Protein AF-A0A2N9IVW3-F1 (afdb_monomer)

Structure (mmCIF, N/CA/C/O backbone):
data_AF-A0A2N9IVW3-F1
#
_entry.id   AF-A0A2N9IVW3-F1
#
loop_
_atom_site.group_PDB
_atom_site.id
_atom_site.type_symbol
_atom_site.label_atom_id
_atom_site.label_alt_id
_atom_site.label_comp_id
_atom_site.label_asym_id
_atom_site.label_entity_id
_atom_site.label_seq_id
_atom_site.pdbx_PDB_ins_code
_atom_site.Cartn_x
_atom_site.Cartn_y
_atom_site.Cartn_z
_atom_site.occupancy
_atom_site.B_iso_or_equiv
_atom_site.auth_seq_id
_atom_site.auth_comp_id
_atom_site.auth_asym_id
_atom_site.auth_atom_id
_atom_site.pdbx_PDB_model_num
ATOM 1 N N . MET A 1 1 ? 19.827 -21.925 1.991 1.00 82.38 1 MET A N 1
ATOM 2 C CA . MET A 1 1 ? 20.538 -21.056 1.025 1.00 82.38 1 MET A CA 1
ATOM 3 C C . MET A 1 1 ? 19.596 -20.252 0.154 1.00 82.38 1 MET A C 1
ATOM 5 O O . MET A 1 1 ? 19.465 -19.084 0.469 1.00 82.38 1 MET A O 1
ATOM 9 N N . LEU A 1 2 ? 18.909 -20.811 -0.855 1.00 87.00 2 LEU A N 1
ATOM 10 C CA . LEU A 1 2 ? 18.092 -19.995 -1.781 1.00 87.00 2 LEU A CA 1
ATOM 11 C C . LEU A 1 2 ? 17.085 -19.069 -1.068 1.00 87.00 2 LEU A C 1
ATOM 13 O O . LEU A 1 2 ? 17.155 -17.870 -1.283 1.00 87.00 2 LEU A O 1
ATOM 17 N N . TYR A 1 3 ? 16.286 -19.576 -0.120 1.00 88.62 3 TYR A N 1
ATOM 18 C CA . TYR A 1 3 ? 15.393 -18.739 0.706 1.00 88.62 3 TYR A CA 1
ATOM 19 C C . TYR A 1 3 ? 16.103 -17.610 1.479 1.00 88.62 3 TYR A C 1
ATOM 21 O O . TYR A 1 3 ? 15.546 -16.535 1.637 1.00 88.62 3 TYR A O 1
ATOM 29 N N . VAL A 1 4 ? 17.341 -17.825 1.941 1.00 87.00 4 VAL A N 1
ATOM 30 C CA . VAL A 1 4 ? 18.124 -16.792 2.649 1.00 87.00 4 VAL A CA 1
ATOM 31 C C . VAL A 1 4 ? 18.630 -15.738 1.666 1.00 87.00 4 VAL A C 1
ATOM 33 O O . VAL A 1 4 ? 18.573 -14.552 1.966 1.00 87.00 4 VAL A O 1
ATOM 36 N N . ALA A 1 5 ? 19.089 -16.153 0.482 1.00 90.19 5 ALA A N 1
ATOM 37 C CA . ALA A 1 5 ? 19.493 -15.237 -0.582 1.00 90.19 5 ALA A CA 1
ATOM 38 C C . ALA A 1 5 ? 18.311 -14.393 -1.091 1.00 90.19 5 ALA A C 1
ATOM 40 O O . ALA A 1 5 ? 18.478 -13.208 -1.354 1.00 90.19 5 ALA A O 1
ATOM 41 N N . ASP A 1 6 ? 17.122 -14.987 -1.160 1.00 90.81 6 ASP A N 1
ATOM 42 C CA . ASP A 1 6 ? 15.876 -14.316 -1.524 1.00 90.81 6 ASP A CA 1
ATOM 43 C C . ASP A 1 6 ? 15.426 -13.308 -0.446 1.00 90.81 6 ASP A C 1
ATOM 45 O O . ASP A 1 6 ? 15.236 -12.128 -0.737 1.00 90.81 6 ASP A O 1
ATOM 49 N N . SER A 1 7 ? 15.398 -13.699 0.837 1.00 90.62 7 SER A N 1
ATOM 50 C CA . SER A 1 7 ? 15.137 -12.757 1.944 1.00 90.62 7 SER A CA 1
ATOM 51 C C . SER A 1 7 ? 16.153 -11.605 2.001 1.00 90.62 7 SER A C 1
ATOM 53 O O . SER A 1 7 ? 15.779 -10.458 2.251 1.00 90.62 7 SER A O 1
ATOM 55 N N . LEU A 1 8 ? 17.432 -11.880 1.714 1.00 90.75 8 LEU A N 1
ATOM 56 C CA . LEU A 1 8 ? 18.472 -10.854 1.585 1.00 90.75 8 LEU A CA 1
ATOM 57 C C . LEU A 1 8 ? 18.257 -9.937 0.373 1.00 90.75 8 LEU A C 1
ATOM 59 O O . LEU A 1 8 ? 18.583 -8.755 0.459 1.00 90.75 8 LEU A O 1
ATOM 63 N N . TYR A 1 9 ? 17.706 -10.447 -0.732 1.00 92.44 9 TYR A N 1
ATOM 64 C CA . TYR A 1 9 ? 17.346 -9.624 -1.885 1.00 92.44 9 TYR A CA 1
ATOM 65 C C . TYR A 1 9 ? 16.224 -8.637 -1.532 1.00 92.44 9 TYR A C 1
ATOM 67 O O . TYR A 1 9 ? 16.391 -7.440 -1.767 1.00 92.44 9 TYR A O 1
ATOM 75 N N . TYR A 1 10 ? 15.143 -9.109 -0.898 1.00 91.06 10 TYR A N 1
ATOM 76 C CA . TYR A 1 10 ? 14.012 -8.267 -0.488 1.00 91.06 10 TYR A CA 1
ATOM 77 C C . TYR A 1 10 ? 14.354 -7.265 0.626 1.00 91.06 10 TYR A C 1
ATOM 79 O O . TYR A 1 10 ? 13.948 -6.106 0.549 1.00 91.06 10 TYR A O 1
ATOM 87 N N . ASN A 1 11 ? 15.078 -7.680 1.673 1.00 91.38 11 ASN A N 1
ATOM 88 C CA . ASN A 1 11 ? 15.545 -6.775 2.726 1.00 91.38 11 ASN A CA 1
ATOM 89 C C . ASN A 1 11 ? 16.803 -7.319 3.424 1.00 91.38 11 ASN A C 1
ATOM 91 O O . ASN A 1 11 ? 16.725 -8.053 4.416 1.00 91.38 11 ASN A O 1
ATOM 95 N N . ALA A 1 12 ? 17.975 -6.920 2.922 1.00 90.31 12 ALA A N 1
ATOM 96 C CA . ALA A 1 12 ? 19.267 -7.337 3.461 1.00 90.31 12 ALA A CA 1
ATOM 97 C C . ALA A 1 12 ? 19.466 -6.941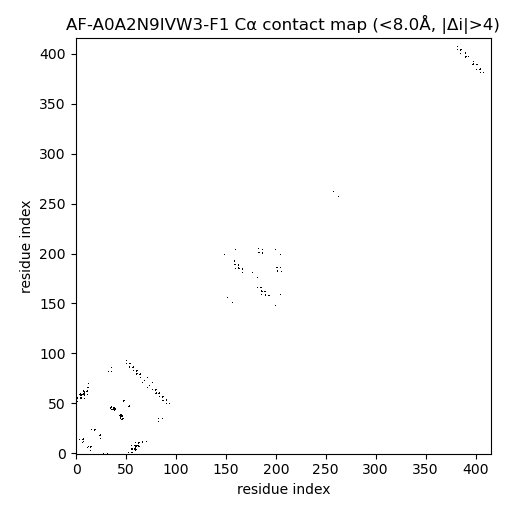 4.935 1.00 90.31 12 ALA A C 1
ATOM 99 O O . ALA A 1 12 ? 19.914 -7.770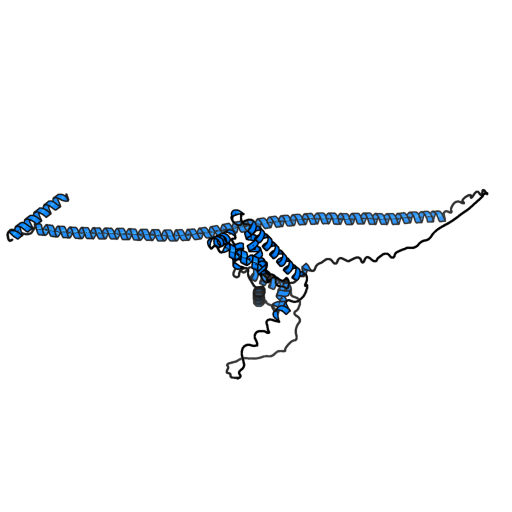 5.723 1.00 90.31 12 ALA A O 1
ATOM 100 N N . ALA A 1 13 ? 19.099 -5.715 5.326 1.00 89.12 13 ALA A N 1
ATOM 101 C CA . ALA A 1 13 ? 19.348 -5.197 6.674 1.00 89.12 13 ALA A CA 1
ATOM 102 C C . ALA A 1 13 ? 18.489 -5.901 7.740 1.00 89.12 13 ALA A C 1
ATOM 104 O O . ALA A 1 13 ? 19.001 -6.334 8.774 1.00 89.12 13 ALA A O 1
ATOM 105 N N . LEU A 1 14 ? 17.188 -6.079 7.473 1.00 90.75 14 LEU A N 1
ATOM 106 C CA . LEU A 1 14 ? 16.286 -6.806 8.371 1.00 90.75 14 LEU A CA 1
ATOM 107 C C . LEU A 1 14 ? 16.686 -8.282 8.476 1.00 90.75 14 LEU A C 1
ATOM 109 O O . LEU A 1 14 ? 16.787 -8.813 9.582 1.00 90.75 14 LEU A O 1
ATOM 113 N N . THR A 1 15 ? 16.966 -8.927 7.341 1.00 91.38 15 THR A N 1
ATOM 114 C CA . THR A 1 15 ? 17.375 -10.337 7.301 1.00 91.38 15 THR A CA 1
ATOM 115 C C . THR A 1 15 ? 18.693 -10.551 8.045 1.00 91.38 15 THR A C 1
ATOM 117 O O . THR A 1 15 ? 18.781 -11.453 8.876 1.00 91.38 15 THR A O 1
ATOM 120 N N . LEU A 1 16 ? 19.697 -9.694 7.832 1.00 89.25 16 LEU A N 1
ATOM 121 C CA . LEU A 1 16 ? 20.970 -9.765 8.550 1.00 89.25 16 LEU A CA 1
ATOM 122 C C . LEU A 1 16 ? 20.784 -9.544 10.060 1.00 89.25 16 LEU A C 1
ATOM 124 O O . LEU A 1 16 ? 21.322 -10.321 10.845 1.00 89.25 16 LEU A O 1
ATOM 128 N N . SER A 1 17 ? 19.961 -8.572 10.472 1.00 89.31 17 SER A N 1
ATOM 129 C CA . SER A 1 17 ? 19.646 -8.336 11.889 1.00 89.31 17 SER A CA 1
ATOM 130 C C . SER A 1 17 ? 18.966 -9.543 12.550 1.00 89.31 17 SER A C 1
ATOM 132 O O . SER A 1 17 ? 19.289 -9.885 13.687 1.00 89.31 17 SER A O 1
ATOM 134 N N . ILE A 1 18 ? 18.061 -10.235 11.847 1.00 91.56 18 ILE A N 1
ATOM 135 C CA . ILE A 1 18 ? 17.423 -11.467 12.341 1.00 91.56 18 ILE A CA 1
ATOM 136 C C . ILE A 1 18 ? 18.456 -12.597 12.471 1.00 91.56 18 ILE A C 1
ATOM 138 O O . ILE A 1 18 ? 18.533 -13.235 13.520 1.00 91.56 18 ILE A O 1
ATOM 142 N N . LEU A 1 19 ? 19.297 -12.810 11.454 1.00 89.12 19 LEU A N 1
ATOM 143 C CA . LEU A 1 19 ? 20.352 -13.832 11.479 1.00 89.12 19 LEU A CA 1
ATOM 144 C C . LEU A 1 19 ? 21.400 -13.578 12.580 1.00 89.12 19 LEU A C 1
ATOM 146 O O . LEU A 1 19 ? 21.923 -14.532 13.156 1.00 89.12 19 LEU A O 1
ATOM 150 N N . GLN A 1 20 ? 21.692 -12.309 12.884 1.00 89.19 20 GLN A N 1
ATOM 151 C CA . GLN A 1 20 ? 22.559 -11.892 13.992 1.00 89.19 20 GLN A CA 1
ATOM 152 C C . GLN A 1 20 ? 21.890 -12.124 15.356 1.00 89.19 20 GLN A C 1
ATOM 154 O O . GLN A 1 20 ? 22.509 -12.717 16.233 1.00 89.19 20 GLN A O 1
ATOM 159 N N . LYS A 1 21 ? 20.616 -11.740 15.533 1.00 91.50 21 LYS A N 1
ATOM 160 C CA . LYS A 1 21 ? 19.848 -11.976 16.777 1.00 91.50 21 LYS A CA 1
ATOM 161 C C . LYS A 1 21 ? 19.683 -13.459 17.111 1.00 91.50 21 LYS A C 1
ATOM 163 O O . LYS A 1 21 ? 19.667 -13.820 18.281 1.00 91.50 21 LYS A O 1
ATOM 168 N N . LEU A 1 22 ? 19.576 -14.308 16.090 1.00 92.00 22 LEU A N 1
ATOM 169 C CA . LEU A 1 22 ? 19.539 -15.767 16.223 1.00 92.00 22 LEU A CA 1
ATOM 170 C C . LEU A 1 22 ? 20.941 -16.402 16.334 1.00 92.00 22 LEU A C 1
ATOM 172 O O . LEU A 1 22 ? 21.045 -17.618 16.439 1.00 92.00 22 LEU A O 1
ATOM 176 N N . ASN A 1 23 ? 22.014 -15.603 16.285 1.00 89.56 23 ASN A N 1
ATOM 177 C CA . ASN A 1 23 ? 23.427 -16.004 16.342 1.00 89.56 23 ASN A CA 1
ATOM 178 C C . ASN A 1 23 ? 23.903 -16.998 15.249 1.00 89.56 23 ASN A C 1
ATOM 180 O O . ASN A 1 23 ? 25.037 -17.466 15.287 1.00 89.56 23 ASN A O 1
ATOM 184 N N . VAL A 1 24 ? 23.076 -17.278 14.234 1.00 90.62 24 VAL A N 1
ATOM 185 C CA . VAL A 1 24 ? 23.358 -18.232 13.137 1.00 90.62 24 VAL A CA 1
ATOM 186 C C . VAL A 1 24 ? 23.984 -17.592 11.892 1.00 90.62 24 VAL A C 1
ATOM 188 O O . VAL A 1 24 ? 24.385 -18.307 10.972 1.00 90.62 24 VAL A O 1
ATOM 191 N N . ALA A 1 25 ? 24.087 -16.257 11.828 1.00 86.12 25 ALA A N 1
ATOM 192 C CA . ALA A 1 25 ? 24.618 -15.536 10.663 1.00 86.12 25 ALA A CA 1
ATOM 193 C C . ALA A 1 25 ? 25.969 -16.094 10.181 1.00 86.12 25 ALA A C 1
ATOM 195 O O . ALA A 1 25 ? 26.117 -16.442 9.009 1.00 86.12 25 ALA A O 1
ATOM 196 N N . THR A 1 26 ? 26.939 -16.225 11.089 1.00 85.81 26 THR A N 1
ATOM 197 C CA . THR A 1 26 ? 28.300 -16.690 10.781 1.00 85.81 26 THR A CA 1
ATOM 198 C C . THR A 1 26 ? 28.312 -18.110 10.213 1.00 85.81 26 THR A C 1
ATOM 200 O O . THR A 1 26 ? 29.023 -18.380 9.246 1.00 85.81 26 THR A O 1
ATOM 203 N N . GLU A 1 27 ? 27.502 -19.013 10.768 1.00 87.12 27 GLU A N 1
ATOM 204 C CA . GLU A 1 27 ? 27.396 -20.404 10.313 1.00 87.12 27 GLU A CA 1
ATOM 205 C C . GLU A 1 27 ? 26.775 -20.487 8.916 1.00 87.12 27 GLU A C 1
ATOM 207 O O . GLU A 1 27 ? 27.323 -21.136 8.022 1.00 87.12 27 GLU A O 1
ATOM 212 N N . ILE A 1 28 ? 25.669 -19.768 8.701 1.00 88.19 28 ILE A N 1
ATOM 213 C CA . ILE A 1 28 ? 24.947 -19.738 7.426 1.00 88.19 28 ILE A CA 1
ATOM 214 C C . ILE A 1 28 ? 25.814 -19.130 6.320 1.00 88.19 28 ILE A C 1
ATOM 216 O O . ILE A 1 28 ? 25.876 -19.697 5.228 1.00 88.19 28 ILE A O 1
ATOM 220 N N . PHE A 1 29 ? 26.533 -18.035 6.586 1.00 88.25 29 PHE A N 1
ATOM 221 C CA . PHE A 1 29 ? 27.441 -17.447 5.599 1.00 88.25 29 PHE A CA 1
ATOM 222 C C . PHE A 1 29 ? 28.646 -18.344 5.306 1.00 88.25 29 PHE A C 1
ATOM 224 O O . PHE A 1 29 ? 28.948 -18.565 4.133 1.00 88.25 29 PHE A O 1
ATOM 231 N N . ASN A 1 30 ? 29.290 -18.933 6.319 1.00 88.31 30 ASN A N 1
ATOM 232 C CA . ASN A 1 30 ? 30.398 -19.870 6.098 1.00 88.31 30 ASN A CA 1
ATOM 233 C C . ASN A 1 30 ? 29.957 -21.090 5.272 1.00 88.31 30 ASN A C 1
ATOM 235 O O . ASN A 1 30 ? 30.622 -21.440 4.294 1.00 88.31 30 ASN A O 1
ATOM 239 N N . LEU A 1 31 ? 28.805 -21.689 5.593 1.00 88.56 31 LEU A N 1
ATOM 240 C CA . LEU A 1 31 ? 28.242 -22.802 4.827 1.00 88.56 31 LEU A CA 1
ATOM 241 C C . LEU A 1 31 ? 27.865 -22.379 3.396 1.00 88.56 31 LEU A C 1
ATOM 243 O O . LEU A 1 31 ? 28.081 -23.144 2.455 1.00 88.56 31 LEU A O 1
ATOM 247 N N . TRP A 1 32 ? 27.350 -21.163 3.191 1.00 89.62 32 TRP A N 1
ATOM 248 C CA . TRP A 1 32 ? 27.012 -20.658 1.856 1.00 89.62 32 TRP A CA 1
ATOM 249 C C . TRP A 1 32 ? 28.267 -20.421 1.006 1.00 89.62 32 TRP A C 1
ATOM 251 O O . TRP A 1 32 ? 28.315 -20.880 -0.138 1.00 89.62 32 TRP A O 1
ATOM 261 N N . PHE A 1 33 ? 29.316 -19.805 1.561 1.00 88.31 33 PHE A N 1
ATOM 262 C CA . PHE A 1 33 ? 30.601 -19.648 0.872 1.00 88.31 33 PHE A CA 1
ATOM 263 C C . PHE A 1 33 ? 31.250 -21.001 0.559 1.00 88.31 33 PHE A C 1
ATOM 265 O O . PHE A 1 33 ? 31.723 -21.196 -0.561 1.00 88.31 33 PHE A O 1
ATOM 272 N N . GLN A 1 34 ? 31.194 -21.966 1.483 1.00 87.88 34 GLN A N 1
ATOM 273 C CA . GLN A 1 34 ? 31.638 -23.339 1.231 1.00 87.88 34 GLN A CA 1
ATOM 274 C C . GLN A 1 34 ? 30.860 -23.971 0.064 1.00 87.88 34 GLN A C 1
ATOM 276 O O . GLN A 1 34 ? 31.470 -24.517 -0.854 1.00 87.88 34 GLN A O 1
ATOM 281 N N . MET A 1 35 ? 29.528 -23.854 0.036 1.00 84.81 35 MET A N 1
ATOM 282 C CA . MET A 1 35 ? 28.710 -24.366 -1.072 1.00 84.81 35 MET A CA 1
ATOM 283 C C . MET A 1 35 ? 29.016 -23.679 -2.414 1.00 84.81 35 MET A C 1
ATOM 285 O O . MET A 1 35 ? 28.967 -24.340 -3.451 1.00 84.81 35 MET A O 1
ATOM 289 N N . LEU A 1 36 ? 29.337 -22.381 -2.418 1.00 84.69 36 LEU A N 1
ATOM 290 C CA . LEU A 1 36 ? 29.708 -21.628 -3.625 1.00 84.69 36 LEU A CA 1
ATOM 291 C C . LEU A 1 36 ? 31.097 -22.019 -4.162 1.00 84.69 36 LEU A C 1
ATOM 293 O O . LEU A 1 36 ? 31.286 -22.077 -5.377 1.00 84.69 36 LEU A O 1
ATOM 297 N N . GLN A 1 37 ? 32.046 -22.322 -3.270 1.00 83.19 37 GLN A N 1
ATOM 298 C CA . GLN A 1 37 ? 33.417 -22.724 -3.615 1.00 83.19 37 GLN A CA 1
ATOM 299 C C . GLN A 1 37 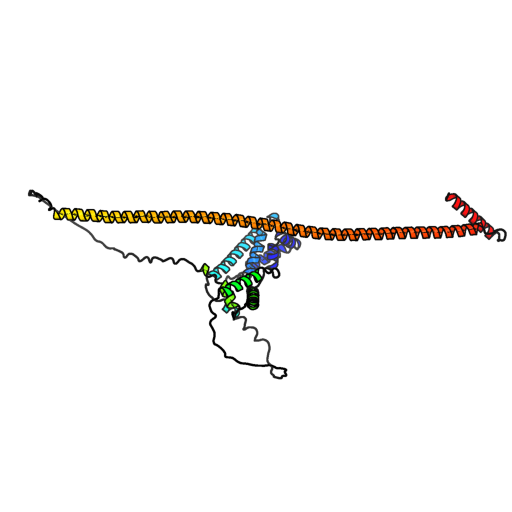? 33.553 -24.217 -3.967 1.00 83.19 37 GLN A C 1
ATOM 301 O O . GLN A 1 37 ? 34.521 -24.608 -4.618 1.00 83.19 37 GLN A O 1
ATOM 306 N N . GLN A 1 38 ? 32.592 -25.064 -3.580 1.00 83.75 38 GLN A N 1
ATOM 307 C CA . GLN A 1 38 ? 32.593 -26.496 -3.897 1.00 83.75 38 GLN A CA 1
ATOM 308 C C . GLN A 1 38 ? 32.505 -26.763 -5.413 1.00 83.75 38 GLN A C 1
ATOM 310 O O . GLN A 1 38 ? 31.429 -26.770 -6.020 1.00 83.75 38 GLN A O 1
ATOM 315 N N . VAL A 1 39 ? 33.655 -27.071 -6.015 1.00 78.19 39 VAL A N 1
ATOM 316 C CA . VAL A 1 39 ? 33.795 -27.629 -7.368 1.00 78.19 39 VAL A CA 1
ATOM 317 C C . VAL A 1 39 ? 33.993 -29.144 -7.324 1.00 78.19 39 VAL A C 1
ATOM 319 O O . VAL A 1 39 ? 34.588 -29.691 -6.396 1.00 78.19 39 VAL A O 1
ATOM 322 N N . LYS A 1 40 ? 33.485 -29.850 -8.338 1.00 77.62 40 LYS A N 1
ATOM 323 C CA . LYS A 1 40 ? 33.776 -31.271 -8.556 1.00 77.62 40 LYS A CA 1
ATOM 324 C C . LYS A 1 40 ? 35.179 -31.443 -9.149 1.00 77.62 40 LYS A C 1
ATOM 326 O O . LYS A 1 40 ? 35.726 -30.521 -9.747 1.00 77.62 40 LYS A O 1
ATOM 331 N N . LYS A 1 41 ? 35.708 -32.674 -9.108 1.00 71.44 41 LYS A N 1
ATOM 332 C CA . LYS A 1 41 ? 36.961 -33.062 -9.795 1.00 71.44 41 LYS A CA 1
ATOM 333 C C . LYS A 1 41 ? 36.961 -32.781 -11.312 1.00 71.44 41 LYS A C 1
ATOM 335 O O . LYS A 1 41 ? 38.023 -32.745 -11.913 1.00 71.44 41 LYS A O 1
ATOM 340 N N . SER A 1 42 ? 35.791 -32.565 -11.918 1.00 65.56 42 SER A N 1
ATOM 341 C CA . SER A 1 42 ? 35.606 -32.163 -13.320 1.00 65.56 42 SER A CA 1
ATOM 342 C C . SER A 1 42 ? 35.571 -30.639 -13.548 1.00 65.56 42 SER A C 1
ATOM 344 O O . SER A 1 42 ? 35.127 -30.197 -14.602 1.00 65.56 42 SER A O 1
ATOM 346 N N . GLY A 1 43 ? 35.930 -29.815 -12.556 1.00 67.19 43 GLY A N 1
ATOM 347 C CA . GLY A 1 43 ? 35.879 -28.344 -12.618 1.00 67.19 43 GLY A CA 1
ATOM 348 C C . GLY A 1 43 ? 34.472 -27.734 -12.494 1.00 67.19 43 GLY A C 1
ATOM 349 O O . GLY A 1 43 ? 34.320 -26.610 -12.023 1.00 67.19 43 GLY A O 1
ATOM 350 N N . VAL A 1 44 ? 33.422 -28.483 -12.842 1.00 67.75 44 VAL A N 1
ATOM 351 C CA . VAL A 1 44 ? 32.018 -28.052 -12.723 1.00 67.75 44 VAL A CA 1
ATOM 352 C C . VAL A 1 44 ? 31.622 -27.877 -11.250 1.00 67.75 44 VAL A C 1
ATOM 354 O O . VAL A 1 44 ? 31.915 -28.737 -10.416 1.00 67.75 44 VAL A O 1
ATOM 357 N N . ARG A 1 45 ? 30.907 -26.792 -10.915 1.00 74.94 45 ARG A N 1
ATOM 358 C CA . ARG A 1 45 ? 30.402 -26.546 -9.548 1.00 74.94 45 ARG A CA 1
ATOM 359 C C . ARG A 1 45 ? 29.467 -27.660 -9.068 1.00 74.94 45 ARG A C 1
ATOM 361 O O . ARG A 1 45 ? 28.648 -28.188 -9.823 1.00 74.94 45 ARG A O 1
ATOM 368 N N . ALA A 1 46 ? 29.594 -28.025 -7.795 1.00 77.31 46 ALA A N 1
ATOM 369 C CA . ALA A 1 46 ? 28.744 -29.027 -7.161 1.00 77.31 46 ALA A CA 1
ATOM 370 C C . ALA A 1 46 ? 27.324 -28.488 -6.920 1.00 77.31 46 ALA A C 1
ATOM 372 O O . ALA A 1 46 ? 26.348 -29.193 -7.190 1.00 77.31 46 ALA A O 1
ATOM 373 N N . ASN A 1 47 ? 27.232 -27.230 -6.478 1.00 79.75 47 ASN A N 1
ATOM 374 C CA . ASN A 1 47 ? 26.000 -26.513 -6.141 1.00 79.75 47 ASN A CA 1
ATOM 375 C C . ASN A 1 47 ? 25.681 -25.418 -7.180 1.00 79.75 47 ASN A C 1
ATOM 377 O O . ASN A 1 47 ? 26.516 -25.104 -8.026 1.00 79.75 47 ASN A O 1
ATOM 381 N N . PHE A 1 48 ? 24.481 -24.825 -7.098 1.00 82.12 48 PHE A N 1
ATOM 382 C CA . PHE A 1 48 ? 24.037 -23.689 -7.932 1.00 82.12 48 PHE A CA 1
ATOM 383 C C . PHE A 1 48 ? 24.211 -23.932 -9.446 1.00 82.12 48 PHE A C 1
ATOM 385 O O . PHE A 1 48 ? 24.820 -23.142 -10.168 1.00 82.12 48 PHE A O 1
ATOM 392 N N . LYS A 1 49 ? 23.708 -25.079 -9.924 1.00 79.81 49 LYS A N 1
ATOM 393 C CA . LYS A 1 49 ? 23.834 -25.511 -11.330 1.00 79.81 49 LYS A CA 1
ATOM 394 C C . LYS A 1 49 ? 22.818 -24.840 -12.257 1.00 79.81 49 LYS A C 1
ATOM 396 O O . LYS A 1 49 ? 23.130 -24.605 -13.423 1.00 79.81 49 LYS A O 1
ATOM 401 N N . ARG A 1 50 ? 21.597 -24.590 -11.768 1.00 81.88 50 ARG A N 1
ATOM 402 C CA . ARG A 1 50 ? 20.527 -23.980 -12.567 1.00 81.88 50 ARG A CA 1
ATOM 403 C C . ARG A 1 50 ? 20.791 -22.486 -12.713 1.00 81.88 50 ARG A C 1
ATOM 405 O O . ARG A 1 50 ? 21.273 -21.842 -11.784 1.00 81.88 50 ARG A O 1
ATOM 412 N N . GLU A 1 51 ? 20.413 -21.940 -13.861 1.00 81.81 51 GLU A N 1
ATOM 413 C CA . GLU A 1 51 ? 20.501 -20.508 -14.154 1.00 81.81 51 GLU A CA 1
ATOM 414 C C . GLU A 1 51 ? 19.778 -19.662 -13.086 1.00 81.81 51 GLU A C 1
ATOM 416 O O . GLU A 1 51 ? 20.335 -18.696 -12.567 1.00 81.81 51 GLU A O 1
ATOM 421 N N . HIS A 1 52 ? 18.569 -20.082 -12.698 1.00 83.19 52 HIS A N 1
ATOM 422 C CA . HIS A 1 52 ? 17.765 -19.455 -11.648 1.00 83.19 52 HIS A CA 1
ATOM 423 C C . HIS A 1 52 ? 18.484 -19.412 -10.287 1.00 83.19 52 HIS A C 1
ATOM 425 O O . HIS A 1 52 ? 18.598 -18.347 -9.684 1.00 83.19 52 HIS A O 1
ATOM 431 N N . ASP A 1 53 ? 19.031 -20.544 -9.832 1.00 84.75 53 ASP A N 1
ATOM 432 C CA . ASP A 1 53 ? 19.736 -20.648 -8.547 1.00 84.75 53 ASP A CA 1
ATOM 433 C C . ASP A 1 53 ? 20.926 -19.674 -8.477 1.00 84.75 53 ASP A C 1
ATOM 435 O O . ASP A 1 53 ? 21.203 -19.095 -7.425 1.00 84.75 53 ASP A O 1
ATOM 439 N N . LYS A 1 54 ? 21.617 -19.468 -9.611 1.00 86.88 54 LYS A N 1
ATOM 440 C CA . LYS A 1 54 ? 22.686 -18.469 -9.739 1.00 86.88 54 LYS A CA 1
ATOM 441 C C . LYS A 1 54 ? 22.135 -17.046 -9.657 1.00 86.88 54 LYS A C 1
ATOM 443 O O . LYS A 1 54 ? 22.685 -16.263 -8.893 1.00 86.88 54 LYS A O 1
ATOM 448 N N . LYS A 1 55 ? 21.050 -16.718 -10.374 1.00 87.56 55 LYS A N 1
ATOM 449 C CA . LYS A 1 55 ? 20.410 -15.385 -10.326 1.00 87.56 55 LYS A CA 1
ATOM 450 C C . LYS A 1 55 ? 20.015 -14.995 -8.900 1.00 87.56 55 LYS A C 1
ATOM 452 O O . LYS A 1 55 ? 20.441 -13.943 -8.433 1.00 87.56 55 LYS A O 1
ATOM 457 N N . VAL A 1 56 ? 19.278 -15.855 -8.190 1.00 89.12 56 VAL A N 1
ATOM 458 C CA . VAL A 1 56 ? 18.816 -15.584 -6.813 1.00 89.12 56 VAL A CA 1
ATOM 459 C C . VAL A 1 56 ? 19.998 -15.397 -5.856 1.00 89.12 56 VAL A C 1
ATOM 461 O O . VAL A 1 56 ? 20.020 -14.447 -5.075 1.00 89.12 56 VAL A O 1
ATOM 464 N N . CYS A 1 57 ? 21.034 -16.240 -5.945 1.00 90.56 57 CYS A N 1
ATOM 465 C CA . CYS A 1 57 ? 22.226 -16.060 -5.115 1.00 90.56 57 CYS A CA 1
ATOM 466 C C . CYS A 1 57 ? 23.081 -14.845 -5.509 1.00 90.56 57 CYS A C 1
ATOM 468 O O . CYS A 1 57 ? 23.641 -14.220 -4.613 1.00 90.56 57 CYS A O 1
ATOM 470 N N . CYS A 1 58 ? 23.158 -14.461 -6.787 1.00 90.69 58 CYS A N 1
ATOM 471 C CA . CYS A 1 58 ? 23.779 -13.198 -7.195 1.00 90.69 58 CYS A CA 1
ATOM 472 C C . CYS A 1 58 ? 23.041 -12.009 -6.574 1.00 90.69 58 CYS A C 1
ATOM 474 O O . CYS A 1 58 ? 23.688 -11.189 -5.932 1.00 90.69 58 CYS A O 1
ATOM 476 N N . LEU A 1 59 ? 21.709 -11.955 -6.702 1.00 91.12 59 LEU A N 1
ATOM 477 C CA . LEU A 1 59 ? 20.873 -10.883 -6.154 1.00 91.12 59 LEU A CA 1
ATOM 478 C C . LEU A 1 59 ? 21.063 -10.734 -4.637 1.00 91.12 59 LEU A C 1
ATOM 480 O O . LEU A 1 59 ? 21.446 -9.658 -4.175 1.00 91.12 59 LEU A O 1
ATOM 484 N N . GLY A 1 60 ? 20.911 -11.823 -3.876 1.00 91.88 60 GLY A N 1
ATOM 485 C CA . GLY A 1 60 ? 21.098 -11.815 -2.422 1.00 91.88 60 GLY A CA 1
ATOM 486 C C . GLY A 1 60 ? 22.511 -11.425 -1.969 1.00 91.88 60 GLY A C 1
ATOM 487 O O . GLY A 1 60 ? 22.662 -10.724 -0.970 1.00 91.88 60 GLY A O 1
ATOM 488 N N . LEU A 1 61 ? 23.555 -11.822 -2.712 1.00 90.12 61 LEU A N 1
ATOM 489 C CA . LEU A 1 61 ? 24.929 -11.379 -2.440 1.00 90.12 61 LEU A CA 1
ATOM 490 C C . LEU A 1 61 ? 25.144 -9.902 -2.808 1.00 90.12 61 LEU A C 1
ATOM 492 O O . LEU A 1 61 ? 25.847 -9.204 -2.084 1.00 90.12 61 LEU A O 1
ATOM 496 N N . THR A 1 62 ? 24.532 -9.393 -3.882 1.00 90.88 62 THR A N 1
ATOM 497 C CA . THR A 1 62 ? 24.632 -7.966 -4.237 1.00 90.88 62 THR A CA 1
ATOM 498 C C . THR A 1 62 ? 23.882 -7.058 -3.265 1.00 90.88 62 THR A C 1
ATOM 500 O O . THR A 1 62 ? 24.393 -5.987 -2.950 1.00 90.88 62 THR A O 1
ATOM 503 N N . SER A 1 63 ? 22.745 -7.486 -2.704 1.00 91.50 63 SER A N 1
ATOM 504 C CA . SER A 1 63 ? 22.035 -6.705 -1.679 1.00 91.50 63 SER A CA 1
ATOM 505 C C . SER A 1 63 ? 22.827 -6.576 -0.368 1.00 91.50 63 SER A C 1
ATOM 507 O O . SER A 1 63 ? 22.678 -5.578 0.331 1.00 91.50 63 SER A O 1
ATOM 509 N N . LEU A 1 64 ? 23.731 -7.516 -0.058 1.00 86.62 64 LEU A N 1
ATOM 510 C CA . LEU A 1 64 ? 24.684 -7.377 1.055 1.00 86.62 64 LEU A CA 1
ATOM 511 C C . LEU A 1 64 ? 25.776 -6.326 0.792 1.00 86.62 64 LEU A C 1
ATOM 513 O O . LEU A 1 64 ? 26.270 -5.726 1.741 1.00 86.62 64 LEU A O 1
ATOM 517 N N . LEU A 1 65 ? 26.147 -6.082 -0.472 1.00 85.44 65 LEU A N 1
ATOM 518 C CA . LEU A 1 65 ? 27.125 -5.044 -0.841 1.00 85.44 65 LEU A CA 1
ATOM 519 C C . LEU A 1 65 ? 26.556 -3.619 -0.723 1.00 85.44 65 LEU A C 1
ATOM 521 O O . LEU A 1 65 ? 27.321 -2.661 -0.733 1.00 85.44 65 LEU A O 1
ATOM 525 N N . ALA A 1 66 ? 25.230 -3.480 -0.617 1.00 84.00 66 ALA A N 1
ATOM 526 C CA . ALA A 1 66 ? 24.538 -2.205 -0.431 1.00 84.00 66 ALA A CA 1
ATOM 527 C C . ALA A 1 66 ? 24.345 -1.816 1.052 1.00 84.00 66 ALA A C 1
ATOM 529 O O . ALA A 1 66 ? 23.738 -0.785 1.340 1.00 84.00 66 ALA A O 1
ATOM 530 N N . LEU A 1 67 ? 24.828 -2.633 1.997 1.00 84.19 67 LEU A N 1
ATOM 531 C CA . LEU A 1 67 ? 24.744 -2.350 3.432 1.00 84.19 67 LEU A CA 1
ATOM 532 C C . LEU A 1 67 ? 25.860 -1.394 3.899 1.00 84.19 67 LEU A C 1
ATOM 534 O O . LEU A 1 67 ? 26.970 -1.440 3.364 1.00 84.19 67 LEU A O 1
ATOM 538 N N . PRO A 1 68 ? 25.610 -0.554 4.924 1.00 77.38 68 PRO A N 1
ATOM 539 C CA . PRO A 1 68 ? 26.652 0.271 5.529 1.00 77.38 68 PRO A CA 1
ATOM 540 C C . PRO A 1 68 ? 27.694 -0.597 6.251 1.00 77.38 68 PRO A C 1
ATOM 542 O O . PRO A 1 68 ? 27.371 -1.651 6.807 1.00 77.38 68 PRO A O 1
ATOM 545 N N . ALA A 1 69 ? 28.941 -0.119 6.285 1.00 71.12 69 ALA A N 1
ATOM 546 C CA . ALA A 1 69 ? 30.088 -0.846 6.840 1.00 71.12 69 ALA A CA 1
ATOM 547 C C . ALA A 1 69 ? 29.907 -1.269 8.313 1.00 71.12 69 ALA A C 1
ATOM 549 O O . ALA A 1 69 ? 30.458 -2.285 8.732 1.00 71.12 69 ALA A O 1
ATOM 550 N N . ASP A 1 70 ? 29.084 -0.541 9.073 1.00 73.88 70 ASP A N 1
ATOM 551 C CA . ASP A 1 70 ? 28.770 -0.821 10.481 1.00 73.88 70 ASP A CA 1
ATOM 552 C C . ASP A 1 70 ? 28.054 -2.170 10.688 1.00 73.88 70 ASP A C 1
ATOM 554 O O . ASP A 1 70 ? 28.107 -2.744 11.774 1.00 73.88 70 ASP A O 1
ATOM 558 N N . GLN A 1 71 ? 27.368 -2.686 9.659 1.00 71.25 71 GLN A N 1
ATOM 559 C CA . GLN A 1 71 ? 26.589 -3.929 9.741 1.00 71.25 71 GLN A CA 1
ATOM 560 C C . GLN A 1 71 ? 27.363 -5.169 9.274 1.00 71.25 71 GLN A C 1
ATOM 562 O O . GLN A 1 71 ? 26.966 -6.291 9.599 1.00 71.25 71 GLN A O 1
ATOM 567 N N . LEU A 1 72 ? 28.438 -4.993 8.496 1.00 72.81 72 LEU A N 1
ATOM 568 C CA . LEU A 1 72 ? 29.127 -6.086 7.810 1.00 72.81 72 LEU A CA 1
ATOM 569 C C . LEU A 1 72 ? 30.644 -5.804 7.735 1.00 72.81 72 LEU A C 1
ATOM 571 O O . LEU A 1 72 ? 31.072 -4.966 6.940 1.00 72.81 72 LEU A O 1
ATOM 575 N N . PRO A 1 73 ? 31.482 -6.491 8.541 1.00 73.56 73 PRO A N 1
ATOM 576 C CA . PRO A 1 73 ? 32.899 -6.153 8.677 1.00 73.56 73 PRO A CA 1
ATOM 577 C C . PRO A 1 73 ? 33.674 -6.366 7.371 1.00 73.56 73 PRO A C 1
ATOM 579 O O . PRO A 1 73 ? 33.391 -7.293 6.610 1.00 73.56 73 PRO A O 1
ATOM 582 N N . GLY A 1 74 ? 34.703 -5.545 7.132 1.00 70.56 74 GLY A N 1
ATOM 583 C CA . GLY A 1 74 ? 35.418 -5.480 5.847 1.00 70.56 74 GLY A CA 1
ATOM 584 C C . GLY A 1 74 ? 35.966 -6.817 5.324 1.00 70.56 74 GLY A C 1
ATOM 585 O O . GLY A 1 74 ? 35.917 -7.073 4.121 1.00 70.56 74 GLY A O 1
ATOM 586 N N . GLU A 1 75 ? 36.406 -7.721 6.207 1.00 75.81 75 GLU A N 1
ATOM 587 C CA . GLU A 1 75 ? 36.800 -9.082 5.811 1.00 75.81 75 GLU A CA 1
ATOM 588 C C . GLU A 1 75 ? 35.641 -9.907 5.236 1.00 75.81 75 GLU A C 1
ATOM 590 O O . GLU A 1 75 ? 35.824 -10.653 4.273 1.00 75.81 75 GLU A O 1
ATOM 595 N N . ALA A 1 76 ? 34.447 -9.794 5.823 1.00 77.25 76 ALA A N 1
ATOM 596 C CA . ALA A 1 76 ? 33.253 -10.455 5.316 1.00 77.25 76 ALA A CA 1
ATOM 597 C C . ALA A 1 76 ? 32.802 -9.804 4.002 1.00 77.25 76 ALA A C 1
ATOM 599 O O . ALA A 1 76 ? 32.451 -10.524 3.068 1.00 77.25 76 ALA A O 1
ATOM 600 N N . LEU A 1 77 ? 32.904 -8.474 3.882 1.00 81.75 77 LEU A N 1
ATOM 601 C CA . LEU A 1 77 ? 32.573 -7.745 2.655 1.00 81.75 77 LEU A CA 1
ATOM 602 C C . LEU A 1 77 ? 33.450 -8.205 1.480 1.00 81.75 77 LEU A C 1
ATOM 604 O O . LEU A 1 77 ? 32.932 -8.499 0.405 1.00 81.75 77 LEU A O 1
ATOM 608 N N . GLY A 1 78 ? 34.759 -8.376 1.700 1.00 83.25 78 GLY A N 1
ATOM 609 C CA . GLY A 1 78 ? 35.675 -8.933 0.699 1.00 83.25 78 GLY A CA 1
ATOM 610 C C . GLY A 1 78 ? 35.319 -10.365 0.270 1.00 83.25 78 GLY A C 1
ATOM 611 O O . GLY A 1 78 ? 35.415 -10.698 -0.914 1.00 83.25 78 GLY A O 1
ATOM 612 N N . ARG A 1 79 ? 34.844 -11.207 1.203 1.00 85.62 79 ARG A N 1
ATOM 613 C CA . ARG A 1 79 ? 34.362 -12.572 0.904 1.00 85.62 79 ARG A CA 1
ATOM 614 C C . ARG A 1 79 ? 33.053 -12.554 0.105 1.00 85.62 79 ARG A C 1
ATOM 616 O O . ARG A 1 79 ? 32.962 -13.274 -0.888 1.00 85.62 79 ARG A O 1
ATOM 623 N N . VAL A 1 80 ? 32.085 -11.706 0.477 1.00 87.50 80 VAL A N 1
ATOM 624 C CA . VAL A 1 80 ? 30.823 -11.491 -0.264 1.00 87.50 80 VAL A CA 1
ATOM 625 C C . VAL A 1 80 ? 31.110 -11.003 -1.684 1.00 87.50 80 VAL A C 1
ATOM 627 O O . VAL A 1 80 ? 30.620 -11.597 -2.642 1.00 87.50 80 VAL A O 1
ATOM 630 N N . PHE A 1 81 ? 31.945 -9.971 -1.833 1.00 88.00 81 PHE A N 1
ATOM 631 C CA . PHE A 1 81 ? 32.289 -9.373 -3.123 1.00 88.00 81 PHE A CA 1
ATOM 632 C C . PHE A 1 81 ? 32.953 -10.383 -4.065 1.00 88.00 81 PHE A C 1
ATOM 634 O O . PHE A 1 81 ? 32.514 -10.548 -5.205 1.00 88.00 81 PHE A O 1
ATOM 641 N N . LYS A 1 82 ? 33.953 -11.131 -3.574 1.00 88.12 82 LYS A N 1
ATOM 642 C CA . LYS A 1 82 ? 34.583 -12.201 -4.355 1.00 88.12 82 LYS A CA 1
ATOM 643 C C . LYS A 1 82 ? 33.568 -13.276 -4.758 1.00 88.12 82 LYS A C 1
ATOM 645 O O . LYS A 1 82 ? 33.503 -13.633 -5.930 1.00 88.12 82 LYS A O 1
ATOM 650 N N . ALA A 1 83 ? 32.755 -13.759 -3.818 1.00 86.94 83 ALA A N 1
ATOM 651 C CA . ALA A 1 83 ? 31.761 -14.796 -4.087 1.00 86.94 83 ALA A CA 1
ATOM 652 C C . ALA A 1 83 ? 30.692 -14.349 -5.104 1.00 86.94 83 ALA A C 1
ATOM 654 O O . ALA A 1 83 ? 30.268 -15.151 -5.938 1.00 86.94 83 ALA A O 1
ATOM 655 N N . ALA A 1 84 ? 30.290 -13.074 -5.078 1.00 89.12 84 ALA A N 1
ATOM 656 C CA . ALA A 1 84 ? 29.379 -12.487 -6.056 1.00 89.12 84 ALA A CA 1
ATOM 657 C C . ALA A 1 84 ? 30.000 -12.453 -7.463 1.00 89.12 84 ALA A C 1
ATOM 659 O O . ALA A 1 84 ? 29.357 -12.891 -8.418 1.00 89.12 84 ALA A O 1
ATOM 660 N N . LEU A 1 85 ? 31.256 -12.005 -7.595 1.00 88.50 85 LEU A N 1
ATOM 661 C CA . LEU A 1 85 ? 31.978 -12.006 -8.874 1.00 88.50 85 LEU A CA 1
ATOM 662 C C . LEU A 1 85 ? 32.194 -13.428 -9.412 1.00 88.50 85 LEU A C 1
ATOM 664 O O . LEU A 1 85 ? 31.869 -13.696 -10.569 1.00 88.50 85 LEU A O 1
ATOM 668 N N . ASP A 1 86 ? 32.654 -14.358 -8.570 1.00 86.88 86 ASP A N 1
ATOM 669 C CA . ASP A 1 86 ? 32.827 -15.770 -8.929 1.00 86.88 86 ASP A CA 1
ATOM 670 C C . ASP A 1 86 ? 31.498 -16.390 -9.413 1.00 86.88 86 ASP A C 1
ATOM 672 O O . ASP A 1 86 ? 31.484 -17.232 -10.321 1.00 86.88 86 ASP A O 1
ATOM 676 N N . LEU A 1 87 ? 30.356 -15.998 -8.834 1.00 86.69 87 LEU A N 1
ATOM 677 C CA . LEU A 1 87 ? 29.032 -16.467 -9.256 1.00 86.69 87 LEU A CA 1
ATOM 678 C C . LEU A 1 87 ? 28.560 -15.819 -10.566 1.00 86.69 87 LEU A C 1
ATOM 680 O O . LEU A 1 87 ? 28.076 -16.540 -11.440 1.00 86.69 87 LEU A O 1
ATOM 684 N N . LEU A 1 88 ? 28.768 -14.510 -10.737 1.00 87.81 88 LEU A N 1
ATOM 685 C CA . LEU A 1 88 ? 28.425 -13.761 -11.951 1.00 87.81 88 LEU A CA 1
ATOM 686 C C . LEU A 1 88 ? 29.220 -14.228 -13.180 1.00 87.81 88 LEU A C 1
ATOM 688 O O . LEU A 1 88 ? 28.641 -14.352 -14.259 1.00 87.81 88 LEU A O 1
ATOM 692 N N . VAL A 1 89 ? 30.511 -14.544 -13.025 1.00 88.12 89 VAL A N 1
ATOM 693 C CA . VAL A 1 89 ? 31.342 -15.105 -14.107 1.00 88.12 89 VAL A CA 1
ATOM 694 C C . VAL A 1 89 ? 30.764 -16.440 -14.580 1.00 88.12 89 VAL A C 1
ATOM 696 O O . VAL A 1 89 ? 30.357 -16.557 -15.730 1.00 88.12 89 VAL A O 1
ATOM 699 N N . ALA A 1 90 ? 30.566 -17.407 -13.680 1.00 83.00 90 ALA A N 1
ATOM 700 C CA . ALA A 1 90 ? 30.007 -18.708 -14.063 1.00 83.00 90 ALA A CA 1
ATOM 701 C C . ALA A 1 90 ? 28.509 -18.670 -14.440 1.00 83.00 90 ALA A C 1
ATOM 703 O O . ALA A 1 90 ? 27.972 -19.677 -14.911 1.00 83.00 90 ALA A O 1
ATOM 704 N N . TYR A 1 91 ? 27.804 -17.561 -14.200 1.00 85.12 91 TYR A N 1
ATOM 705 C CA . TYR A 1 91 ? 26.491 -17.287 -14.789 1.00 85.12 91 TYR A CA 1
ATOM 706 C C . TYR A 1 91 ? 26.646 -16.841 -16.250 1.00 85.12 91 TYR A C 1
ATOM 708 O O . TYR A 1 91 ? 26.068 -17.466 -17.138 1.00 85.12 91 TYR A O 1
ATOM 716 N N . LYS A 1 92 ? 27.496 -15.838 -16.513 1.00 86.50 92 LYS A N 1
ATOM 717 C CA . LYS A 1 92 ? 27.835 -15.371 -17.866 1.00 86.50 92 LYS A CA 1
ATOM 718 C C . LYS A 1 92 ? 28.339 -16.513 -18.752 1.00 86.50 92 LYS A C 1
ATOM 720 O O . LYS A 1 92 ? 27.882 -16.635 -19.883 1.00 86.50 92 LYS A O 1
ATOM 725 N N . ASP A 1 93 ? 29.226 -17.363 -18.240 1.00 82.06 93 ASP A N 1
ATOM 726 C CA . ASP A 1 93 ? 29.805 -18.476 -19.001 1.00 82.06 93 ASP A CA 1
ATOM 727 C C . ASP A 1 93 ? 28.758 -19.550 -19.350 1.00 82.06 93 ASP A C 1
ATOM 729 O O . ASP A 1 93 ? 28.839 -20.172 -20.408 1.00 82.06 93 ASP A O 1
ATOM 733 N N . GLN A 1 94 ? 27.735 -19.742 -18.503 1.00 80.00 94 GLN A N 1
ATOM 734 C CA . GLN A 1 94 ? 26.612 -20.636 -18.809 1.00 80.00 94 GLN A CA 1
ATOM 735 C C . GLN A 1 94 ? 25.749 -20.082 -19.949 1.00 80.00 94 GLN A C 1
ATOM 737 O O . GLN A 1 94 ? 25.379 -20.840 -20.840 1.00 80.00 94 GLN A O 1
ATOM 742 N N . VAL A 1 95 ? 25.472 -18.773 -19.947 1.00 74.25 95 VAL A N 1
ATOM 743 C CA . VAL A 1 95 ? 24.710 -18.108 -21.019 1.00 74.25 95 VAL A CA 1
ATOM 744 C C . VAL A 1 95 ? 25.507 -18.108 -22.333 1.00 74.25 95 VAL A C 1
ATOM 746 O O . VAL A 1 95 ? 25.003 -18.557 -23.357 1.00 74.25 95 VAL A O 1
ATOM 749 N N . ALA A 1 96 ? 26.787 -17.726 -22.305 1.00 69.88 96 ALA A N 1
ATOM 750 C CA . ALA A 1 96 ? 27.646 -17.713 -23.494 1.00 69.88 96 ALA A CA 1
ATOM 751 C C . ALA A 1 96 ? 27.900 -19.119 -24.088 1.00 69.88 96 ALA A C 1
ATOM 753 O O . ALA A 1 96 ? 28.123 -19.262 -25.294 1.00 69.88 96 ALA A O 1
ATOM 754 N N . GLY A 1 97 ? 27.838 -20.170 -23.262 1.00 58.91 97 GLY A N 1
ATOM 755 C CA . GLY A 1 97 ? 27.855 -21.562 -23.722 1.00 58.91 97 GLY A CA 1
ATOM 756 C C . GLY A 1 97 ? 26.610 -21.954 -24.529 1.00 58.91 97 GLY A C 1
ATOM 757 O O . GLY A 1 97 ? 26.708 -22.767 -25.444 1.00 58.91 97 GLY A O 1
ATOM 758 N N . MET A 1 98 ? 25.454 -21.346 -24.243 1.00 52.50 98 MET A N 1
ATOM 759 C CA . MET A 1 98 ? 24.208 -21.578 -24.985 1.00 52.50 98 MET A CA 1
ATOM 760 C C . MET A 1 98 ? 24.226 -20.866 -26.346 1.00 52.50 98 MET A C 1
ATOM 762 O O . MET A 1 98 ? 23.829 -21.458 -27.347 1.00 52.50 98 MET A O 1
ATOM 766 N N . ASP A 1 99 ? 24.775 -19.648 -26.414 1.00 46.94 99 ASP A N 1
ATOM 767 C CA . ASP A 1 99 ? 24.897 -18.873 -27.663 1.00 46.94 99 ASP A CA 1
ATOM 768 C C . ASP A 1 99 ? 25.875 -19.491 -28.683 1.00 46.94 99 ASP A C 1
ATOM 770 O O . ASP A 1 99 ? 25.789 -19.227 -29.885 1.00 46.94 99 ASP A O 1
ATOM 774 N N . SER A 1 100 ? 26.826 -20.309 -28.217 1.00 51.28 100 SER A N 1
ATOM 775 C CA . SER A 1 100 ? 27.869 -20.926 -29.050 1.00 51.28 100 SER A CA 1
ATOM 776 C C . SER A 1 100 ? 27.540 -22.349 -29.529 1.00 51.28 100 SER A C 1
ATOM 778 O O . SER A 1 100 ? 28.162 -22.822 -30.481 1.00 51.28 100 SER A O 1
ATOM 780 N N . GLN A 1 101 ? 26.515 -23.005 -28.968 1.00 40.28 101 GLN A N 1
ATOM 781 C CA . GLN A 1 101 ? 25.955 -24.270 -29.472 1.00 40.28 101 GLN A CA 1
ATOM 782 C C . GLN A 1 101 ? 24.693 -24.041 -30.325 1.00 40.28 101 GLN A C 1
ATOM 784 O O . GLN A 1 101 ? 23.611 -24.552 -30.033 1.00 40.28 101 GLN A O 1
ATOM 789 N N . GLY A 1 102 ? 24.831 -23.275 -31.410 1.00 43.56 102 GLY A N 1
ATOM 790 C CA . GLY A 1 102 ? 23.726 -23.013 -32.335 1.00 43.56 102 GLY A CA 1
ATOM 791 C C . GLY A 1 102 ? 23.113 -24.296 -32.922 1.00 43.56 102 GLY A C 1
ATOM 792 O O . GLY A 1 102 ? 23.812 -25.098 -33.536 1.00 43.56 102 GLY A O 1
ATOM 793 N N . ASN A 1 103 ? 21.790 -24.442 -32.788 1.00 43.06 103 ASN A N 1
ATOM 794 C CA . ASN A 1 103 ? 20.963 -25.517 -33.356 1.00 43.06 103 ASN A CA 1
ATOM 795 C C . ASN A 1 103 ? 21.293 -26.964 -32.928 1.00 43.06 103 ASN A C 1
ATOM 797 O O . ASN A 1 103 ? 21.398 -27.852 -33.773 1.00 43.06 103 ASN A O 1
ATOM 801 N N . MET A 1 104 ? 21.282 -27.245 -31.620 1.00 34.34 104 MET A N 1
ATOM 802 C CA . MET A 1 104 ? 20.867 -28.571 -31.128 1.00 34.34 104 MET A CA 1
ATOM 803 C C . MET A 1 104 ? 19.504 -28.471 -30.430 1.00 34.34 104 MET A C 1
ATOM 805 O O . MET A 1 104 ? 19.309 -27.674 -29.517 1.00 34.34 104 MET A O 1
ATOM 809 N N . SER A 1 105 ? 18.534 -29.244 -30.923 1.00 35.59 105 SER A N 1
ATOM 810 C CA . SER A 1 105 ? 17.119 -29.139 -30.546 1.00 35.59 105 SER A CA 1
ATOM 811 C C . SER A 1 105 ? 16.847 -29.549 -29.093 1.00 35.59 105 SER A C 1
ATOM 813 O O . SER A 1 105 ? 17.327 -30.581 -28.624 1.00 35.59 105 SER A O 1
ATOM 815 N N . PHE A 1 106 ? 15.968 -28.793 -28.426 1.00 34.34 106 PHE A N 1
ATOM 816 C CA . PHE A 1 106 ? 15.455 -29.040 -27.068 1.00 34.34 106 PHE A CA 1
ATOM 817 C C . PHE A 1 106 ? 14.785 -30.423 -26.894 1.00 34.34 106 PHE A C 1
ATOM 819 O O . PHE A 1 106 ? 14.614 -30.898 -25.776 1.00 34.34 106 PHE A O 1
ATOM 826 N N . THR A 1 107 ? 14.436 -31.097 -27.995 1.00 40.50 107 THR A N 1
ATOM 827 C CA . THR A 1 107 ? 13.787 -32.420 -28.018 1.00 40.50 107 THR A CA 1
ATOM 828 C C . THR A 1 107 ? 14.553 -33.520 -27.289 1.00 40.50 107 THR A C 1
ATOM 830 O O . THR A 1 107 ? 13.925 -34.387 -26.691 1.00 40.50 107 THR A O 1
ATOM 833 N N . ASN A 1 108 ? 15.889 -33.502 -27.310 1.00 38.88 108 ASN A N 1
ATOM 834 C CA . ASN A 1 108 ? 16.676 -34.616 -26.765 1.00 38.88 108 ASN A CA 1
ATOM 835 C C . ASN A 1 108 ? 16.615 -34.689 -25.230 1.00 38.88 108 ASN A C 1
ATOM 837 O O . ASN A 1 108 ? 16.810 -35.759 -24.666 1.00 38.88 108 ASN A O 1
ATOM 841 N N . LEU A 1 109 ? 16.301 -33.576 -24.555 1.00 42.62 109 LEU A N 1
ATOM 842 C CA . LEU A 1 109 ? 16.268 -33.494 -23.091 1.00 42.62 109 LEU A CA 1
ATOM 843 C C . LEU A 1 109 ? 14.926 -33.944 -22.478 1.00 42.62 109 LEU A C 1
ATOM 845 O O . LEU A 1 109 ? 14.738 -33.829 -21.274 1.00 42.62 109 LEU A O 1
ATOM 849 N N . LEU A 1 110 ? 13.995 -34.440 -23.302 1.00 39.97 110 LEU A N 1
ATOM 850 C CA . LEU A 1 110 ? 12.691 -34.979 -22.888 1.00 39.97 110 LEU A CA 1
ATOM 851 C C . LEU A 1 110 ? 12.541 -36.481 -23.195 1.00 39.97 110 LEU A C 1
ATOM 853 O O . LEU A 1 110 ? 11.447 -37.024 -23.060 1.00 39.97 110 LEU A O 1
ATOM 857 N N . GLN A 1 111 ? 13.612 -37.147 -23.644 1.00 41.31 111 GLN A N 1
ATOM 858 C CA . GLN A 1 111 ? 13.561 -38.533 -24.130 1.00 41.31 111 GLN A CA 1
ATOM 859 C C . GLN A 1 111 ? 14.354 -39.535 -23.265 1.00 41.31 111 GLN A C 1
ATOM 861 O O . GLN A 1 111 ? 14.212 -40.741 -23.454 1.00 41.31 111 GLN A O 1
ATOM 866 N N . GLU A 1 112 ? 15.144 -39.063 -22.293 1.00 39.84 112 GLU A N 1
ATOM 867 C CA . GLU A 1 112 ? 15.812 -39.926 -21.301 1.00 39.84 112 GLU A CA 1
ATOM 868 C C . GLU A 1 112 ? 14.915 -40.203 -20.075 1.00 39.84 112 GLU A C 1
ATOM 870 O O . GLU A 1 112 ? 14.857 -41.339 -19.604 1.00 39.84 112 GLU A O 1
ATOM 875 N N . ASP A 1 113 ? 14.125 -39.217 -19.628 1.00 36.78 113 ASP A N 1
ATOM 876 C CA . ASP A 1 113 ? 13.233 -39.328 -18.456 1.00 36.78 113 ASP A CA 1
ATOM 877 C C . ASP A 1 113 ? 12.053 -40.314 -18.644 1.00 36.78 113 ASP A C 1
ATOM 879 O O . ASP A 1 113 ? 11.335 -40.613 -17.693 1.00 36.78 113 ASP A O 1
ATOM 883 N N . SER A 1 114 ? 11.841 -40.869 -19.845 1.00 40.59 114 SER A N 1
ATOM 884 C CA . SER A 1 114 ? 10.738 -41.803 -20.136 1.00 40.59 114 SER A CA 1
ATOM 885 C C . SER A 1 114 ? 11.074 -43.292 -19.944 1.00 40.59 114 SER A C 1
ATOM 887 O O . SER A 1 114 ? 10.296 -44.140 -20.380 1.00 40.59 114 SER A O 1
ATOM 889 N N . ASN A 1 115 ? 12.231 -43.631 -19.359 1.00 36.53 115 ASN A N 1
ATOM 890 C CA . ASN A 1 115 ? 12.724 -45.017 -19.256 1.00 36.53 115 ASN A CA 1
ATOM 891 C C . ASN A 1 115 ? 13.064 -45.501 -17.831 1.00 36.53 115 ASN A C 1
ATOM 893 O O . ASN A 1 115 ? 13.586 -46.605 -17.695 1.00 36.53 115 ASN A O 1
ATOM 897 N N . LEU A 1 116 ? 12.773 -44.726 -16.776 1.00 40.81 116 LEU A N 1
ATOM 898 C CA . LEU A 1 116 ? 13.123 -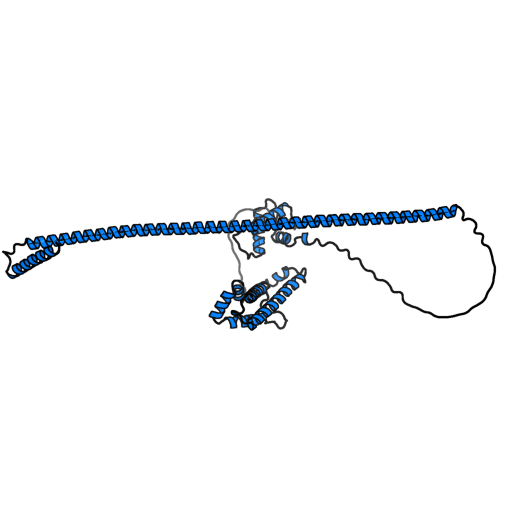45.106 -15.394 1.00 40.81 116 LEU A CA 1
ATOM 899 C C . LEU A 1 116 ? 11.956 -45.706 -14.576 1.00 40.81 116 LEU A C 1
ATOM 901 O O . LEU A 1 116 ? 12.198 -46.499 -13.670 1.00 40.81 116 LEU A O 1
ATOM 905 N N . ASP A 1 117 ? 10.699 -45.432 -14.941 1.00 33.72 117 ASP A N 1
ATOM 906 C CA . ASP A 1 117 ? 9.503 -45.952 -14.250 1.00 33.72 117 ASP A CA 1
ATOM 907 C C . ASP A 1 117 ? 8.977 -47.262 -14.873 1.00 33.72 117 ASP A C 1
ATOM 909 O O . ASP A 1 117 ? 7.830 -47.352 -15.321 1.00 33.72 117 ASP A O 1
ATOM 913 N N . LYS A 1 118 ? 9.827 -48.299 -14.951 1.00 39.66 118 LYS A N 1
ATOM 914 C CA . LYS A 1 118 ? 9.403 -49.615 -15.477 1.00 39.66 118 LYS A CA 1
ATOM 915 C C . LYS A 1 118 ? 10.014 -50.867 -14.841 1.00 39.66 118 LYS A C 1
ATOM 917 O O . LYS A 1 118 ? 9.745 -51.963 -15.323 1.00 39.66 118 LYS A O 1
ATOM 922 N N . GLU A 1 119 ? 10.772 -50.728 -13.752 1.00 31.36 119 GLU A N 1
ATOM 923 C CA . GLU A 1 119 ? 11.445 -51.855 -13.077 1.00 31.36 119 GLU A CA 1
ATOM 924 C C . GLU A 1 119 ? 11.131 -51.946 -11.567 1.00 31.36 119 GLU A C 1
ATOM 926 O O . GLU A 1 119 ? 11.952 -52.397 -10.773 1.00 31.36 119 GLU A O 1
ATOM 931 N N . LEU A 1 120 ? 9.927 -51.533 -11.135 1.00 32.94 120 LEU A N 1
ATOM 932 C CA . LEU A 1 120 ? 9.479 -51.778 -9.754 1.00 32.94 120 LEU A CA 1
ATOM 933 C C . LEU A 1 120 ? 7.954 -51.922 -9.575 1.00 32.94 120 LEU A C 1
ATOM 935 O O . LEU A 1 120 ? 7.330 -51.115 -8.893 1.00 32.94 120 LEU A O 1
ATOM 939 N N . LEU A 1 121 ? 7.365 -52.970 -10.164 1.00 33.03 121 LEU A N 1
ATOM 940 C CA . LEU A 1 121 ? 6.403 -53.902 -9.531 1.00 33.03 121 LEU A CA 1
ATOM 941 C C . LEU A 1 121 ? 5.876 -54.915 -10.568 1.00 33.03 121 LEU A C 1
ATOM 943 O O . LEU A 1 121 ? 5.806 -54.619 -11.758 1.00 33.03 121 LEU A O 1
ATOM 947 N N . GLY A 1 122 ? 5.586 -56.136 -10.111 1.00 28.80 122 GLY A N 1
ATOM 948 C CA . GLY A 1 122 ? 5.426 -57.319 -10.966 1.00 28.80 122 GLY A CA 1
ATOM 949 C C . GLY A 1 122 ? 4.011 -57.645 -11.461 1.00 28.80 122 GLY A C 1
ATOM 950 O O . GLY A 1 122 ? 3.023 -56.995 -11.132 1.00 28.80 122 GLY A O 1
ATOM 951 N N . GLU A 1 123 ? 3.964 -58.706 -12.265 1.00 23.62 123 GLU A N 1
ATOM 952 C CA . GLU A 1 123 ? 2.826 -59.249 -13.014 1.00 23.62 123 GLU A CA 1
ATOM 953 C C . GLU A 1 123 ? 1.595 -59.650 -12.176 1.00 23.62 123 GLU A C 1
ATOM 955 O O . GLU A 1 123 ? 1.711 -60.181 -11.073 1.00 23.62 123 GLU A O 1
ATOM 960 N N . SER A 1 124 ? 0.404 -59.572 -12.784 1.00 25.42 124 SER A N 1
ATOM 961 C CA . SER A 1 124 ? -0.491 -60.741 -12.939 1.00 25.42 124 SER A CA 1
ATOM 962 C C . SER A 1 124 ? -1.637 -60.452 -13.931 1.00 25.42 124 SER A C 1
ATOM 964 O O . SER A 1 124 ? -1.828 -59.320 -14.372 1.00 25.42 124 SER A O 1
ATOM 966 N N . GLN A 1 125 ? -2.344 -61.503 -14.362 1.00 25.08 125 GLN A N 1
ATOM 967 C CA . GLN A 1 125 ? -3.288 -61.512 -15.494 1.00 25.08 125 GLN A CA 1
ATOM 968 C C . GLN A 1 125 ? -4.753 -61.610 -15.022 1.00 25.08 125 GLN A C 1
ATOM 970 O O . GLN A 1 125 ? -5.018 -62.452 -14.170 1.00 25.08 125 GLN A O 1
ATOM 975 N N . HIS A 1 126 ? -5.701 -60.867 -15.626 1.00 23.23 126 HIS A N 1
ATOM 976 C CA . HIS A 1 126 ? -6.820 -61.413 -16.442 1.00 23.23 126 HIS A CA 1
ATOM 977 C C . HIS A 1 126 ? -7.863 -60.356 -16.900 1.00 23.23 126 HIS A C 1
ATOM 979 O O . HIS A 1 126 ? -7.864 -59.208 -16.466 1.00 23.23 126 HIS A O 1
ATOM 985 N N . THR A 1 127 ? -8.754 -60.771 -17.809 1.00 22.91 127 THR A N 1
ATOM 986 C CA . THR A 1 127 ? -9.815 -60.012 -18.522 1.00 22.91 127 THR A CA 1
ATOM 987 C C . THR A 1 127 ? -11.201 -60.707 -18.354 1.00 22.91 127 THR A C 1
ATOM 989 O O . THR A 1 127 ? -11.237 -61.759 -17.713 1.00 22.91 127 THR A O 1
ATOM 992 N N . PRO A 1 128 ? -12.320 -60.303 -19.018 1.00 40.41 128 PRO A N 1
ATOM 993 C CA . PRO A 1 128 ? -13.014 -58.988 -19.082 1.00 40.41 128 PRO A CA 1
ATOM 994 C C . PRO A 1 128 ? -14.580 -59.069 -18.973 1.00 40.41 128 PRO A C 1
ATOM 996 O O . PRO A 1 128 ? -15.135 -60.149 -19.127 1.00 40.41 128 PRO A O 1
ATOM 999 N N . MET A 1 129 ? -15.304 -57.933 -18.834 1.00 21.02 129 MET A N 1
ATOM 1000 C CA . MET A 1 129 ? -16.681 -57.618 -19.361 1.00 21.02 129 MET A CA 1
ATOM 1001 C C . MET A 1 129 ? -17.105 -56.185 -18.907 1.00 21.02 129 MET A C 1
ATOM 1003 O O . MET A 1 129 ? -16.635 -55.754 -17.861 1.00 21.02 129 MET A O 1
ATOM 1007 N N . SER A 1 130 ? -17.748 -55.298 -19.699 1.00 24.25 130 SER A N 1
ATOM 1008 C CA . SER A 1 130 ? -19.106 -55.269 -20.333 1.00 24.25 130 SER A CA 1
ATOM 1009 C C . SER A 1 130 ? -20.233 -55.014 -19.301 1.00 24.25 130 SER A C 1
ATOM 1011 O O . SER A 1 130 ? -20.178 -55.627 -18.243 1.00 24.25 130 SER A O 1
ATOM 1013 N N . ILE A 1 131 ? -21.232 -54.117 -19.445 1.00 25.27 131 ILE A N 1
ATOM 1014 C CA . ILE A 1 131 ? -22.126 -53.663 -20.558 1.00 25.27 131 ILE A CA 1
ATOM 1015 C C . ILE A 1 131 ? -22.429 -52.135 -20.363 1.00 25.27 131 ILE A C 1
ATOM 1017 O O . ILE A 1 131 ? -22.456 -51.702 -19.217 1.00 25.27 131 ILE A O 1
ATOM 1021 N N . GLN A 1 132 ? -22.392 -51.243 -21.381 1.00 25.89 132 GLN A N 1
ATOM 1022 C CA . GLN A 1 132 ? -23.510 -50.711 -22.233 1.00 25.89 132 GLN A CA 1
ATOM 1023 C C . GLN A 1 132 ? -24.613 -49.938 -21.448 1.00 25.89 132 GLN A C 1
ATOM 1025 O O . GLN A 1 132 ? -24.864 -50.269 -20.301 1.00 25.89 132 GLN A O 1
ATOM 1030 N N . GLU A 1 133 ? -25.275 -48.867 -21.919 1.00 21.42 133 GLU A N 1
ATOM 1031 C CA . GLU A 1 133 ? -25.753 -48.428 -23.258 1.00 21.42 133 GLU A CA 1
ATOM 1032 C C . GLU A 1 133 ? -25.137 -47.058 -23.695 1.00 21.42 133 GLU A C 1
ATOM 1034 O O . GLU A 1 133 ? -24.577 -46.362 -22.855 1.00 21.42 133 GLU A O 1
ATOM 1039 N N . SER A 1 134 ? -25.055 -46.593 -24.958 1.00 23.19 134 SER A N 1
ATOM 1040 C CA . SER A 1 134 ? -25.780 -46.818 -26.236 1.00 23.19 134 SER A CA 1
ATOM 1041 C C . SER A 1 134 ? -27.088 -46.011 -26.397 1.00 23.19 134 SER A C 1
ATOM 1043 O O . SER A 1 134 ? -27.772 -45.791 -25.403 1.00 23.19 134 SER A O 1
ATOM 1045 N N . PRO A 1 135 ? -27.504 -45.611 -27.622 1.00 32.97 135 PRO A N 1
ATOM 1046 C CA . PRO A 1 135 ? -26.772 -45.526 -28.899 1.00 32.97 135 PRO A CA 1
ATOM 1047 C C . PRO A 1 135 ? -26.259 -44.068 -29.099 1.00 32.97 135 PRO A C 1
ATOM 1049 O O . PRO A 1 135 ? -25.966 -43.429 -28.097 1.00 32.97 135 PRO A O 1
ATOM 1052 N N . PHE A 1 136 ? -26.060 -43.413 -30.257 1.00 20.50 136 PHE A N 1
ATOM 1053 C CA . PHE A 1 136 ? -26.069 -43.663 -31.721 1.00 20.50 136 PHE A CA 1
ATOM 1054 C C . PHE A 1 136 ? -25.124 -42.582 -32.336 1.00 20.50 136 PHE A C 1
ATOM 1056 O O . PHE A 1 136 ? -24.888 -41.570 -31.685 1.00 20.50 136 PHE A O 1
ATOM 1063 N N . GLN A 1 137 ? -24.563 -42.630 -33.552 1.00 25.53 137 GLN A N 1
ATOM 1064 C CA . GLN A 1 137 ? -24.532 -43.598 -34.664 1.00 25.53 137 GLN A CA 1
ATOM 1065 C C . GLN A 1 137 ? -23.134 -43.475 -35.347 1.00 25.53 137 GLN A C 1
ATOM 1067 O O . GLN A 1 137 ? -22.178 -43.103 -34.669 1.00 25.53 137 GLN A O 1
ATOM 1072 N N . VAL A 1 138 ? -22.965 -43.774 -36.645 1.00 25.47 138 VAL A N 1
ATOM 1073 C CA . VAL A 1 138 ? -21.681 -43.662 -37.381 1.00 25.47 138 VAL A CA 1
ATOM 1074 C C . VAL A 1 138 ? -21.922 -43.151 -38.803 1.00 25.47 138 VAL A C 1
ATOM 1076 O O . VAL A 1 138 ? -22.858 -43.615 -39.445 1.00 25.47 138 VAL A O 1
ATOM 1079 N N . ASP A 1 139 ? -21.023 -42.310 -39.326 1.00 22.19 139 ASP A N 1
ATOM 1080 C CA . ASP A 1 139 ? -20.665 -42.363 -40.750 1.00 22.19 139 ASP A CA 1
ATOM 1081 C C . ASP A 1 139 ? -19.160 -42.076 -40.948 1.00 22.19 139 ASP A C 1
ATOM 1083 O O . ASP A 1 139 ? -18.546 -41.357 -40.154 1.00 22.19 139 ASP A O 1
ATOM 1087 N N . MET A 1 140 ? -18.530 -42.698 -41.948 1.00 27.61 140 MET A N 1
ATOM 1088 C CA . MET A 1 140 ? -17.070 -42.870 -42.018 1.00 27.61 140 MET A CA 1
ATOM 1089 C C . MET A 1 140 ? -16.481 -42.359 -43.340 1.00 27.61 140 MET A C 1
ATOM 1091 O O . MET A 1 140 ? -16.470 -43.070 -44.343 1.00 27.61 140 MET A O 1
ATOM 1095 N N . ILE A 1 141 ? -15.888 -41.157 -43.338 1.00 23.70 141 ILE A N 1
ATOM 1096 C CA . ILE A 1 141 ? -15.280 -40.573 -44.548 1.00 23.70 141 ILE A CA 1
ATOM 1097 C C . ILE A 1 141 ? -13.769 -40.343 -44.392 1.00 23.70 141 ILE A C 1
ATOM 1099 O O . ILE A 1 141 ? -13.306 -39.258 -44.053 1.00 23.70 141 ILE A O 1
ATOM 1103 N N . LEU A 1 142 ? -13.021 -41.382 -44.780 1.00 23.31 142 LEU A N 1
ATOM 1104 C CA . LEU A 1 142 ? -11.696 -41.337 -45.417 1.00 23.31 142 LEU A CA 1
ATOM 1105 C C . LEU A 1 142 ? -10.562 -40.564 -44.705 1.00 23.31 142 LEU A C 1
ATOM 1107 O O . LEU A 1 142 ? -10.466 -39.340 -44.782 1.00 23.31 142 LEU A O 1
ATOM 1111 N N . PHE A 1 143 ? -9.574 -41.316 -44.200 1.00 32.59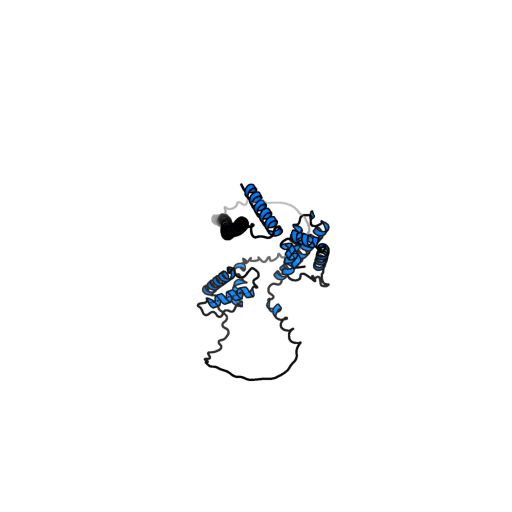 143 PHE A N 1
ATOM 1112 C CA . PHE A 1 143 ? -8.233 -40.813 -43.874 1.00 32.59 143 PHE A CA 1
ATOM 1113 C C . PHE A 1 143 ? -7.615 -40.058 -45.066 1.00 32.59 143 PHE A C 1
ATOM 1115 O O . PHE A 1 143 ? -7.084 -40.668 -45.996 1.00 32.59 143 PHE A O 1
ATOM 1122 N N . LYS A 1 144 ? -7.646 -38.722 -45.038 1.00 24.55 144 LYS A N 1
ATOM 1123 C CA . LYS A 1 144 ? -6.927 -37.884 -46.006 1.00 24.55 144 LYS A CA 1
ATOM 1124 C C . LYS A 1 144 ? -5.539 -37.563 -45.462 1.00 24.55 144 LYS A C 1
ATOM 1126 O O . LYS A 1 144 ? -5.377 -37.140 -44.321 1.00 24.55 144 LYS A O 1
ATOM 1131 N N . SER A 1 145 ? -4.535 -37.828 -46.292 1.00 26.77 145 SER A N 1
ATOM 1132 C CA . SER A 1 145 ? -3.113 -37.726 -45.964 1.00 26.77 145 SER A CA 1
ATOM 1133 C C . SER A 1 145 ? -2.705 -36.332 -45.478 1.00 26.77 145 SER A C 1
ATOM 1135 O O . SER A 1 145 ? -3.336 -35.333 -45.823 1.00 26.77 145 SER A O 1
ATOM 1137 N N . LYS A 1 146 ? -1.615 -36.285 -44.692 1.00 40.78 146 LYS A N 1
ATOM 1138 C CA . LYS A 1 146 ? -0.995 -35.074 -44.121 1.00 40.78 146 LYS A CA 1
ATOM 1139 C C . LYS A 1 146 ? -1.030 -33.887 -45.093 1.00 40.78 146 LYS A C 1
ATOM 1141 O O . LYS A 1 146 ? -0.139 -33.739 -45.931 1.00 40.78 146 LYS A O 1
ATOM 1146 N N . ARG A 1 147 ? -2.002 -32.988 -44.927 1.00 32.78 147 ARG A N 1
ATOM 1147 C CA . ARG A 1 147 ? -1.935 -31.652 -45.520 1.00 32.78 147 ARG A CA 1
ATOM 1148 C C . ARG A 1 147 ? -0.931 -30.851 -44.706 1.00 32.78 147 ARG A C 1
ATOM 1150 O O . ARG A 1 147 ? -1.172 -30.529 -43.547 1.00 32.78 147 ARG A O 1
ATOM 1157 N N . GLN A 1 148 ? 0.222 -30.587 -45.310 1.00 39.44 148 GLN A N 1
ATOM 1158 C CA . GLN A 1 148 ? 1.236 -29.703 -44.753 1.00 39.44 148 GLN A CA 1
ATOM 1159 C C . GLN A 1 148 ? 0.577 -28.341 -44.498 1.00 39.44 148 GLN A C 1
ATOM 1161 O O . GLN A 1 148 ? 0.072 -27.724 -45.435 1.00 39.44 148 GLN A O 1
ATOM 1166 N N . ALA A 1 149 ? 0.492 -27.930 -43.228 1.00 44.06 149 ALA A N 1
ATOM 1167 C CA . ALA A 1 149 ? -0.298 -26.766 -42.836 1.00 44.06 149 ALA A CA 1
ATOM 1168 C C . ALA A 1 149 ? 0.166 -25.525 -43.611 1.00 44.06 149 ALA A C 1
ATOM 1170 O O . ALA A 1 149 ? 1.356 -25.202 -43.610 1.00 44.06 149 ALA A O 1
ATOM 1171 N N . GLY A 1 150 ? -0.772 -24.856 -44.285 1.00 55.00 150 GLY A N 1
ATOM 1172 C CA . GLY A 1 150 ? -0.466 -23.728 -45.162 1.00 55.00 150 GLY A CA 1
ATOM 1173 C C . GLY A 1 150 ? 0.168 -22.554 -44.416 1.00 55.00 150 GLY A C 1
ATOM 1174 O O . GLY A 1 150 ? 0.158 -22.494 -43.181 1.00 55.00 150 GLY A O 1
ATOM 1175 N N . ASN A 1 151 ? 0.682 -21.581 -45.168 1.00 68.19 151 ASN A N 1
ATOM 1176 C CA . ASN A 1 151 ? 1.110 -20.306 -44.592 1.00 68.19 151 ASN A CA 1
ATOM 1177 C C . ASN A 1 151 ? -0.022 -19.698 -43.744 1.00 68.19 151 ASN A C 1
ATOM 1179 O O . ASN A 1 151 ? -1.198 -19.884 -44.050 1.00 68.19 151 ASN A O 1
ATOM 1183 N N . PHE A 1 152 ? 0.341 -19.010 -42.664 1.00 68.50 152 PHE A N 1
ATOM 1184 C CA . PHE A 1 152 ? -0.612 -18.275 -41.831 1.00 68.50 152 PHE A CA 1
ATOM 1185 C C . PHE A 1 152 ? -1.296 -17.194 -42.670 1.00 68.50 152 PHE A C 1
ATOM 1187 O O . PHE A 1 152 ? -0.617 -16.494 -43.430 1.00 68.50 152 PHE A O 1
ATOM 1194 N N . THR A 1 153 ? -2.614 -17.062 -42.536 1.00 75.31 153 THR A N 1
ATOM 1195 C CA . THR A 1 153 ? -3.354 -15.940 -43.129 1.00 75.31 153 THR A CA 1
ATOM 1196 C C . THR A 1 153 ? -3.214 -14.682 -42.270 1.00 75.31 153 THR A C 1
ATOM 1198 O O . THR A 1 153 ? -2.827 -14.741 -41.101 1.00 75.31 153 THR A O 1
ATOM 1201 N N . VAL A 1 154 ? -3.552 -13.523 -42.841 1.00 69.56 154 VAL A N 1
ATOM 1202 C CA . VAL A 1 154 ? -3.562 -12.251 -42.100 1.00 69.56 154 VAL A CA 1
ATOM 1203 C C . VAL A 1 154 ? -4.612 -12.297 -40.978 1.00 69.56 154 VAL A C 1
ATOM 1205 O O . VAL A 1 154 ? -4.431 -11.700 -39.923 1.00 69.56 154 VAL A O 1
ATOM 1208 N N . GLU A 1 155 ? -5.685 -13.054 -41.183 1.00 68.62 155 GLU A N 1
ATOM 1209 C CA . GLU A 1 155 ? -6.804 -13.259 -40.265 1.00 68.62 155 GLU A CA 1
ATOM 1210 C C . GLU A 1 155 ? -6.405 -14.176 -39.100 1.00 68.62 155 GLU A C 1
ATOM 1212 O O . GLU A 1 155 ? -6.733 -13.883 -37.951 1.00 68.62 155 GLU A O 1
ATOM 1217 N N . GLU A 1 156 ? -5.604 -15.214 -39.366 1.00 71.69 156 GLU A N 1
ATOM 1218 C CA . GLU A 1 156 ? -4.977 -16.035 -38.326 1.00 71.69 156 GLU A CA 1
ATOM 1219 C C . GLU A 1 156 ? -3.977 -15.235 -37.485 1.00 71.69 156 GLU A C 1
ATOM 1221 O O . GLU A 1 156 ? -4.030 -15.314 -36.258 1.00 71.69 156 GLU A O 1
ATOM 1226 N N . ASP A 1 157 ? -3.098 -14.436 -38.104 1.00 74.94 157 ASP A N 1
ATOM 1227 C CA . ASP A 1 157 ? -2.150 -13.595 -37.360 1.00 74.94 157 ASP A CA 1
ATOM 1228 C C . ASP A 1 157 ? -2.882 -12.504 -36.540 1.00 74.94 157 ASP A C 1
ATOM 1230 O O . ASP A 1 157 ? -2.526 -12.278 -35.382 1.00 74.94 157 ASP A O 1
ATOM 1234 N N . LYS A 1 158 ? -3.943 -11.872 -37.078 1.00 77.44 158 LYS A N 1
ATOM 1235 C CA . LYS A 1 158 ? -4.813 -10.931 -36.335 1.00 77.44 158 LYS A CA 1
ATOM 1236 C C . LYS A 1 158 ? -5.439 -11.598 -35.107 1.00 77.44 158 LYS A C 1
ATOM 1238 O O . LYS A 1 158 ? -5.340 -11.058 -34.004 1.00 77.44 158 LYS A O 1
ATOM 1243 N N . LEU A 1 159 ? -6.068 -12.765 -35.280 1.00 79.12 159 LEU A N 1
ATOM 1244 C CA . LEU A 1 159 ? -6.711 -13.487 -34.179 1.00 79.12 159 LEU A CA 1
ATOM 1245 C C . LEU A 1 159 ? -5.686 -13.950 -33.136 1.00 79.12 159 LEU A C 1
ATOM 1247 O O . LEU A 1 159 ? -5.958 -13.881 -31.940 1.00 79.12 159 LEU A O 1
ATOM 1251 N N . LEU A 1 160 ? -4.491 -14.362 -33.566 1.00 77.44 160 LEU A N 1
ATOM 1252 C CA . LEU A 1 160 ? -3.398 -14.750 -32.676 1.00 77.44 160 LEU A CA 1
ATOM 1253 C C . LEU A 1 160 ? -2.866 -13.561 -31.855 1.00 77.44 160 LEU A C 1
ATOM 1255 O O . LEU A 1 160 ? -2.611 -13.719 -30.662 1.00 77.44 160 LEU A O 1
ATOM 1259 N N . VAL A 1 161 ? -2.761 -12.364 -32.446 1.00 78.50 161 VAL A N 1
ATOM 1260 C CA . VAL A 1 161 ? -2.421 -11.124 -31.720 1.00 78.50 161 VAL A 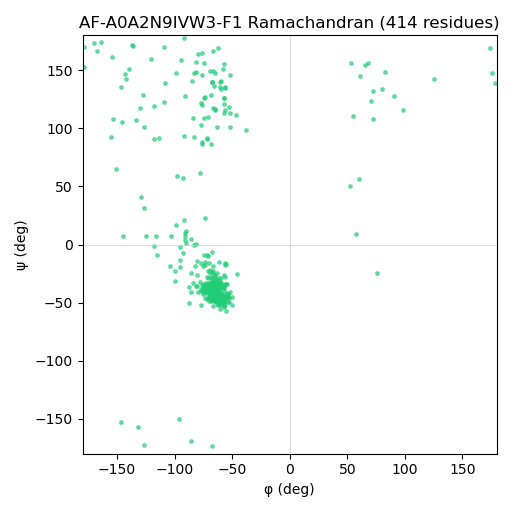CA 1
ATOM 1261 C C . VAL A 1 161 ? -3.510 -10.753 -30.708 1.00 78.50 161 VA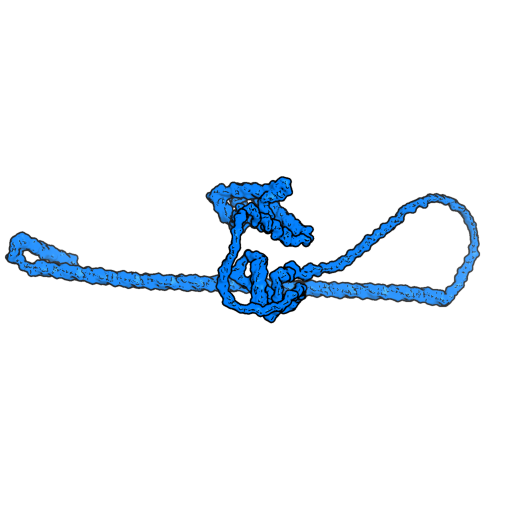L A C 1
ATOM 1263 O O . VAL A 1 161 ? -3.189 -10.435 -29.564 1.00 78.50 161 VAL A O 1
ATOM 1266 N N . LEU A 1 162 ? -4.792 -10.850 -31.078 1.00 75.44 162 LEU A N 1
ATOM 1267 C CA . LEU A 1 162 ? -5.912 -10.611 -30.157 1.00 75.44 162 LEU A CA 1
ATOM 1268 C C . LEU A 1 162 ? -5.937 -11.629 -29.005 1.00 75.44 162 LEU A C 1
ATOM 1270 O O . LEU A 1 162 ? -6.130 -11.242 -27.852 1.00 75.44 162 LEU A O 1
ATOM 1274 N N . ALA A 1 163 ? -5.685 -12.909 -29.286 1.00 75.75 163 ALA A N 1
ATOM 1275 C CA . ALA A 1 163 ? -5.563 -13.958 -28.276 1.00 75.75 163 ALA A CA 1
ATOM 1276 C C . ALA A 1 163 ? -4.380 -13.700 -27.327 1.00 75.75 163 ALA A C 1
ATOM 1278 O O . ALA A 1 163 ? -4.529 -13.817 -26.109 1.00 75.75 163 ALA A O 1
ATOM 1279 N N . TRP A 1 164 ? -3.221 -13.301 -27.864 1.00 78.62 164 TRP A N 1
ATOM 1280 C CA . TRP A 1 164 ? -2.044 -12.954 -27.067 1.00 78.62 164 TRP A CA 1
ATOM 1281 C C . TRP A 1 164 ? -2.311 -11.753 -26.155 1.00 78.62 164 TRP A C 1
ATOM 1283 O O . TRP A 1 164 ? -2.074 -11.861 -24.956 1.00 78.62 164 TRP A O 1
ATOM 1293 N N . LEU A 1 165 ? -2.875 -10.658 -26.682 1.00 75.31 165 LEU A N 1
ATOM 1294 C CA . LEU A 1 165 ? -3.204 -9.452 -25.908 1.00 75.31 165 LEU A CA 1
ATOM 1295 C C . LEU A 1 165 ? -4.208 -9.744 -24.785 1.00 75.31 165 LEU A C 1
ATOM 1297 O O . LEU A 1 165 ? -3.986 -9.352 -23.643 1.00 75.31 165 LEU A O 1
ATOM 1301 N N . ASN A 1 166 ? -5.277 -10.494 -25.069 1.00 73.62 166 ASN A N 1
ATOM 1302 C CA . ASN A 1 166 ? -6.234 -10.901 -24.035 1.00 73.62 166 ASN A CA 1
ATOM 1303 C C . ASN A 1 166 ? -5.614 -11.844 -22.986 1.00 73.62 166 ASN A C 1
ATOM 1305 O O . ASN A 1 166 ? -6.067 -11.863 -21.842 1.00 73.62 166 ASN A O 1
ATOM 1309 N N . THR A 1 167 ? -4.584 -12.620 -23.340 1.00 70.00 167 THR A N 1
ATOM 1310 C CA . THR A 1 167 ? -3.897 -13.522 -22.397 1.00 70.00 167 THR A CA 1
ATOM 1311 C C . THR A 1 167 ? -2.826 -12.797 -21.571 1.00 70.00 167 THR A C 1
ATOM 1313 O O . THR A 1 167 ? -2.627 -13.150 -20.411 1.00 70.00 167 THR A O 1
ATOM 1316 N N . SER A 1 168 ? -2.153 -11.780 -22.125 1.00 65.31 168 SER A N 1
ATOM 1317 C CA . SER A 1 168 ? -1.096 -11.015 -21.444 1.00 65.31 168 SER A CA 1
ATOM 1318 C C . SER A 1 168 ? -1.615 -9.856 -20.585 1.00 65.31 168 SER A C 1
ATOM 1320 O O . SER A 1 168 ? -0.955 -9.489 -19.617 1.00 65.31 168 SER A O 1
ATOM 1322 N N . LEU A 1 169 ? -2.807 -9.323 -20.876 1.00 60.84 169 LEU A N 1
ATOM 1323 C CA . LEU A 1 169 ? -3.465 -8.269 -20.087 1.00 60.84 169 LEU A CA 1
ATOM 1324 C C . LEU A 1 169 ? -4.394 -8.807 -18.979 1.00 60.84 169 LEU A C 1
ATOM 1326 O O . LEU A 1 169 ? -5.124 -8.035 -18.364 1.00 60.84 169 LEU A O 1
ATOM 1330 N N . ASN A 1 170 ? -4.408 -10.119 -18.725 1.00 56.31 170 ASN A N 1
ATOM 1331 C CA . ASN A 1 170 ? -5.342 -10.750 -17.790 1.00 56.31 170 ASN A CA 1
ATOM 1332 C C . ASN A 1 170 ? -4.822 -10.671 -16.331 1.00 56.31 170 ASN A C 1
ATOM 1334 O O . ASN A 1 170 ? -3.881 -11.393 -15.992 1.00 56.31 170 ASN A O 1
ATOM 1338 N N . PRO A 1 171 ? -5.416 -9.856 -15.432 1.00 47.31 171 PRO A N 1
ATOM 1339 C CA . PRO A 1 171 ? -4.822 -9.548 -14.122 1.00 47.31 171 PRO A CA 1
ATOM 1340 C C . PRO A 1 171 ? -4.909 -10.697 -13.102 1.00 47.31 171 PRO A C 1
ATOM 1342 O O . PRO A 1 171 ? -4.311 -10.624 -12.033 1.00 47.31 171 PRO A O 1
ATOM 1345 N N . ILE A 1 172 ? -5.656 -11.760 -13.413 1.00 48.00 172 ILE A N 1
ATOM 1346 C CA . ILE A 1 172 ? -5.993 -12.847 -12.480 1.00 48.00 172 ILE A CA 1
ATOM 1347 C C . ILE A 1 172 ? -4.819 -13.828 -12.265 1.00 48.00 172 ILE A C 1
ATOM 1349 O O . ILE A 1 172 ? -4.840 -14.602 -11.309 1.00 48.00 172 ILE A O 1
ATOM 1353 N N . GLN A 1 173 ? -3.785 -13.831 -13.120 1.00 50.44 173 GLN A N 1
ATOM 1354 C CA . GLN A 1 173 ? -2.672 -14.794 -13.028 1.00 50.44 173 GLN A CA 1
ATOM 1355 C C . GLN A 1 173 ? -1.296 -14.126 -13.159 1.00 50.44 173 GLN A C 1
ATOM 1357 O O . GLN A 1 173 ? -0.878 -13.734 -14.247 1.00 50.44 173 GLN A O 1
ATOM 1362 N N . GLY A 1 174 ? -0.595 -14.037 -12.023 1.00 40.56 174 GLY A N 1
ATOM 1363 C CA . GLY A 1 174 ? 0.655 -13.294 -11.844 1.00 40.56 174 GLY A CA 1
ATOM 1364 C C . GLY A 1 174 ? 1.894 -13.817 -12.588 1.00 40.56 174 GLY A C 1
ATOM 1365 O O . GLY A 1 174 ? 1.847 -14.741 -13.400 1.00 40.56 174 GLY A O 1
ATOM 1366 N N . ASN A 1 175 ? 3.025 -13.180 -12.279 1.00 46.50 175 ASN A N 1
ATOM 1367 C CA . ASN A 1 175 ? 4.234 -13.060 -13.107 1.00 46.50 175 ASN A CA 1
ATOM 1368 C C . ASN A 1 175 ? 5.129 -14.324 -13.240 1.00 46.50 175 ASN A C 1
ATOM 1370 O O . ASN A 1 175 ? 6.312 -14.201 -13.540 1.00 46.50 175 ASN A O 1
ATOM 1374 N N . GLU A 1 176 ? 4.597 -15.532 -13.028 1.00 46.25 176 GLU A N 1
ATOM 1375 C CA . GLU A 1 176 ? 5.351 -16.805 -13.074 1.00 46.25 176 GLU A CA 1
ATOM 1376 C C . GLU A 1 176 ? 4.689 -17.861 -13.979 1.00 46.25 176 GLU A C 1
ATOM 1378 O O . GLU A 1 176 ? 4.605 -19.051 -13.668 1.00 46.25 176 GLU A O 1
ATOM 1383 N N . GLN A 1 177 ? 4.173 -17.437 -15.132 1.00 55.19 177 GLN A N 1
ATOM 1384 C CA . GLN A 1 177 ? 3.517 -18.361 -16.054 1.00 55.19 177 GLN A CA 1
ATOM 1385 C C . GLN A 1 177 ? 4.547 -19.212 -16.814 1.00 55.19 177 GLN A C 1
ATOM 1387 O O . GLN A 1 177 ? 5.349 -18.689 -17.589 1.00 55.19 177 GLN A O 1
ATOM 1392 N N . LYS A 1 178 ? 4.485 -20.543 -16.661 1.00 61.59 178 LYS A N 1
ATOM 1393 C CA . LYS A 1 178 ? 5.198 -21.470 -17.555 1.00 61.59 178 LYS A CA 1
ATOM 1394 C C . LYS A 1 178 ? 4.780 -21.195 -19.004 1.00 61.59 178 LYS A C 1
ATOM 1396 O O . LYS A 1 178 ? 3.587 -21.089 -19.292 1.00 61.59 178 LYS A O 1
ATOM 1401 N N . LEU A 1 179 ? 5.758 -21.139 -19.911 1.00 62.50 179 LEU A N 1
ATOM 1402 C CA . LEU A 1 179 ? 5.568 -20.802 -21.330 1.00 62.50 179 LEU A CA 1
ATOM 1403 C C . LEU A 1 179 ? 4.466 -21.650 -21.999 1.00 62.50 179 LEU A C 1
ATOM 1405 O O . LEU A 1 179 ? 3.623 -21.138 -22.730 1.00 62.50 179 LEU A O 1
ATOM 1409 N N . GLU A 1 180 ? 4.433 -22.940 -21.669 1.00 60.56 180 GLU A N 1
ATOM 1410 C CA . GLU A 1 180 ? 3.425 -23.914 -22.095 1.00 60.56 180 GLU A CA 1
ATOM 1411 C C . GLU A 1 180 ? 2.004 -23.566 -21.622 1.00 60.56 180 GLU A C 1
ATOM 1413 O O . GLU A 1 180 ? 1.066 -23.598 -22.416 1.00 60.56 180 GLU A O 1
ATOM 1418 N N . SER A 1 181 ? 1.827 -23.161 -20.359 1.00 68.06 181 SER A N 1
ATOM 1419 C CA . SER A 1 181 ? 0.524 -22.758 -19.806 1.00 68.06 181 SER A CA 1
ATOM 1420 C C . SER A 1 181 ? 0.013 -21.454 -20.428 1.00 68.06 181 SER A C 1
ATOM 1422 O O . SER A 1 181 ? -1.190 -21.291 -20.636 1.00 68.06 181 SER A O 1
ATOM 1424 N N . PHE A 1 182 ? 0.927 -20.541 -20.771 1.00 72.88 182 PHE A N 1
ATOM 1425 C CA . PHE A 1 182 ? 0.615 -19.307 -21.491 1.00 72.88 182 PHE A CA 1
ATOM 1426 C C . PHE A 1 182 ? 0.138 -19.597 -22.925 1.00 72.88 182 PHE A C 1
ATOM 1428 O O . PHE A 1 182 ? -0.971 -19.201 -23.294 1.00 72.88 182 PHE A O 1
ATOM 1435 N N . TYR A 1 183 ? 0.901 -20.374 -23.705 1.00 76.06 183 TYR A N 1
ATOM 1436 C CA . TYR A 1 183 ? 0.495 -20.756 -25.064 1.00 76.06 183 TYR A CA 1
ATOM 1437 C C . TYR A 1 183 ? -0.726 -21.686 -25.102 1.00 76.06 183 TYR A C 1
ATOM 1439 O O . TYR A 1 183 ? -1.521 -21.581 -26.033 1.00 76.06 183 TYR A O 1
ATOM 1447 N N . THR A 1 184 ? -0.954 -22.514 -24.078 1.00 76.06 184 THR A N 1
ATOM 1448 C CA . THR A 1 184 ? -2.199 -23.293 -23.926 1.00 76.06 184 THR A CA 1
ATOM 1449 C C . THR A 1 184 ? -3.426 -22.383 -23.838 1.00 76.06 184 THR A C 1
ATOM 1451 O O . THR A 1 184 ? -4.439 -22.660 -24.479 1.00 76.06 184 THR A O 1
ATOM 1454 N N . ARG A 1 185 ? -3.347 -21.262 -23.104 1.00 74.44 185 ARG A N 1
ATOM 1455 C CA . ARG A 1 185 ? -4.459 -20.297 -23.013 1.00 74.44 185 ARG A CA 1
ATOM 1456 C C . ARG A 1 185 ? -4.651 -19.487 -24.297 1.00 74.44 185 ARG A C 1
ATOM 1458 O O . ARG A 1 185 ? -5.794 -19.295 -24.705 1.00 74.44 185 ARG A O 1
ATOM 1465 N N . ILE A 1 186 ? -3.569 -19.115 -24.985 1.00 76.19 186 ILE A N 1
ATOM 1466 C CA . ILE A 1 186 ? -3.641 -18.509 -26.328 1.00 76.19 186 ILE A CA 1
ATOM 1467 C C . ILE A 1 186 ? -4.310 -19.470 -27.319 1.00 76.19 186 ILE A C 1
ATOM 1469 O O . ILE A 1 186 ? -5.203 -19.061 -28.056 1.00 76.19 186 ILE A O 1
ATOM 1473 N N . TRP A 1 187 ? -3.925 -20.750 -27.312 1.00 78.06 187 TRP A N 1
ATOM 1474 C CA . TRP A 1 187 ? -4.515 -21.788 -28.161 1.00 78.06 187 TRP A CA 1
ATOM 1475 C C . TRP A 1 187 ? -6.003 -22.006 -27.843 1.00 78.06 187 TRP A C 1
ATOM 1477 O O . TRP A 1 187 ? -6.823 -22.027 -28.759 1.00 78.06 187 TRP A O 1
ATOM 1487 N N . ALA A 1 188 ? -6.376 -22.074 -26.561 1.00 76.94 188 ALA A N 1
ATOM 1488 C CA . ALA A 1 188 ? -7.771 -22.204 -26.140 1.00 76.94 188 ALA A CA 1
ATOM 1489 C C . ALA A 1 188 ? -8.628 -20.987 -26.542 1.00 76.94 188 ALA A C 1
ATOM 1491 O O . ALA A 1 188 ? -9.762 -21.159 -26.984 1.00 76.94 188 ALA A O 1
ATOM 1492 N N . TYR A 1 189 ? -8.093 -19.763 -26.447 1.00 75.75 189 TYR A N 1
ATOM 1493 C CA . TYR A 1 189 ? -8.775 -18.559 -26.933 1.00 75.75 189 TYR A CA 1
ATOM 1494 C C . TYR A 1 189 ? -8.908 -18.573 -28.464 1.00 75.75 189 TYR A C 1
ATOM 1496 O O . TYR A 1 189 ? -9.996 -18.349 -28.989 1.00 75.75 189 TYR A O 1
ATOM 1504 N N . PHE A 1 190 ? -7.829 -18.896 -29.185 1.00 77.38 190 PHE A N 1
ATOM 1505 C CA . PHE A 1 190 ? -7.811 -18.994 -30.647 1.00 77.38 190 PHE A CA 1
ATOM 1506 C C . PHE A 1 190 ? -8.860 -19.991 -31.162 1.00 77.38 190 PHE A C 1
ATOM 1508 O O . PHE A 1 190 ? -9.643 -19.652 -32.043 1.00 77.38 190 PHE A O 1
ATOM 1515 N N . HIS A 1 191 ? -8.957 -21.186 -30.568 1.00 71.38 191 HIS A N 1
ATOM 1516 C CA . HIS A 1 191 ? -9.967 -22.183 -30.953 1.00 71.38 191 HIS A CA 1
ATOM 1517 C C . HIS A 1 191 ? -11.389 -21.865 -30.463 1.00 71.38 191 HIS A C 1
ATOM 1519 O O . HIS A 1 191 ? -12.339 -22.380 -31.043 1.00 71.38 191 HIS A O 1
ATOM 1525 N N . LYS A 1 192 ? -11.558 -20.990 -29.460 1.00 74.81 192 LYS A N 1
ATOM 1526 C CA . LYS A 1 192 ? -12.871 -20.488 -29.010 1.00 74.81 192 LYS A CA 1
ATOM 1527 C C . LYS A 1 192 ? -13.421 -19.348 -29.883 1.00 74.81 192 LYS A C 1
ATOM 1529 O O . LYS A 1 192 ? -14.631 -19.148 -29.903 1.00 74.81 192 LYS A O 1
ATOM 1534 N N . VAL A 1 193 ? -12.549 -18.587 -30.550 1.00 67.12 193 VAL A N 1
ATOM 1535 C CA . VAL A 1 193 ? -12.902 -17.345 -31.274 1.00 67.12 193 VAL A CA 1
ATOM 1536 C C . VAL A 1 193 ? -12.627 -17.444 -32.789 1.00 67.12 193 VAL A C 1
ATOM 1538 O O . VAL A 1 193 ? -12.925 -16.516 -33.534 1.00 67.12 193 VAL A O 1
ATOM 1541 N N . LYS A 1 194 ? -12.100 -18.571 -33.292 1.00 68.94 194 LYS A N 1
ATOM 1542 C CA . LYS A 1 194 ? -11.989 -18.807 -34.741 1.00 68.94 194 LYS A CA 1
ATOM 1543 C C . LYS A 1 194 ? -13.374 -18.986 -35.379 1.00 68.94 194 LYS A C 1
ATOM 1545 O O . LYS A 1 194 ? -14.151 -19.843 -34.972 1.00 68.94 194 LYS A O 1
ATOM 1550 N N . GLU A 1 195 ? -13.630 -18.235 -36.444 1.00 56.78 195 GLU A N 1
ATOM 1551 C CA . GLU A 1 195 ? -14.792 -18.409 -37.335 1.00 56.78 195 GLU A CA 1
ATOM 1552 C C . GLU A 1 195 ? -14.417 -19.198 -38.610 1.00 56.78 195 GLU A C 1
ATOM 1554 O O . GLU A 1 195 ? -15.121 -19.160 -39.615 1.00 56.78 195 GLU A O 1
ATOM 1559 N N . PHE A 1 196 ? -13.268 -19.887 -38.598 1.00 61.94 196 PHE A N 1
ATOM 1560 C CA . PHE A 1 196 ? -12.664 -20.524 -39.770 1.00 61.94 196 PHE A CA 1
ATOM 1561 C C . PHE A 1 196 ? -12.055 -21.903 -39.461 1.00 61.94 196 PHE A C 1
ATOM 1563 O O . PHE A 1 196 ? -11.549 -22.160 -38.363 1.00 61.94 196 PHE A O 1
ATOM 1570 N N . ASP A 1 197 ? -12.041 -22.780 -40.468 1.00 50.56 197 ASP A N 1
ATOM 1571 C CA . ASP A 1 197 ? -11.449 -24.120 -40.387 1.00 50.56 197 ASP A CA 1
ATOM 1572 C C . ASP A 1 197 ? -9.914 -24.062 -40.346 1.00 50.56 197 ASP A C 1
ATOM 1574 O O . ASP A 1 197 ? -9.225 -24.053 -41.367 1.00 50.56 197 ASP A O 1
ATOM 1578 N N . SER A 1 198 ? -9.369 -24.025 -39.130 1.00 59.16 198 SER A N 1
ATOM 1579 C CA . SER A 1 198 ? -7.937 -24.171 -38.861 1.00 59.16 198 SER A CA 1
ATOM 1580 C C . SER A 1 198 ? -7.684 -25.213 -37.771 1.00 59.16 198 SER A C 1
ATOM 1582 O O . SER A 1 198 ? -8.086 -25.041 -36.616 1.00 59.16 198 SER A O 1
ATOM 1584 N N . ASP A 1 199 ? -6.981 -26.283 -38.146 1.00 55.62 199 ASP A N 1
ATOM 1585 C CA . ASP A 1 199 ? -6.609 -27.422 -37.289 1.00 55.62 199 ASP A CA 1
ATOM 1586 C C . ASP A 1 199 ? -5.227 -27.234 -36.629 1.00 55.62 199 ASP A C 1
ATOM 1588 O O . ASP A 1 199 ? -4.544 -28.194 -36.260 1.00 55.62 199 ASP A O 1
ATOM 1592 N N . ARG A 1 200 ? -4.749 -25.985 -36.521 1.00 65.06 200 ARG A N 1
ATOM 1593 C CA . ARG A 1 200 ? -3.398 -25.698 -36.021 1.00 65.06 200 ARG A CA 1
ATOM 1594 C C . ARG A 1 200 ? -3.255 -26.071 -34.541 1.00 65.06 200 ARG A C 1
ATOM 1596 O O . ARG A 1 200 ? -3.889 -25.499 -33.649 1.00 65.06 200 ARG A O 1
ATOM 1603 N N . THR A 1 201 ? -2.360 -27.022 -34.290 1.00 59.22 201 THR A N 1
ATOM 1604 C CA . THR A 1 201 ? -1.875 -27.410 -32.959 1.00 59.22 201 THR A CA 1
ATOM 1605 C C . THR A 1 201 ? -1.050 -26.279 -32.321 1.00 59.22 201 THR A C 1
ATOM 1607 O O . THR A 1 201 ? -0.621 -25.350 -33.005 1.00 59.22 201 THR A O 1
ATOM 1610 N N . MET A 1 202 ? -0.770 -26.374 -31.018 1.00 56.12 202 MET A N 1
ATOM 1611 C CA . MET A 1 202 ? 0.009 -25.376 -30.266 1.00 56.12 202 MET A CA 1
ATOM 1612 C C . MET A 1 202 ? 1.389 -25.063 -30.884 1.00 56.12 202 MET A C 1
ATOM 1614 O O . MET A 1 202 ? 1.778 -23.898 -30.964 1.00 56.12 202 MET A O 1
ATOM 1618 N N . CYS A 1 203 ? 2.129 -26.078 -31.350 1.00 55.53 203 CYS A N 1
ATOM 1619 C CA . CYS A 1 203 ? 3.529 -25.915 -31.761 1.00 55.53 203 CYS A CA 1
ATOM 1620 C C . CYS A 1 203 ? 3.725 -24.957 -32.961 1.00 55.53 203 CYS A C 1
ATOM 1622 O O . CYS A 1 203 ? 4.574 -24.071 -32.858 1.00 55.53 203 CYS A O 1
ATOM 1624 N N . PRO A 1 204 ? 2.944 -25.034 -34.063 1.00 64.38 204 PRO A N 1
ATOM 1625 C CA . PRO A 1 204 ? 2.930 -23.996 -35.096 1.00 64.38 204 PRO A CA 1
ATOM 1626 C C . PRO A 1 204 ? 2.736 -22.563 -34.579 1.00 64.38 204 PRO A C 1
ATOM 1628 O O . PRO A 1 204 ? 3.459 -21.673 -35.021 1.00 64.38 204 PRO A O 1
ATOM 1631 N N . LEU A 1 205 ? 1.793 -22.332 -33.654 1.00 60.88 205 LEU A N 1
ATOM 1632 C CA . LEU A 1 205 ? 1.497 -20.990 -33.129 1.00 60.88 205 LEU A CA 1
ATOM 1633 C C . LEU A 1 205 ? 2.680 -20.433 -32.321 1.00 60.88 205 LEU A C 1
ATOM 1635 O O . LEU A 1 205 ? 3.091 -19.295 -32.528 1.00 60.88 205 LEU A O 1
ATOM 1639 N N . MET A 1 206 ? 3.274 -21.261 -31.458 1.00 61.88 206 MET A N 1
ATOM 1640 C CA . MET A 1 206 ? 4.453 -20.903 -30.662 1.00 61.88 206 MET A CA 1
ATOM 1641 C C . MET A 1 206 ? 5.688 -20.643 -31.547 1.00 61.88 206 MET A C 1
ATOM 1643 O O . MET A 1 206 ? 6.388 -19.645 -31.376 1.00 61.88 206 MET A O 1
ATOM 1647 N N . ASN A 1 207 ? 5.923 -21.483 -32.559 1.00 62.56 207 ASN A N 1
ATOM 1648 C CA . ASN A 1 207 ? 7.058 -21.328 -33.475 1.00 62.56 207 ASN A CA 1
ATOM 1649 C C . ASN A 1 207 ? 6.938 -20.083 -34.380 1.00 62.56 207 ASN A C 1
ATOM 1651 O O . ASN A 1 207 ? 7.957 -19.514 -34.763 1.00 62.56 207 ASN A O 1
ATOM 1655 N N . ARG A 1 208 ? 5.714 -19.624 -34.694 1.00 64.81 208 ARG A N 1
ATOM 1656 C CA . ARG A 1 208 ? 5.451 -18.386 -35.462 1.00 64.81 208 ARG A CA 1
ATOM 1657 C C . ARG A 1 208 ? 5.954 -17.126 -34.747 1.00 64.81 208 ARG A C 1
ATOM 1659 O O . ARG A 1 208 ? 6.295 -16.165 -35.428 1.00 64.81 208 ARG A O 1
ATOM 1666 N N . TRP A 1 209 ? 5.990 -17.133 -33.412 1.00 60.72 209 TRP A N 1
ATOM 1667 C CA . TRP A 1 209 ? 6.411 -15.993 -32.584 1.00 60.72 209 TRP A CA 1
ATOM 1668 C C . TRP A 1 209 ? 7.856 -16.106 -32.082 1.00 60.72 209 TRP A C 1
ATOM 1670 O O . TRP A 1 209 ? 8.539 -15.090 -31.974 1.00 60.72 209 TRP A O 1
ATOM 1680 N N . ASN A 1 210 ? 8.351 -17.325 -31.839 1.00 56.81 210 ASN A N 1
ATOM 1681 C CA . ASN A 1 210 ? 9.730 -17.544 -31.388 1.00 56.81 210 ASN A CA 1
ATOM 1682 C C . ASN A 1 210 ? 10.796 -17.249 -32.475 1.00 56.81 210 ASN A C 1
ATOM 1684 O O . ASN A 1 210 ? 11.958 -17.052 -32.131 1.00 56.81 210 ASN A O 1
ATOM 1688 N N . GLU A 1 211 ? 10.424 -17.151 -33.762 1.00 43.34 211 GLU A N 1
ATOM 1689 C CA . GLU A 1 211 ? 11.263 -16.557 -34.823 1.00 43.34 211 GLU A CA 1
ATOM 1690 C C . GLU A 1 211 ? 10.663 -15.247 -35.388 1.00 43.34 211 GLU A C 1
ATOM 1692 O O . GLU A 1 211 ? 9.944 -15.263 -36.397 1.00 43.34 211 GLU A O 1
ATOM 1697 N N . PRO A 1 212 ? 11.021 -14.069 -34.842 1.00 41.31 212 PRO A N 1
ATOM 1698 C CA . PRO A 1 212 ? 10.740 -12.791 -35.485 1.00 41.31 212 PRO A CA 1
ATOM 1699 C C . PRO A 1 212 ? 11.648 -12.627 -36.716 1.00 41.31 212 PRO A C 1
ATOM 1701 O O . PRO A 1 212 ? 12.762 -12.109 -36.632 1.00 41.31 212 PRO A O 1
ATOM 1704 N N . LYS A 1 213 ? 11.183 -13.064 -37.895 1.00 40.81 213 LYS A N 1
ATOM 1705 C CA . LYS A 1 213 ? 11.979 -13.076 -39.146 1.00 40.81 213 LYS A CA 1
ATOM 1706 C C . LYS A 1 213 ? 12.563 -11.718 -39.561 1.00 40.81 213 LYS A C 1
ATOM 1708 O O . LYS A 1 213 ? 13.519 -11.682 -40.332 1.00 40.81 213 LYS A O 1
ATOM 1713 N N . TRP A 1 214 ? 12.052 -10.611 -39.023 1.00 39.81 214 TRP A N 1
ATOM 1714 C CA . TRP A 1 214 ? 12.624 -9.277 -39.218 1.00 39.81 214 TRP A CA 1
ATOM 1715 C C . TRP A 1 214 ? 14.013 -9.092 -38.567 1.00 39.81 214 TRP A C 1
ATOM 1717 O O . TRP A 1 214 ? 14.764 -8.237 -39.028 1.00 39.81 214 TRP A O 1
ATOM 1727 N N . LEU A 1 215 ? 14.426 -9.933 -37.603 1.00 33.56 215 LEU A N 1
ATOM 1728 C CA . LEU A 1 215 ? 15.818 -9.967 -37.111 1.00 33.56 215 LEU A CA 1
ATOM 1729 C C . LEU A 1 215 ? 16.812 -10.617 -38.093 1.00 33.56 215 LEU A C 1
ATOM 1731 O O . LEU A 1 215 ? 18.017 -10.408 -37.959 1.00 33.56 215 LEU A O 1
ATOM 1735 N N . GLN A 1 216 ? 16.357 -11.394 -39.085 1.00 36.88 216 GLN A N 1
ATOM 1736 C CA . GLN A 1 216 ? 17.259 -12.087 -40.021 1.00 36.88 216 GLN A CA 1
ATOM 1737 C C . GLN A 1 216 ? 17.777 -11.184 -41.160 1.00 36.88 216 GLN A C 1
ATOM 1739 O O . GLN A 1 216 ? 18.574 -11.625 -41.990 1.00 36.88 216 GLN A O 1
ATOM 1744 N N . PHE A 1 217 ? 17.386 -9.904 -41.193 1.00 28.78 217 PHE A N 1
ATOM 1745 C CA . PHE A 1 217 ? 17.817 -8.928 -42.200 1.00 28.78 217 PHE A CA 1
ATOM 1746 C C . PHE A 1 217 ? 19.243 -8.389 -41.951 1.00 28.78 217 PHE A C 1
ATOM 1748 O O . PHE A 1 217 ? 19.467 -7.191 -41.788 1.00 28.78 217 PHE A O 1
ATOM 1755 N N . LYS A 1 218 ? 20.248 -9.275 -41.970 1.00 31.56 218 LYS A N 1
ATOM 1756 C CA . LYS A 1 218 ? 21.651 -8.849 -42.106 1.00 31.56 218 LYS A CA 1
ATOM 1757 C C . LYS A 1 218 ? 21.927 -8.431 -43.560 1.00 31.56 218 LYS A C 1
ATOM 1759 O O . LYS A 1 218 ? 21.691 -9.238 -44.466 1.00 31.56 218 LYS A O 1
ATOM 1764 N N . PRO A 1 219 ? 22.451 -7.216 -43.822 1.00 28.45 219 PRO A N 1
ATOM 1765 C CA . PRO A 1 219 ? 22.914 -6.839 -45.153 1.00 28.45 219 PRO A CA 1
ATOM 1766 C C . PRO A 1 219 ? 23.972 -7.827 -45.659 1.00 28.45 219 PRO A C 1
ATOM 1768 O O . PRO A 1 219 ? 24.882 -8.207 -44.923 1.00 28.45 219 PRO A O 1
ATOM 1771 N N . LYS A 1 220 ? 23.870 -8.251 -46.925 1.00 32.47 220 LYS A N 1
ATOM 1772 C CA . LYS A 1 220 ? 24.855 -9.156 -47.535 1.00 32.47 220 LYS A CA 1
ATOM 1773 C C . LYS A 1 220 ? 26.133 -8.397 -47.887 1.00 32.47 220 LYS A C 1
ATOM 1775 O O . LYS A 1 220 ? 26.298 -7.955 -49.026 1.00 32.47 220 LYS A O 1
ATOM 1780 N N . GLU A 1 221 ? 27.042 -8.280 -46.923 1.00 32.00 221 GLU A N 1
ATOM 1781 C CA . GLU A 1 221 ? 28.414 -7.843 -47.177 1.00 32.00 221 GLU A CA 1
ATOM 1782 C C . GLU A 1 221 ? 29.074 -8.768 -48.208 1.00 32.00 221 GLU A C 1
ATOM 1784 O O . GLU A 1 221 ? 29.296 -9.958 -47.981 1.00 32.00 221 GLU A O 1
ATOM 1789 N N . LYS A 1 222 ? 29.374 -8.224 -49.389 1.00 30.09 222 LYS A N 1
ATOM 1790 C CA . LYS A 1 222 ? 30.087 -8.954 -50.438 1.00 30.09 222 LYS A CA 1
ATOM 1791 C C . LYS A 1 222 ? 31.582 -8.883 -50.149 1.00 30.09 222 LYS A C 1
ATOM 1793 O O . LYS A 1 222 ? 32.243 -7.944 -50.592 1.00 30.09 222 LYS A O 1
ATOM 1798 N N . HIS A 1 223 ? 32.118 -9.873 -49.434 1.00 30.31 223 HIS A N 1
ATOM 1799 C CA . HIS A 1 223 ? 33.564 -10.004 -49.238 1.00 30.31 223 HIS A CA 1
ATOM 1800 C C . HIS A 1 223 ? 34.296 -9.967 -50.592 1.00 30.31 223 HIS A C 1
ATOM 1802 O O . HIS A 1 223 ? 34.172 -10.885 -51.408 1.00 30.31 223 HIS A O 1
ATOM 1808 N N . LYS A 1 224 ? 35.089 -8.915 -50.831 1.00 30.89 224 LYS A N 1
ATOM 1809 C CA . LYS A 1 224 ? 36.070 -8.908 -51.922 1.00 30.89 224 LYS A CA 1
ATOM 1810 C C . LYS A 1 224 ? 37.121 -9.971 -51.611 1.00 30.89 224 LYS A C 1
ATOM 1812 O O . LYS A 1 224 ? 37.850 -9.840 -50.633 1.00 30.89 224 LYS A O 1
ATOM 1817 N N . ARG A 1 225 ? 37.226 -11.000 -52.456 1.00 29.20 225 ARG A N 1
ATOM 1818 C CA . ARG A 1 225 ? 38.367 -11.922 -52.421 1.00 29.20 225 ARG A CA 1
ATOM 1819 C C . ARG A 1 225 ? 39.636 -11.153 -52.782 1.00 29.20 225 ARG A C 1
ATOM 1821 O O . ARG A 1 225 ? 39.768 -10.675 -53.906 1.00 29.20 225 ARG A O 1
ATOM 1828 N N . SER A 1 226 ? 40.560 -11.048 -51.836 1.00 28.91 226 SER A N 1
ATOM 1829 C CA . SER A 1 226 ? 41.936 -10.635 -52.089 1.00 28.91 226 SER A CA 1
ATOM 1830 C C . SER A 1 226 ? 42.708 -11.810 -52.697 1.00 28.91 226 SER A C 1
ATOM 1832 O O . SER A 1 226 ? 43.092 -12.727 -51.971 1.00 28.91 226 SER A O 1
ATOM 1834 N N . ASN A 1 227 ? 42.939 -11.792 -54.011 1.00 31.91 227 ASN A N 1
ATOM 1835 C CA . ASN A 1 227 ? 43.949 -12.661 -54.618 1.00 31.91 227 ASN A CA 1
ATOM 1836 C C . ASN A 1 227 ? 45.324 -11.987 -54.520 1.00 31.91 227 ASN A C 1
ATOM 1838 O O . ASN A 1 227 ? 45.441 -10.770 -54.666 1.00 31.91 227 ASN A O 1
ATOM 1842 N N . SER A 1 228 ? 46.345 -12.788 -54.232 1.00 31.00 228 SER A N 1
ATOM 1843 C CA . SER A 1 228 ? 47.701 -12.348 -53.915 1.00 31.00 228 SER A CA 1
ATOM 1844 C C . SER A 1 228 ? 48.554 -12.025 -55.145 1.00 31.00 228 SER A C 1
ATOM 1846 O O . SER A 1 228 ? 48.340 -12.537 -56.243 1.00 31.00 228 SER A O 1
ATOM 1848 N N . LEU A 1 229 ? 49.573 -11.196 -54.913 1.00 32.84 229 LEU A N 1
ATOM 1849 C CA . LEU A 1 229 ? 50.703 -10.983 -55.816 1.00 32.84 229 LEU A CA 1
ATOM 1850 C C . LEU A 1 229 ? 51.577 -12.254 -55.903 1.00 32.84 229 LEU A C 1
ATOM 1852 O O . LEU A 1 229 ? 51.866 -12.845 -54.860 1.00 32.84 229 LEU A O 1
ATOM 1856 N N . PRO A 1 230 ? 52.082 -12.624 -57.091 1.00 32.19 230 PRO A N 1
ATOM 1857 C CA . PRO A 1 230 ? 53.304 -13.416 -57.232 1.00 32.19 230 PRO A CA 1
ATOM 1858 C C . PRO A 1 230 ? 54.557 -12.524 -57.171 1.00 32.19 230 PRO A C 1
ATOM 1860 O O . PRO A 1 230 ? 54.531 -11.369 -57.594 1.00 32.19 230 PRO A O 1
ATOM 1863 N N . GLN A 1 231 ? 55.655 -13.062 -56.639 1.00 27.12 231 GLN A N 1
ATOM 1864 C CA . GLN A 1 231 ? 56.940 -12.366 -56.479 1.00 27.12 231 GLN A CA 1
ATOM 1865 C C . GLN A 1 231 ? 57.714 -12.204 -57.798 1.00 27.12 231 GLN A C 1
ATOM 1867 O O . GLN A 1 231 ? 57.635 -13.059 -58.677 1.00 27.12 231 GLN A O 1
ATOM 1872 N N . THR A 1 232 ? 58.592 -11.195 -57.842 1.00 25.66 232 THR A N 1
ATOM 1873 C CA . THR A 1 232 ? 59.757 -11.153 -58.742 1.00 25.66 232 THR A CA 1
ATOM 1874 C C . THR A 1 232 ? 61.031 -11.118 -57.903 1.00 25.66 232 THR A C 1
ATOM 1876 O O . THR A 1 232 ? 61.239 -10.158 -57.166 1.00 25.66 232 THR A O 1
ATOM 1879 N N . THR A 1 233 ? 61.904 -12.120 -58.040 1.00 26.38 233 THR A N 1
ATOM 1880 C CA . THR A 1 233 ? 63.268 -12.108 -57.475 1.00 26.38 233 THR A CA 1
ATOM 1881 C C . THR A 1 233 ? 64.214 -12.994 -58.288 1.00 26.38 233 THR A C 1
ATOM 1883 O O . THR A 1 233 ? 64.128 -14.215 -58.161 1.00 26.38 233 THR A O 1
ATOM 1886 N N . GLN A 1 234 ? 65.141 -12.396 -59.047 1.00 28.92 234 GLN A N 1
ATOM 1887 C CA . GLN A 1 234 ? 66.599 -12.583 -58.886 1.00 28.92 234 GLN A CA 1
ATOM 1888 C C . GLN A 1 234 ? 67.419 -11.738 -59.891 1.00 28.92 234 GLN A C 1
ATOM 1890 O O . GLN A 1 234 ? 66.925 -11.342 -60.944 1.00 28.92 234 GLN A O 1
ATOM 1895 N N . THR A 1 235 ? 68.644 -11.413 -59.469 1.00 30.36 235 THR A N 1
ATOM 1896 C CA . THR A 1 235 ? 69.757 -10.675 -60.124 1.00 30.36 235 THR A CA 1
ATOM 1897 C C . THR A 1 235 ? 70.615 -11.654 -60.978 1.00 30.36 235 THR A C 1
ATOM 1899 O O . THR A 1 235 ? 70.129 -12.779 -61.130 1.00 30.36 235 THR A O 1
ATOM 1902 N N . PRO A 1 236 ? 71.826 -11.367 -61.549 1.00 37.34 236 PRO A N 1
ATOM 1903 C CA . PRO A 1 236 ? 72.818 -10.258 -61.419 1.00 37.34 236 PRO A CA 1
ATOM 1904 C C . PRO A 1 236 ? 73.300 -9.694 -62.794 1.00 37.34 236 PRO A C 1
ATOM 1906 O O . PRO A 1 236 ? 72.630 -9.935 -63.793 1.00 37.34 236 PRO A O 1
ATOM 1909 N N . ASP A 1 237 ? 74.464 -9.046 -62.988 1.00 24.23 237 ASP A N 1
ATOM 1910 C CA . ASP A 1 237 ? 75.208 -7.922 -62.345 1.00 24.23 237 ASP A CA 1
ATOM 1911 C C . ASP A 1 237 ? 76.521 -7.701 -63.171 1.00 24.23 237 ASP A C 1
ATOM 1913 O O . ASP A 1 237 ? 76.865 -8.555 -63.987 1.00 24.23 237 ASP A O 1
ATOM 1917 N N . SER A 1 238 ? 77.266 -6.613 -62.929 1.00 29.83 238 SER A N 1
ATOM 1918 C CA . SER A 1 238 ? 78.686 -6.368 -63.291 1.00 29.83 238 SER A CA 1
ATOM 1919 C C . SER A 1 238 ? 79.170 -6.135 -64.754 1.00 29.83 238 SER A C 1
ATOM 1921 O O . SER A 1 238 ? 79.124 -7.002 -65.620 1.00 29.83 238 SER A O 1
ATOM 1923 N N . ASP A 1 239 ? 79.837 -4.973 -64.904 1.00 27.92 239 ASP A N 1
ATOM 1924 C CA . ASP A 1 239 ? 81.217 -4.770 -65.423 1.00 27.92 239 ASP A CA 1
ATOM 1925 C C . ASP A 1 239 ? 81.567 -4.351 -66.883 1.00 27.92 239 ASP A C 1
ATOM 1927 O O . ASP A 1 239 ? 81.527 -5.143 -67.815 1.00 27.92 239 ASP A O 1
ATOM 1931 N N . GLN A 1 240 ? 82.161 -3.135 -66.963 1.00 32.53 240 GLN A N 1
ATOM 1932 C CA . GLN A 1 240 ? 83.339 -2.708 -67.775 1.00 32.53 240 GLN A CA 1
ATOM 1933 C C . GLN A 1 240 ? 83.233 -2.639 -69.330 1.00 32.53 240 GLN A C 1
ATOM 1935 O O . GLN A 1 240 ? 82.440 -3.339 -69.939 1.00 32.53 240 GLN A O 1
ATOM 1940 N N . ALA A 1 241 ? 84.033 -1.859 -70.090 1.00 29.42 241 ALA A N 1
ATOM 1941 C CA . ALA A 1 241 ? 84.782 -0.591 -69.896 1.00 29.42 241 ALA A CA 1
ATOM 1942 C C . ALA A 1 241 ? 85.318 -0.081 -71.280 1.00 29.42 241 ALA A C 1
ATOM 1944 O O . ALA A 1 241 ? 85.256 -0.829 -72.251 1.00 29.42 241 ALA A O 1
ATOM 1945 N N . PHE A 1 242 ? 85.910 1.135 -71.352 1.00 26.47 242 PHE A N 1
ATOM 1946 C CA . PHE A 1 242 ? 86.454 1.820 -72.569 1.00 26.47 242 PHE A CA 1
ATOM 1947 C C . PHE A 1 242 ? 85.382 2.202 -73.631 1.00 26.47 242 PHE A C 1
ATOM 1949 O O . PHE A 1 242 ? 84.306 1.622 -73.652 1.00 26.47 242 PHE A O 1
ATOM 1956 N N . GLY A 1 243 ? 85.517 3.208 -74.515 1.00 30.62 243 GLY A N 1
ATOM 1957 C CA . GLY A 1 243 ? 86.629 4.091 -74.945 1.00 30.62 243 GLY A CA 1
ATOM 1958 C C . GLY A 1 243 ? 86.797 3.995 -76.483 1.00 30.62 243 GLY A C 1
ATOM 1959 O O . GLY A 1 243 ? 86.624 2.906 -77.010 1.00 30.62 243 GLY A O 1
ATOM 1960 N N . ASP A 1 244 ? 87.113 5.011 -77.302 1.00 28.80 244 ASP A N 1
ATOM 1961 C CA . ASP A 1 244 ? 87.375 6.464 -77.167 1.00 28.80 244 ASP A CA 1
ATOM 1962 C C . ASP A 1 244 ? 87.275 7.106 -78.604 1.00 28.80 244 ASP A C 1
ATOM 1964 O O . ASP A 1 244 ? 87.181 6.377 -79.586 1.00 28.80 244 ASP A O 1
ATOM 1968 N N . LYS A 1 245 ? 87.360 8.443 -78.738 1.00 36.12 245 LYS A N 1
ATOM 1969 C CA . LYS A 1 245 ? 87.692 9.255 -79.953 1.00 36.12 245 LYS A CA 1
ATOM 1970 C C . LYS A 1 245 ? 86.723 9.437 -81.169 1.00 36.12 245 LYS A C 1
ATOM 1972 O O . LYS A 1 245 ? 86.714 8.649 -82.100 1.00 36.12 245 LYS A O 1
ATOM 1977 N N . VAL A 1 246 ? 86.180 10.672 -81.262 1.00 33.81 246 VAL A N 1
ATOM 1978 C CA . VAL A 1 246 ? 86.441 11.714 -82.318 1.00 33.81 246 VAL A CA 1
ATOM 1979 C C . VAL A 1 246 ? 85.775 11.704 -83.733 1.00 33.81 246 VAL A C 1
ATOM 1981 O O . VAL A 1 246 ? 85.905 10.768 -84.508 1.00 33.81 246 VAL A O 1
ATOM 1984 N N . SER A 1 247 ? 85.287 12.914 -84.097 1.00 37.06 247 SER A N 1
ATOM 1985 C CA . SER A 1 247 ? 85.161 13.588 -85.426 1.00 37.06 247 SER A CA 1
ATOM 1986 C C . SER A 1 247 ? 83.926 13.469 -86.340 1.00 37.06 247 SER A C 1
ATOM 1988 O O . SER A 1 247 ? 83.595 12.389 -86.802 1.00 37.06 247 SER A O 1
ATOM 1990 N N . HIS A 1 248 ? 83.444 14.671 -86.731 1.00 34.19 248 HIS A N 1
ATOM 1991 C CA . HIS A 1 248 ? 82.745 15.097 -87.970 1.00 34.19 248 HIS A CA 1
ATOM 1992 C C . HIS A 1 248 ? 81.472 14.332 -88.433 1.00 34.19 248 HIS A C 1
ATOM 1994 O O . HIS A 1 248 ? 81.225 13.195 -88.067 1.00 34.19 248 HIS A O 1
ATOM 2000 N N . ASP A 1 249 ? 80.564 14.928 -89.213 1.00 29.86 249 ASP A N 1
ATOM 2001 C CA . ASP A 1 249 ? 80.620 16.219 -89.918 1.00 29.86 249 ASP A CA 1
ATOM 2002 C C . ASP A 1 249 ? 79.304 17.018 -89.798 1.00 29.86 249 ASP A C 1
ATOM 2004 O O . ASP A 1 249 ? 78.287 16.522 -89.311 1.00 29.86 249 ASP A O 1
ATOM 2008 N N . SER A 1 250 ? 79.316 18.271 -90.250 1.00 43.16 250 SER A N 1
ATOM 2009 C CA . SER A 1 250 ? 78.141 19.144 -90.282 1.00 43.16 250 SER A CA 1
ATOM 2010 C C . SER A 1 250 ? 77.190 18.815 -91.441 1.00 43.16 250 SER A C 1
ATOM 2012 O O . SER A 1 250 ? 77.553 18.917 -92.610 1.00 43.16 250 SER A O 1
ATOM 2014 N N . PHE A 1 251 ? 75.932 18.497 -91.123 1.00 32.25 251 PHE A N 1
ATOM 2015 C CA . PHE A 1 251 ? 74.839 18.465 -92.095 1.00 32.25 251 PHE A CA 1
ATOM 2016 C C . PHE A 1 251 ? 73.670 19.321 -91.601 1.00 32.25 251 PHE A C 1
ATOM 2018 O O . PHE A 1 251 ? 73.225 19.190 -90.460 1.00 32.25 251 PHE A O 1
ATOM 2025 N N . VAL A 1 252 ? 73.187 20.223 -92.457 1.00 49.47 252 VAL A N 1
ATOM 2026 C CA . VAL A 1 252 ? 72.122 21.175 -92.120 1.00 49.47 252 VAL A CA 1
ATOM 2027 C C . VAL A 1 252 ? 70.776 20.561 -92.492 1.00 49.47 252 VAL A C 1
ATOM 2029 O O . VAL A 1 252 ? 70.330 20.687 -93.633 1.00 49.47 252 VAL A O 1
ATOM 2032 N N . ASP A 1 253 ? 70.121 19.900 -91.536 1.00 38.34 253 ASP A N 1
ATOM 2033 C CA . ASP A 1 253 ? 68.787 19.341 -91.769 1.00 38.34 253 ASP A CA 1
ATOM 2034 C C . ASP A 1 253 ? 67.721 20.451 -91.739 1.00 38.34 253 ASP A C 1
ATOM 2036 O O . ASP A 1 253 ? 67.157 20.815 -90.705 1.00 38.34 253 ASP A O 1
ATOM 2040 N N . LEU A 1 254 ? 67.493 21.048 -92.911 1.00 44.41 254 LEU A N 1
ATOM 2041 C CA . LEU A 1 254 ? 66.396 21.977 -93.166 1.00 44.41 254 LEU A CA 1
ATOM 2042 C C . LEU A 1 254 ? 65.067 21.209 -93.118 1.00 44.41 254 LEU A C 1
ATOM 2044 O O . LEU A 1 254 ? 64.568 20.770 -94.159 1.00 44.41 254 LEU A O 1
ATOM 2048 N N . GLU A 1 255 ? 64.491 21.066 -91.915 1.00 47.72 255 GLU A N 1
ATOM 2049 C CA . GLU A 1 255 ? 63.191 20.415 -91.705 1.00 47.72 255 GLU A CA 1
ATOM 2050 C C . GLU A 1 255 ? 62.157 20.921 -92.723 1.00 47.72 255 GLU A C 1
ATOM 2052 O O . GLU A 1 255 ? 61.692 22.067 -92.689 1.00 47.72 255 GLU A O 1
ATOM 2057 N N . ARG A 1 256 ? 61.756 20.034 -93.642 1.00 52.69 256 ARG A N 1
ATOM 2058 C CA . ARG A 1 256 ? 60.649 20.306 -94.561 1.00 52.69 256 ARG A CA 1
ATOM 2059 C C . ARG A 1 256 ? 59.385 20.572 -93.736 1.00 52.69 256 ARG A C 1
ATOM 2061 O O . ARG A 1 256 ? 59.068 19.763 -92.862 1.00 52.69 256 ARG A O 1
ATOM 2068 N N . PRO A 1 257 ? 58.605 21.629 -94.037 1.00 53.41 257 PRO A N 1
ATOM 2069 C CA . PRO A 1 257 ? 57.436 21.979 -93.241 1.00 53.41 257 PRO A CA 1
ATOM 2070 C C . PRO A 1 257 ? 56.451 20.807 -93.169 1.00 53.41 257 PRO A C 1
ATOM 2072 O O . PRO A 1 257 ? 55.959 20.325 -94.195 1.00 53.41 257 PRO A O 1
ATOM 2075 N N . ILE A 1 258 ? 56.164 20.354 -91.943 1.00 56.81 258 ILE A N 1
ATOM 2076 C CA . ILE A 1 258 ? 55.280 19.216 -91.672 1.00 56.81 258 ILE A CA 1
ATOM 2077 C C . ILE A 1 258 ? 53.933 19.424 -92.373 1.00 56.81 258 ILE A C 1
ATOM 2079 O O . ILE A 1 258 ? 53.192 20.371 -92.109 1.00 56.81 258 ILE A O 1
ATOM 2083 N N . GLY A 1 259 ? 53.612 18.515 -93.296 1.00 54.88 259 GLY A N 1
ATOM 2084 C CA . GLY A 1 259 ? 52.454 18.660 -94.170 1.00 54.88 259 GLY A CA 1
ATOM 2085 C C . GLY A 1 259 ? 51.133 18.742 -93.397 1.00 54.88 259 GLY A C 1
ATOM 2086 O O . GLY A 1 259 ? 50.894 17.969 -92.466 1.00 54.88 259 GLY A O 1
ATOM 2087 N N . ARG A 1 260 ? 50.226 19.619 -93.857 1.00 57.00 260 ARG A N 1
ATOM 2088 C CA . ARG A 1 260 ? 48.911 19.945 -93.247 1.00 57.00 260 ARG A CA 1
ATOM 2089 C C . ARG A 1 260 ? 48.076 18.729 -92.794 1.00 57.00 260 ARG A C 1
ATOM 2091 O O . ARG A 1 260 ? 47.238 18.846 -91.902 1.00 57.00 260 ARG A O 1
ATOM 2098 N N . LYS A 1 261 ? 48.292 17.554 -93.399 1.00 54.06 261 LYS A N 1
ATOM 2099 C CA . LYS A 1 261 ? 47.625 16.281 -93.073 1.00 54.06 261 LYS A CA 1
ATOM 2100 C C . LYS A 1 261 ? 48.067 15.703 -91.715 1.00 54.06 261 LYS A C 1
ATOM 2102 O O . LYS A 1 261 ? 47.224 15.202 -90.976 1.00 54.06 261 LYS A O 1
ATOM 2107 N N . ALA A 1 262 ? 49.351 15.815 -91.365 1.00 55.78 262 ALA A N 1
ATOM 2108 C CA . ALA A 1 262 ? 49.903 15.325 -90.099 1.00 55.78 262 ALA A CA 1
ATOM 2109 C C . ALA A 1 262 ? 49.565 16.256 -88.923 1.00 55.78 262 ALA A C 1
ATOM 2111 O O . ALA A 1 262 ? 49.209 15.789 -87.841 1.00 55.78 262 ALA A O 1
ATOM 2112 N N . GLU A 1 263 ? 49.584 17.574 -89.139 1.00 57.66 263 GLU A N 1
ATOM 2113 C CA . GLU A 1 263 ? 49.196 18.530 -88.100 1.00 57.66 263 GLU A CA 1
ATOM 2114 C C . GLU A 1 263 ? 47.702 18.415 -87.747 1.00 57.66 263 GLU A C 1
ATOM 2116 O O . GLU A 1 263 ? 47.343 18.377 -86.571 1.00 57.66 263 GLU A O 1
ATOM 2121 N N . LYS A 1 264 ? 46.823 18.239 -88.748 1.00 58.97 264 LYS A N 1
ATOM 2122 C CA . LYS A 1 264 ? 45.386 17.997 -88.520 1.00 58.97 264 LYS A CA 1
ATOM 2123 C C . LYS A 1 264 ? 45.121 16.700 -87.736 1.00 58.97 264 LYS A C 1
ATOM 2125 O O . LYS A 1 264 ? 44.145 16.640 -86.992 1.00 58.97 264 LYS A O 1
ATOM 2130 N N . ALA A 1 265 ? 45.998 15.697 -87.845 1.00 59.09 265 ALA A N 1
ATOM 2131 C CA . ALA A 1 265 ? 45.945 14.486 -87.023 1.00 59.09 265 ALA A CA 1
ATOM 2132 C C . ALA A 1 265 ? 46.425 14.727 -85.577 1.00 59.09 265 ALA A C 1
ATOM 2134 O O . ALA A 1 265 ? 45.776 14.254 -84.644 1.00 59.09 265 ALA A O 1
ATOM 2135 N N . LYS A 1 266 ? 47.503 15.505 -85.372 1.00 59.31 266 LYS A N 1
ATOM 2136 C CA . LYS A 1 266 ? 47.964 15.910 -84.027 1.00 59.31 266 LYS A CA 1
ATOM 2137 C C . LYS A 1 266 ? 46.916 16.758 -83.292 1.00 59.31 266 LYS A C 1
ATOM 2139 O O . LYS A 1 266 ? 46.659 16.497 -82.122 1.00 59.31 266 LYS A O 1
ATOM 2144 N N . ARG A 1 267 ? 46.273 17.714 -83.980 1.00 59.97 267 ARG A N 1
ATOM 2145 C CA . ARG A 1 267 ? 45.163 18.510 -83.419 1.00 59.97 267 ARG A CA 1
ATOM 2146 C C . ARG A 1 267 ? 43.992 17.607 -83.011 1.00 59.97 267 ARG A C 1
ATOM 2148 O O . ARG A 1 267 ? 43.642 17.605 -81.841 1.00 59.97 267 ARG A O 1
ATOM 2155 N N . LYS A 1 268 ? 43.505 16.732 -83.908 1.00 58.62 268 LYS A N 1
ATOM 2156 C CA . LYS A 1 268 ? 42.437 15.767 -83.576 1.00 58.62 268 LYS A CA 1
ATOM 2157 C C . LYS A 1 268 ? 42.735 14.916 -82.336 1.00 58.62 268 LYS A C 1
ATOM 2159 O O . LYS A 1 268 ? 41.869 14.818 -81.483 1.00 58.62 268 LYS A O 1
ATOM 2164 N N . ARG A 1 269 ? 43.941 14.347 -82.190 1.00 57.38 269 ARG A N 1
ATOM 2165 C CA . ARG A 1 269 ? 44.295 13.592 -80.968 1.00 57.38 269 ARG A CA 1
ATOM 2166 C C . ARG A 1 269 ? 44.210 14.464 -79.712 1.00 57.38 269 ARG A C 1
ATOM 2168 O O . ARG A 1 269 ? 43.530 14.087 -78.770 1.00 57.38 269 ARG A O 1
ATOM 2175 N N . LYS A 1 270 ? 44.800 15.662 -79.752 1.00 55.72 270 LYS A N 1
ATOM 2176 C CA . LYS A 1 270 ? 44.793 16.613 -78.630 1.00 55.72 270 LYS A CA 1
ATOM 2177 C C . LYS A 1 270 ? 43.403 17.175 -78.301 1.00 55.72 270 LYS A C 1
ATOM 2179 O O . LYS A 1 270 ? 43.197 17.656 -77.193 1.00 55.72 270 LYS A O 1
ATOM 2184 N N . ASP A 1 271 ? 42.471 17.170 -79.249 1.00 56.50 271 ASP A N 1
ATOM 2185 C CA . ASP A 1 271 ? 41.093 17.611 -79.024 1.00 56.50 271 ASP A CA 1
ATOM 2186 C C . ASP A 1 271 ? 40.227 16.464 -78.466 1.00 56.50 271 ASP A C 1
ATOM 2188 O O . ASP A 1 271 ? 39.540 16.680 -77.472 1.00 56.50 271 ASP A O 1
ATOM 2192 N N . ASN A 1 272 ? 40.377 15.233 -78.975 1.00 57.75 272 ASN A N 1
ATOM 2193 C CA . ASN A 1 272 ? 39.816 14.018 -78.362 1.00 57.75 272 ASN A CA 1
ATOM 2194 C C . ASN A 1 272 ? 40.297 13.824 -76.906 1.00 57.75 272 ASN A C 1
ATOM 2196 O O . ASN A 1 272 ? 39.490 13.588 -76.018 1.00 57.75 272 ASN A O 1
ATOM 2200 N N . GLU A 1 273 ? 41.595 13.995 -76.630 1.00 59.06 273 GLU A N 1
ATOM 2201 C CA . GLU A 1 273 ? 42.161 13.884 -75.272 1.00 59.06 273 GLU A CA 1
ATOM 2202 C C . GLU A 1 273 ? 41.556 14.911 -74.292 1.00 59.06 273 GLU A C 1
ATOM 2204 O O . GLU A 1 273 ? 41.402 14.620 -73.107 1.00 59.06 273 GLU A O 1
ATOM 2209 N N . LYS A 1 274 ? 41.173 16.109 -74.765 1.00 59.66 274 LYS A N 1
ATOM 2210 C CA . LYS A 1 274 ? 40.431 17.086 -73.946 1.00 59.66 274 LYS A CA 1
ATOM 2211 C C . LYS A 1 274 ? 38.979 16.676 -73.742 1.00 59.66 274 LYS A C 1
ATOM 2213 O O . LYS A 1 274 ? 38.438 16.966 -72.685 1.00 59.66 274 LYS A O 1
ATOM 2218 N N . GLU A 1 275 ? 38.351 16.068 -74.745 1.00 59.22 275 GLU A N 1
ATOM 2219 C CA . GLU A 1 275 ? 36.972 15.582 -74.678 1.00 59.22 275 GLU A CA 1
ATOM 2220 C C . GLU A 1 275 ? 36.861 14.452 -73.642 1.00 59.22 275 GLU A C 1
ATOM 2222 O O . GLU A 1 275 ? 36.041 14.542 -72.731 1.00 59.22 275 GLU A O 1
ATOM 2227 N N . ASP A 1 276 ? 37.786 13.486 -73.663 1.00 68.38 276 ASP A N 1
ATOM 2228 C CA . ASP A 1 276 ? 37.907 12.434 -72.642 1.00 68.38 276 ASP A CA 1
ATOM 2229 C C . ASP A 1 276 ? 38.173 13.010 -71.235 1.00 68.38 276 ASP A C 1
ATOM 2231 O O . ASP A 1 276 ? 37.551 12.589 -70.255 1.00 68.38 276 ASP A O 1
ATOM 2235 N N . VAL A 1 277 ? 39.057 14.011 -71.109 1.00 71.88 277 VAL A N 1
ATOM 2236 C CA . VAL A 1 277 ? 39.321 14.693 -69.825 1.00 71.88 277 VAL A CA 1
ATOM 2237 C C . VAL A 1 277 ? 38.115 15.515 -69.351 1.00 71.88 277 VAL A C 1
ATOM 2239 O O . VAL A 1 277 ? 37.839 15.541 -68.152 1.00 71.88 277 VAL A O 1
ATOM 2242 N N . ALA A 1 278 ? 37.365 16.150 -70.253 1.00 76.44 278 ALA A N 1
ATOM 2243 C CA . ALA A 1 278 ? 36.145 16.881 -69.921 1.00 76.44 278 ALA A CA 1
ATOM 2244 C C . ALA A 1 278 ? 35.044 15.927 -69.438 1.00 76.44 278 ALA A C 1
ATOM 2246 O O . ALA A 1 278 ? 34.469 16.164 -68.380 1.00 76.44 278 ALA A O 1
ATOM 2247 N N . VAL A 1 279 ? 34.825 14.805 -70.133 1.00 77.62 279 VAL A N 1
ATOM 2248 C CA . VAL A 1 279 ? 33.889 13.743 -69.721 1.00 77.62 279 VAL A CA 1
ATOM 2249 C C . VAL A 1 279 ? 34.304 13.116 -68.384 1.00 77.62 279 VAL A C 1
ATOM 2251 O O . VAL A 1 279 ? 33.453 12.831 -67.541 1.00 77.62 279 VAL A O 1
ATOM 2254 N N . PHE A 1 280 ? 35.605 12.939 -68.132 1.00 79.44 280 PHE A N 1
ATOM 2255 C CA . PHE A 1 280 ? 36.103 12.495 -66.828 1.00 79.44 280 PHE A CA 1
ATOM 2256 C C . PHE A 1 280 ? 35.819 13.516 -65.714 1.00 79.44 280 PHE A C 1
ATOM 2258 O O . PHE A 1 280 ? 35.404 13.130 -64.619 1.00 79.44 280 PHE A O 1
ATOM 2265 N N . MET A 1 281 ? 36.021 14.809 -65.981 1.00 78.31 281 MET A N 1
ATOM 2266 C CA . MET A 1 281 ? 35.777 15.878 -65.009 1.00 78.31 281 MET A CA 1
ATOM 2267 C C . MET A 1 281 ? 34.282 16.085 -64.736 1.00 78.31 281 MET A C 1
ATOM 2269 O O . MET A 1 281 ? 33.924 16.211 -63.570 1.00 78.31 281 MET A O 1
ATOM 2273 N N . ASP A 1 282 ? 33.420 16.017 -65.753 1.00 82.69 282 ASP A N 1
ATOM 2274 C CA . ASP A 1 282 ? 31.955 16.073 -65.621 1.00 82.69 282 ASP A CA 1
ATOM 2275 C C . ASP A 1 282 ? 31.403 14.874 -64.826 1.00 82.69 282 ASP A C 1
ATOM 2277 O O . ASP A 1 282 ? 30.626 15.010 -63.878 1.00 82.69 282 ASP A O 1
ATOM 2281 N N . ARG A 1 283 ? 31.918 13.669 -65.106 1.00 82.81 283 ARG A N 1
ATOM 2282 C CA . ARG A 1 283 ? 31.609 12.477 -64.305 1.00 82.81 283 ARG A CA 1
ATOM 2283 C C . ARG A 1 283 ? 32.081 12.610 -62.853 1.00 82.81 283 ARG A C 1
ATOM 2285 O O . ARG A 1 283 ? 31.454 12.047 -61.955 1.00 82.81 283 ARG A O 1
ATOM 2292 N N . LYS A 1 284 ? 33.176 13.338 -62.609 1.00 81.69 284 LYS A N 1
ATOM 2293 C CA . LYS A 1 284 ? 33.716 13.599 -61.269 1.00 81.69 284 LYS A CA 1
ATOM 2294 C C . LYS A 1 284 ? 32.918 14.673 -60.522 1.00 81.69 284 LYS A C 1
ATOM 2296 O O . LYS A 1 284 ? 32.686 14.488 -59.331 1.00 81.69 284 LYS A O 1
ATOM 2301 N N . THR A 1 285 ? 32.477 15.749 -61.178 1.00 83.44 285 THR A N 1
ATOM 2302 C CA . THR A 1 285 ? 31.580 16.745 -60.565 1.00 83.44 285 THR A CA 1
ATOM 2303 C C . THR A 1 285 ? 30.240 16.118 -60.225 1.00 83.44 285 THR A C 1
ATOM 2305 O O . THR A 1 285 ? 29.819 16.226 -59.078 1.00 83.44 285 THR A O 1
ATOM 2308 N N . LYS A 1 286 ? 29.639 15.352 -61.145 1.00 84.75 286 LYS A N 1
ATOM 2309 C CA . LYS A 1 286 ? 28.383 14.649 -60.870 1.00 84.75 286 LYS A CA 1
ATOM 2310 C C . LYS A 1 286 ? 28.491 13.680 -59.689 1.00 84.75 286 LYS A C 1
ATOM 2312 O O . LYS A 1 286 ? 27.627 13.684 -58.825 1.00 84.75 286 LYS A O 1
ATOM 2317 N N . PHE A 1 287 ? 29.574 12.905 -59.590 1.00 84.38 287 PHE A N 1
ATOM 2318 C CA . PHE A 1 287 ? 29.786 12.015 -58.441 1.00 84.38 287 PHE A CA 1
ATOM 2319 C C . PHE A 1 287 ? 29.921 12.772 -57.104 1.00 84.38 287 PHE A C 1
ATOM 2321 O O . PHE A 1 287 ? 29.483 12.273 -56.070 1.00 84.38 287 PHE A O 1
ATOM 2328 N N . LEU A 1 288 ? 30.518 13.970 -57.108 1.00 79.75 288 LEU A N 1
ATOM 2329 C CA . LEU A 1 288 ? 30.597 14.833 -55.922 1.00 79.75 288 LEU A CA 1
ATOM 2330 C C . LEU A 1 288 ? 29.236 15.451 -55.567 1.00 79.75 288 LEU A C 1
ATOM 2332 O O . LEU A 1 288 ? 28.926 15.597 -54.388 1.00 79.75 288 LEU A O 1
ATOM 2336 N N . GLU A 1 289 ? 28.423 15.781 -56.569 1.00 83.12 289 GLU A N 1
ATOM 2337 C CA . GLU A 1 289 ? 27.071 16.319 -56.409 1.00 83.12 289 GLU A CA 1
ATOM 2338 C C . GLU A 1 289 ? 26.102 15.249 -55.874 1.00 83.12 289 GLU A C 1
ATOM 2340 O O . GLU A 1 289 ? 25.479 15.464 -54.835 1.00 83.12 289 GLU A O 1
ATOM 2345 N N . ASP A 1 290 ? 26.093 14.050 -56.475 1.00 87.69 290 ASP A N 1
ATOM 2346 C CA . ASP A 1 290 ? 25.371 12.863 -55.990 1.00 87.69 290 ASP A CA 1
ATOM 2347 C C . ASP A 1 290 ? 25.754 12.536 -54.525 1.00 87.69 290 ASP A C 1
ATOM 2349 O O . ASP A 1 290 ? 24.893 12.252 -53.689 1.00 87.69 290 ASP A O 1
ATOM 2353 N N . ALA A 1 291 ? 27.049 12.602 -54.183 1.00 82.56 291 ALA A N 1
ATOM 2354 C CA . ALA A 1 291 ? 27.534 12.359 -52.821 1.00 82.56 291 ALA A CA 1
ATOM 2355 C C . ALA A 1 291 ? 27.107 13.455 -51.825 1.00 82.56 291 ALA A C 1
ATOM 2357 O O . ALA A 1 291 ? 26.758 13.144 -50.684 1.00 82.56 291 ALA A O 1
ATOM 2358 N N . CYS A 1 292 ? 27.096 14.721 -52.252 1.00 84.56 292 CYS A N 1
ATOM 2359 C CA . CYS A 1 292 ? 26.622 15.840 -51.441 1.00 84.56 292 CYS A CA 1
ATOM 2360 C C . CYS A 1 292 ? 25.113 15.734 -51.163 1.00 84.56 292 CYS A C 1
ATOM 2362 O O . CYS A 1 292 ? 24.674 16.005 -50.046 1.00 84.56 292 CYS A O 1
ATOM 2364 N N . GLU A 1 293 ? 24.317 15.277 -52.134 1.00 86.44 293 GLU A N 1
ATOM 2365 C CA . GLU A 1 293 ? 22.878 15.058 -51.947 1.00 86.44 293 GLU A CA 1
ATOM 2366 C C . GLU A 1 293 ? 22.599 13.944 -50.925 1.00 86.44 293 GLU A C 1
ATOM 2368 O O . GLU A 1 293 ? 21.783 14.117 -50.020 1.00 86.44 293 GLU A O 1
ATOM 2373 N N . VAL A 1 294 ? 23.358 12.842 -50.980 1.00 89.00 294 VAL A N 1
ATOM 2374 C CA . VAL A 1 294 ? 23.308 11.769 -49.967 1.00 89.00 294 VAL A CA 1
ATOM 2375 C C . VAL A 1 294 ? 23.691 12.277 -48.568 1.00 89.00 294 VAL A C 1
ATOM 2377 O O . VAL A 1 294 ? 23.107 11.840 -47.573 1.00 89.00 294 VAL A O 1
ATOM 2380 N N . GLU A 1 295 ? 24.632 13.218 -48.459 1.00 87.12 295 GLU A N 1
ATOM 2381 C CA . GLU A 1 295 ? 25.000 13.822 -47.173 1.00 87.12 295 GLU A CA 1
ATOM 2382 C C . GLU A 1 295 ? 23.901 14.752 -46.623 1.00 87.12 295 GLU A C 1
ATOM 2384 O O . GLU A 1 295 ? 23.572 14.665 -45.436 1.00 87.12 295 GLU A O 1
ATOM 2389 N N . LYS A 1 296 ? 23.252 15.562 -47.475 1.00 89.75 296 LYS A N 1
ATOM 2390 C CA . LYS A 1 296 ? 22.067 16.367 -47.105 1.00 89.75 296 LYS A CA 1
ATOM 2391 C C . LYS A 1 296 ? 20.920 15.482 -46.608 1.00 89.75 296 LYS A C 1
ATOM 2393 O O . LYS A 1 296 ? 20.350 15.756 -45.550 1.00 89.75 296 LYS A O 1
ATOM 2398 N N . GLU A 1 297 ? 20.615 14.398 -47.323 1.00 89.81 297 GLU A N 1
ATOM 2399 C CA . GLU A 1 297 ? 19.605 13.411 -46.920 1.00 89.81 297 GLU A CA 1
ATOM 2400 C C . GLU A 1 297 ? 19.941 12.785 -45.560 1.00 89.81 297 GLU A C 1
ATOM 2402 O O . GLU A 1 297 ? 19.088 12.720 -44.672 1.00 89.81 297 GLU A O 1
ATOM 2407 N N . LEU A 1 298 ? 21.202 12.396 -45.337 1.00 92.25 298 LEU A N 1
ATOM 2408 C CA . LEU A 1 298 ? 21.652 11.858 -44.052 1.00 92.25 298 LEU A CA 1
ATOM 2409 C C . LEU A 1 298 ? 21.502 12.876 -42.908 1.00 92.25 298 LEU A C 1
ATOM 2411 O O . LEU A 1 298 ? 21.174 12.486 -41.785 1.00 92.25 298 LEU A O 1
ATOM 2415 N N . ILE A 1 299 ? 21.720 14.169 -43.165 1.00 92.12 299 ILE A N 1
ATOM 2416 C CA . ILE A 1 299 ? 21.487 15.245 -42.190 1.00 92.12 299 ILE A CA 1
ATOM 2417 C C . ILE A 1 299 ? 19.985 15.402 -41.901 1.00 92.12 299 ILE A C 1
ATOM 2419 O O . ILE A 1 299 ? 19.609 15.453 -40.726 1.00 92.12 299 ILE A O 1
ATOM 2423 N N . ARG A 1 300 ? 19.113 15.392 -42.922 1.00 92.56 300 ARG A N 1
ATOM 2424 C CA . ARG A 1 300 ? 17.651 15.467 -42.726 1.00 92.56 300 ARG A CA 1
ATOM 2425 C C . ARG A 1 300 ? 17.133 14.282 -41.906 1.00 92.56 300 ARG A C 1
ATOM 2427 O O . ARG A 1 300 ? 16.478 14.489 -40.886 1.00 92.56 300 ARG A O 1
ATOM 2434 N N . MET A 1 301 ? 17.523 13.060 -42.271 1.00 92.19 301 MET A N 1
ATOM 2435 C CA . MET A 1 301 ? 17.149 11.830 -41.558 1.00 92.19 301 MET A CA 1
ATOM 2436 C C . MET A 1 301 ? 17.655 11.806 -40.104 1.00 92.19 301 MET A C 1
ATOM 2438 O O . MET A 1 301 ? 16.968 11.293 -39.219 1.00 92.19 301 MET A O 1
ATOM 2442 N N . LYS A 1 302 ? 18.832 12.385 -39.816 1.00 92.31 302 LYS A N 1
ATOM 2443 C CA . LYS A 1 302 ? 19.312 12.581 -38.433 1.00 92.31 302 LYS A CA 1
ATOM 2444 C C . LYS A 1 302 ? 18.423 13.564 -37.661 1.00 92.31 302 LYS A C 1
ATOM 2446 O O . LYS A 1 302 ? 18.062 13.265 -36.526 1.00 92.31 302 LYS A O 1
ATOM 2451 N N . GLY A 1 303 ? 18.040 14.690 -38.267 1.00 92.19 303 GLY A N 1
ATOM 2452 C CA . GLY A 1 303 ? 17.149 15.682 -37.651 1.00 92.19 303 GLY A CA 1
ATOM 2453 C C . GLY A 1 303 ? 15.743 15.141 -37.364 1.00 92.19 303 GLY A C 1
ATOM 2454 O O . GLY A 1 303 ? 15.212 15.342 -36.273 1.00 92.19 303 GLY A O 1
ATOM 2455 N N . GLU A 1 304 ? 15.160 14.390 -38.300 1.00 94.31 304 GLU A N 1
ATOM 2456 C CA . GLU A 1 304 ? 13.874 13.704 -38.107 1.00 94.31 304 GLU A CA 1
ATOM 2457 C C . GLU A 1 304 ? 13.949 12.646 -36.995 1.00 94.31 304 GLU A C 1
ATOM 2459 O O . GLU A 1 304 ? 13.050 12.568 -36.156 1.00 94.31 304 GLU A O 1
ATOM 2464 N N . LYS A 1 305 ? 15.051 11.884 -36.917 1.00 93.06 305 LYS A N 1
ATOM 2465 C CA . LYS A 1 305 ? 15.276 10.914 -35.835 1.00 93.06 305 LYS A CA 1
ATOM 2466 C C . LYS A 1 305 ? 15.362 11.578 -34.456 1.00 93.06 305 LYS A C 1
ATOM 2468 O O . LYS A 1 305 ? 14.837 11.015 -33.500 1.00 93.06 305 LYS A O 1
ATOM 2473 N N . ILE A 1 306 ? 15.997 12.749 -34.349 1.00 95.25 306 ILE A N 1
ATOM 2474 C CA . ILE A 1 306 ? 16.065 13.518 -33.093 1.00 95.25 306 ILE A CA 1
ATOM 2475 C C . ILE A 1 306 ? 14.656 13.954 -32.669 1.00 95.25 306 ILE A C 1
ATOM 2477 O O . ILE A 1 306 ? 14.232 13.612 -31.570 1.00 95.25 306 ILE A O 1
ATOM 2481 N N . ARG A 1 307 ? 13.886 14.579 -33.572 1.00 94.12 307 ARG A N 1
ATOM 2482 C CA . ARG A 1 307 ? 12.491 14.994 -33.312 1.00 94.12 307 ARG A CA 1
ATOM 2483 C C . ARG A 1 307 ? 11.582 13.841 -32.884 1.00 94.12 307 ARG A C 1
ATOM 2485 O O . ARG A 1 307 ? 10.741 14.005 -32.003 1.00 94.12 307 ARG A O 1
ATOM 2492 N N . LEU A 1 308 ? 11.737 12.666 -33.496 1.00 94.75 308 LEU A N 1
ATOM 2493 C CA . LEU A 1 308 ? 10.963 11.483 -33.118 1.00 94.75 308 LEU A CA 1
ATOM 2494 C C . LEU A 1 308 ? 11.313 10.996 -31.703 1.00 94.75 308 LEU A C 1
ATOM 2496 O O . LEU A 1 308 ? 10.430 10.534 -30.983 1.00 94.75 308 LEU A O 1
ATOM 2500 N N . GLU A 1 309 ? 12.576 11.108 -31.289 1.00 93.56 309 GLU A N 1
ATOM 2501 C CA . GLU A 1 309 ? 13.007 10.729 -29.941 1.00 93.56 309 GLU A CA 1
ATOM 2502 C C . GLU A 1 309 ? 12.600 11.773 -28.886 1.00 93.56 309 GLU A C 1
ATOM 2504 O O . GLU A 1 309 ? 12.179 11.398 -27.794 1.00 93.56 309 GLU A O 1
ATOM 2509 N N . GLU A 1 310 ? 12.599 13.066 -29.229 1.00 95.88 310 GLU A N 1
ATOM 2510 C CA . GLU A 1 310 ? 12.010 14.141 -28.411 1.00 95.88 310 GLU A CA 1
ATOM 2511 C C . GLU A 1 310 ? 10.513 13.887 -28.151 1.00 95.88 310 GLU A C 1
ATOM 2513 O O . GLU A 1 310 ? 10.069 13.901 -27.002 1.00 95.88 310 GLU A O 1
ATOM 2518 N N . LEU A 1 311 ? 9.741 13.563 -29.198 1.00 96.38 311 LEU A N 1
ATOM 2519 C CA . LEU A 1 311 ? 8.321 13.200 -29.084 1.00 96.38 311 LEU A CA 1
ATOM 2520 C C . LEU A 1 311 ? 8.104 11.954 -28.208 1.00 96.38 311 LEU A C 1
ATOM 2522 O O . LEU A 1 311 ? 7.200 11.941 -27.372 1.00 96.38 311 LEU A O 1
ATOM 2526 N N . ARG A 1 312 ? 8.949 10.923 -28.348 1.00 94.75 312 ARG A N 1
ATOM 2527 C CA . ARG A 1 312 ? 8.913 9.720 -27.494 1.00 94.75 312 ARG A CA 1
ATOM 2528 C C . ARG A 1 312 ? 9.217 10.031 -26.033 1.00 94.75 312 ARG A C 1
ATOM 2530 O O . ARG A 1 312 ? 8.573 9.465 -25.153 1.00 94.75 312 ARG A O 1
ATOM 2537 N N . MET A 1 313 ? 10.181 10.912 -25.767 1.00 94.38 313 MET A N 1
ATOM 2538 C CA . MET A 1 313 ? 10.518 11.338 -24.408 1.00 94.38 313 MET A CA 1
ATOM 2539 C C . MET A 1 313 ? 9.368 12.128 -23.774 1.00 94.38 313 MET A C 1
ATOM 2541 O O . MET A 1 313 ? 9.002 11.832 -22.640 1.00 94.38 313 MET A O 1
ATOM 2545 N N . MET A 1 314 ? 8.739 13.052 -24.509 1.00 94.31 314 MET A N 1
ATOM 2546 C CA . MET A 1 314 ? 7.567 13.790 -24.018 1.00 94.31 314 MET A CA 1
ATOM 2547 C C . MET A 1 314 ? 6.370 12.871 -23.738 1.00 94.31 314 MET A C 1
ATOM 2549 O O . MET A 1 314 ? 5.779 12.961 -22.664 1.00 94.31 314 MET A O 1
ATOM 2553 N N . GLU A 1 315 ? 6.042 11.942 -24.643 1.00 96.12 315 GLU A N 1
ATOM 2554 C CA . GLU A 1 315 ? 4.942 10.992 -24.418 1.00 96.12 315 GLU A CA 1
ATOM 2555 C C . GLU A 1 315 ? 5.241 10.034 -23.254 1.00 96.12 315 GLU A C 1
ATOM 2557 O O . GLU A 1 315 ? 4.351 9.720 -22.467 1.00 96.12 315 GLU A O 1
ATOM 2562 N N . LYS A 1 316 ? 6.504 9.625 -23.067 1.00 94.50 316 LYS A N 1
ATOM 2563 C CA . LYS A 1 316 ? 6.926 8.848 -21.894 1.00 94.50 316 LYS A CA 1
ATOM 2564 C C . LYS A 1 316 ? 6.716 9.624 -20.588 1.00 94.50 316 LYS A C 1
ATOM 2566 O O . LYS A 1 316 ? 6.225 9.033 -19.629 1.00 94.50 316 LYS A O 1
ATOM 2571 N N . THR A 1 317 ? 7.055 10.915 -20.547 1.00 94.12 317 THR A N 1
ATOM 2572 C CA . THR A 1 317 ? 6.796 11.778 -19.380 1.00 94.12 317 THR A CA 1
ATOM 2573 C C . THR A 1 317 ? 5.296 11.894 -19.115 1.00 94.12 317 THR A C 1
ATOM 2575 O O . THR A 1 317 ? 4.856 11.583 -18.011 1.00 94.12 317 THR A O 1
ATOM 2578 N N . ARG A 1 318 ? 4.496 12.209 -20.144 1.00 97.25 318 ARG A N 1
ATOM 2579 C CA . ARG A 1 318 ? 3.030 12.317 -20.051 1.00 97.25 318 ARG A CA 1
ATOM 2580 C C . ARG A 1 318 ? 2.375 11.026 -19.546 1.00 97.25 318 ARG A C 1
ATOM 2582 O O . ARG A 1 318 ? 1.422 11.065 -18.771 1.00 97.25 318 ARG A O 1
ATOM 2589 N N . LEU A 1 319 ? 2.895 9.865 -19.950 1.00 96.88 319 LEU A N 1
ATOM 2590 C CA . LEU A 1 319 ? 2.427 8.561 -19.475 1.00 96.88 319 LEU A CA 1
ATOM 2591 C C . LEU A 1 319 ? 2.818 8.260 -18.019 1.00 96.88 319 LEU A C 1
ATOM 2593 O O . LEU A 1 319 ? 2.093 7.504 -17.375 1.00 96.88 319 LEU A O 1
ATOM 2597 N N . GLU A 1 320 ? 3.913 8.807 -17.483 1.00 95.50 320 GLU A N 1
ATOM 2598 C CA . GLU A 1 320 ? 4.232 8.667 -16.051 1.00 95.50 320 GLU A CA 1
ATOM 2599 C C . GLU A 1 320 ? 3.464 9.682 -15.193 1.00 95.50 320 GLU A C 1
ATOM 2601 O O . GLU A 1 320 ? 2.990 9.320 -14.119 1.00 95.50 320 GLU A O 1
ATOM 2606 N N . GLU A 1 321 ? 3.235 10.902 -15.690 1.00 96.38 321 GLU A N 1
ATOM 2607 C CA . GLU A 1 321 ? 2.319 11.875 -15.076 1.00 96.38 321 GLU A CA 1
ATOM 2608 C C . GLU A 1 321 ? 0.911 11.283 -14.921 1.00 96.38 321 GLU A C 1
ATOM 2610 O O . GLU A 1 321 ? 0.351 11.296 -13.824 1.00 96.38 321 GLU A O 1
ATOM 2615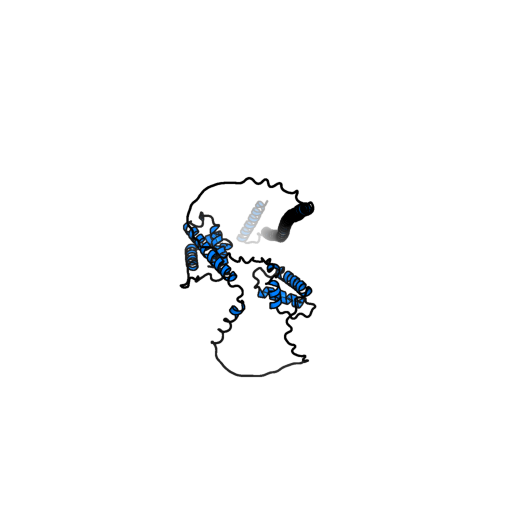 N N . LEU A 1 322 ? 0.370 10.668 -15.982 1.00 97.44 322 LEU A N 1
ATOM 2616 C CA . LEU A 1 322 ? -0.925 9.983 -15.933 1.00 97.44 322 LEU A CA 1
ATOM 2617 C C . LEU A 1 322 ? -0.936 8.857 -14.888 1.00 97.44 322 LEU A C 1
ATOM 2619 O O . LEU A 1 322 ? -1.801 8.866 -14.012 1.00 97.44 322 LEU A O 1
ATOM 2623 N N . ARG A 1 323 ? 0.066 7.962 -14.885 1.00 95.88 323 ARG A N 1
ATOM 2624 C CA . ARG A 1 323 ? 0.216 6.917 -13.846 1.00 95.88 323 ARG A CA 1
ATOM 2625 C C . ARG A 1 323 ? 0.302 7.504 -12.439 1.00 95.88 323 ARG A C 1
ATOM 2627 O O . ARG A 1 323 ? -0.182 6.888 -11.494 1.00 95.88 323 ARG A O 1
ATOM 2634 N N . MET A 1 324 ? 0.942 8.658 -12.263 1.00 95.94 324 MET A N 1
ATOM 2635 C CA . MET A 1 324 ? 1.035 9.326 -10.967 1.00 95.94 324 MET A CA 1
ATOM 2636 C C . MET A 1 324 ? -0.324 9.880 -10.528 1.00 95.94 324 MET A C 1
ATOM 2638 O O . MET A 1 324 ? -0.714 9.667 -9.382 1.00 95.94 324 MET A O 1
ATOM 2642 N N . THR A 1 325 ? -1.085 10.509 -11.431 1.00 95.88 325 THR A N 1
ATOM 2643 C CA . THR A 1 325 ? -2.453 10.969 -11.127 1.00 95.88 325 THR A CA 1
ATOM 2644 C C . THR A 1 325 ? -3.414 9.815 -10.833 1.00 95.88 325 THR A C 1
ATOM 2646 O O . THR A 1 325 ? -4.210 9.920 -9.904 1.00 95.88 325 THR A O 1
ATOM 2649 N N . GLU A 1 326 ? -3.290 8.690 -11.542 1.00 97.31 326 GLU A N 1
ATOM 2650 C CA . GLU A 1 326 ? -4.076 7.471 -11.319 1.00 97.31 326 GLU A CA 1
ATOM 2651 C C . GLU A 1 326 ? -3.778 6.854 -9.942 1.00 97.31 326 GLU A C 1
ATOM 2653 O O . GLU A 1 326 ? -4.702 6.639 -9.159 1.00 97.31 326 GLU A O 1
ATOM 2658 N N . LYS A 1 327 ? -2.493 6.686 -9.579 1.00 96.75 327 LYS A N 1
ATOM 2659 C CA . LYS A 1 327 ? -2.068 6.264 -8.225 1.00 96.75 327 LYS A CA 1
ATOM 2660 C C . LYS A 1 327 ? -2.643 7.184 -7.135 1.00 96.75 327 LYS A C 1
ATOM 2662 O O . LYS A 1 327 ? -3.144 6.698 -6.126 1.00 96.75 327 LYS A O 1
ATOM 2667 N N . ILE A 1 328 ? -2.597 8.505 -7.343 1.00 97.31 328 ILE A N 1
ATOM 2668 C CA . ILE A 1 328 ? -3.147 9.497 -6.402 1.00 97.31 328 ILE A CA 1
ATOM 2669 C C . ILE A 1 328 ? -4.673 9.373 -6.286 1.00 97.31 328 ILE A C 1
ATOM 2671 O O . ILE A 1 328 ? -5.210 9.557 -5.195 1.00 97.31 328 ILE A O 1
ATOM 2675 N N . ASN A 1 329 ? -5.383 9.073 -7.375 1.00 97.25 329 ASN A N 1
ATOM 2676 C CA . ASN A 1 329 ? -6.833 8.895 -7.336 1.00 97.25 329 ASN A CA 1
ATOM 2677 C C . ASN A 1 329 ? -7.232 7.604 -6.603 1.00 97.25 329 ASN A C 1
ATOM 2679 O O . ASN A 1 329 ? -8.093 7.649 -5.730 1.00 97.25 329 ASN A O 1
ATOM 2683 N N . ILE A 1 330 ? -6.542 6.493 -6.875 1.00 97.44 330 ILE A N 1
ATOM 2684 C CA . ILE A 1 330 ? -6.746 5.210 -6.182 1.00 97.44 330 ILE A CA 1
ATOM 2685 C C . ILE A 1 330 ? -6.518 5.361 -4.669 1.00 97.44 330 ILE A C 1
ATOM 2687 O O . ILE A 1 330 ? -7.326 4.881 -3.876 1.00 97.44 330 ILE A O 1
ATOM 2691 N N . GLU A 1 331 ? -5.465 6.069 -4.244 1.00 97.19 331 GLU A N 1
ATOM 2692 C CA . GLU A 1 331 ? -5.207 6.277 -2.811 1.00 97.19 331 GLU A CA 1
ATOM 2693 C C . GLU A 1 331 ? -6.246 7.208 -2.157 1.00 97.19 331 GLU A C 1
ATOM 2695 O O . GLU A 1 331 ? -6.636 6.987 -1.013 1.00 97.19 331 GLU A O 1
ATOM 2700 N N . LYS A 1 332 ? -6.774 8.207 -2.882 1.00 97.50 332 LYS A N 1
ATOM 2701 C CA . LYS A 1 332 ? -7.905 9.025 -2.403 1.00 97.50 332 LYS A CA 1
ATOM 2702 C C . LYS A 1 332 ? -9.169 8.191 -2.210 1.00 97.50 332 LYS A C 1
ATOM 2704 O O . LYS A 1 332 ? -9.802 8.300 -1.166 1.00 97.50 332 LYS A O 1
ATOM 2709 N N . GLU A 1 333 ? -9.524 7.351 -3.180 1.00 96.94 333 GLU A N 1
ATOM 2710 C CA . GLU A 1 333 ? -10.690 6.462 -3.088 1.00 96.94 333 GLU A CA 1
ATOM 2711 C C . GLU A 1 333 ? -10.540 5.463 -1.932 1.00 96.94 333 GLU A C 1
ATOM 2713 O O . GLU A 1 333 ? -11.477 5.275 -1.151 1.00 96.94 333 GLU A O 1
ATOM 2718 N N . ARG A 1 334 ? -9.333 4.906 -1.748 1.00 97.69 334 ARG A N 1
ATOM 2719 C CA . ARG A 1 334 ? -8.974 4.069 -0.594 1.00 97.69 334 ARG A CA 1
ATOM 2720 C C . ARG A 1 334 ? -9.191 4.806 0.733 1.00 97.69 334 ARG A C 1
ATOM 2722 O O . ARG A 1 334 ? -9.835 4.255 1.624 1.00 97.69 334 ARG A O 1
ATOM 2729 N N . LEU A 1 335 ? -8.694 6.038 0.865 1.00 97.12 335 LEU A N 1
ATOM 2730 C CA . LEU A 1 335 ? -8.844 6.847 2.081 1.00 97.12 335 LEU A CA 1
ATOM 2731 C C . LEU A 1 335 ? -10.306 7.236 2.351 1.00 97.12 335 LEU A C 1
ATOM 2733 O O . LEU A 1 335 ? -10.750 7.149 3.492 1.00 97.12 335 LEU A O 1
ATOM 2737 N N . CYS A 1 336 ? -11.084 7.597 1.326 1.00 97.38 336 CYS A N 1
ATOM 2738 C CA . CYS A 1 336 ? -12.515 7.875 1.479 1.00 97.38 336 CYS A CA 1
ATOM 2739 C C . CYS A 1 336 ? -13.303 6.641 1.950 1.00 97.38 336 CYS A C 1
ATOM 2741 O O . CYS A 1 336 ? -14.191 6.768 2.792 1.00 97.38 336 CYS A O 1
ATOM 2743 N N . PHE A 1 337 ? -12.967 5.445 1.454 1.00 95.88 337 PHE A N 1
ATOM 2744 C CA . PHE A 1 337 ? -13.576 4.195 1.917 1.00 95.88 337 PHE A CA 1
ATOM 2745 C C . PHE A 1 337 ? -13.171 3.842 3.359 1.00 95.88 337 PHE A C 1
ATOM 2747 O O . PHE A 1 337 ? -14.000 3.381 4.145 1.00 95.88 337 PHE A O 1
ATOM 2754 N N . GLU A 1 338 ? -11.907 4.072 3.726 1.00 95.44 338 GLU A N 1
ATOM 2755 C CA . GLU A 1 338 ? -11.399 3.842 5.083 1.00 95.44 338 GLU A CA 1
ATOM 2756 C C . GLU A 1 338 ? -12.035 4.808 6.101 1.00 95.44 338 GLU A C 1
ATOM 2758 O O . GLU A 1 338 ? -12.465 4.360 7.164 1.00 95.44 338 GLU A O 1
ATOM 2763 N N . GLN A 1 339 ? -12.218 6.083 5.732 1.00 96.44 339 GLN A N 1
ATOM 2764 C CA . GLN A 1 339 ? -12.942 7.082 6.527 1.00 96.44 339 GLN A CA 1
ATOM 2765 C C . GLN A 1 339 ? -14.416 6.699 6.720 1.00 96.44 339 GLN A C 1
ATOM 2767 O O . GLN A 1 339 ? -14.867 6.598 7.855 1.00 96.44 339 GLN A O 1
ATOM 2772 N N . ALA A 1 340 ? -15.151 6.386 5.645 1.00 97.00 340 ALA A N 1
ATOM 2773 C CA . ALA A 1 340 ? -16.570 6.021 5.739 1.00 97.00 340 ALA A CA 1
ATOM 2774 C C . ALA A 1 340 ? -16.815 4.770 6.612 1.00 97.00 340 ALA A C 1
ATOM 2776 O O . ALA A 1 340 ? -17.864 4.625 7.244 1.00 97.00 340 ALA A O 1
ATOM 2777 N N . LYS A 1 341 ? -15.831 3.864 6.675 1.00 96.88 341 LYS A N 1
ATOM 2778 C CA . LYS A 1 341 ? -15.836 2.703 7.573 1.00 96.88 341 LYS A CA 1
ATOM 2779 C C . LYS A 1 341 ? -15.595 3.087 9.038 1.00 96.88 341 LYS A C 1
ATOM 2781 O O . LYS A 1 341 ? -16.142 2.422 9.916 1.00 96.88 341 LYS A O 1
ATOM 2786 N N . GLU A 1 342 ? -14.793 4.115 9.308 1.00 96.06 342 GLU A N 1
ATOM 2787 C CA . GLU A 1 342 ? -14.602 4.658 10.657 1.00 96.06 342 GLU A CA 1
ATOM 2788 C C . GLU A 1 342 ? -15.827 5.452 11.119 1.00 96.06 342 GLU A C 1
ATOM 2790 O O . GLU A 1 342 ? -16.337 5.193 12.204 1.00 96.06 342 GLU A O 1
ATOM 2795 N N . ASP A 1 343 ? -16.377 6.321 10.268 1.00 95.50 343 ASP A N 1
ATOM 2796 C CA . ASP A 1 343 ? -17.601 7.085 10.546 1.00 95.50 343 ASP A CA 1
ATOM 2797 C C . ASP A 1 343 ? -18.767 6.145 10.908 1.00 95.50 343 ASP A C 1
ATOM 2799 O O . ASP A 1 343 ? -19.491 6.367 11.881 1.00 95.50 343 ASP A O 1
ATOM 2803 N N . GLY A 1 344 ? -18.900 5.028 10.180 1.00 96.44 344 GLY A N 1
ATOM 2804 C CA . GLY A 1 344 ? -19.872 3.976 10.481 1.00 96.44 344 GLY A CA 1
ATOM 2805 C C . GLY A 1 344 ? -19.628 3.248 11.810 1.00 96.44 344 GLY A C 1
ATOM 2806 O O . GLY A 1 344 ? -20.593 2.866 12.471 1.00 96.44 344 GLY A O 1
ATOM 2807 N N . ARG A 1 345 ? -18.369 3.075 12.245 1.00 96.62 345 ARG A N 1
ATOM 2808 C CA . ARG A 1 345 ? -18.050 2.539 13.585 1.00 96.62 345 ARG A CA 1
ATOM 2809 C C . ARG A 1 345 ? -18.372 3.552 14.678 1.00 96.62 345 ARG A C 1
ATOM 2811 O O . ARG A 1 345 ? -19.035 3.189 15.645 1.00 96.62 345 ARG A O 1
ATOM 2818 N N . MET A 1 346 ? -17.956 4.803 14.497 1.00 95.12 346 MET A N 1
ATOM 2819 C CA . MET A 1 346 ? -18.212 5.902 15.429 1.00 95.12 346 MET A CA 1
ATOM 2820 C C . MET A 1 346 ? -19.710 6.096 15.669 1.00 95.12 346 MET A C 1
ATOM 2822 O O . MET A 1 346 ? -20.129 6.191 16.817 1.00 95.12 346 MET A O 1
ATOM 2826 N N . HIS A 1 347 ? -20.534 6.067 14.617 1.00 96.62 347 HIS A N 1
ATOM 2827 C CA . HIS A 1 347 ? -21.986 6.191 14.759 1.00 96.62 347 HIS A CA 1
ATOM 2828 C C . HIS A 1 347 ? -22.618 5.013 15.526 1.00 96.62 347 HIS A C 1
ATOM 2830 O O . HIS A 1 347 ? -23.489 5.226 16.369 1.00 96.62 347 HIS A O 1
ATOM 2836 N N . ILE A 1 348 ? -22.151 3.779 15.292 1.00 97.12 348 ILE A N 1
ATOM 2837 C CA . ILE A 1 348 ? -22.592 2.600 16.058 1.00 97.12 348 ILE A CA 1
ATOM 2838 C C . ILE A 1 348 ? -22.197 2.723 17.538 1.00 97.12 348 ILE A C 1
ATOM 2840 O O . ILE A 1 348 ? -22.977 2.327 18.404 1.00 97.12 348 ILE A O 1
ATOM 2844 N N . GLU A 1 349 ? -21.015 3.261 17.841 1.00 95.94 349 GLU A N 1
ATOM 2845 C CA . GLU A 1 349 ? -20.549 3.423 19.222 1.00 95.94 349 GLU A CA 1
ATOM 2846 C C . GLU A 1 349 ? -21.239 4.594 19.943 1.00 95.94 349 GLU A C 1
ATOM 2848 O O . GLU A 1 349 ? -21.601 4.455 21.110 1.00 95.94 349 GLU A O 1
ATOM 2853 N N . GLU A 1 350 ? -21.533 5.706 19.254 1.00 95.81 350 GLU A N 1
ATOM 2854 C CA . GLU A 1 350 ? -22.401 6.763 19.796 1.00 95.81 350 GLU A CA 1
ATOM 2855 C C . GLU A 1 350 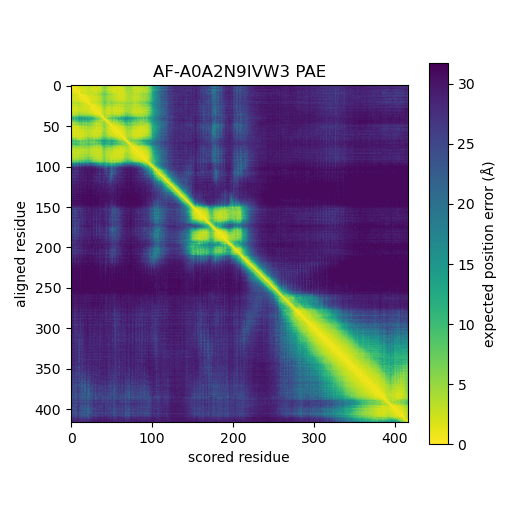? -23.777 6.221 20.189 1.00 95.81 350 GLU A C 1
ATOM 2857 O O . GLU A 1 350 ? -24.259 6.511 21.283 1.00 95.81 350 GLU A O 1
ATOM 2862 N N . GLU A 1 351 ? -24.412 5.425 19.326 1.00 96.44 351 GLU A N 1
ATOM 2863 C CA . GLU A 1 351 ? -25.746 4.888 19.609 1.00 96.44 351 GLU A CA 1
ATOM 2864 C C . GLU A 1 351 ? -25.712 3.857 20.749 1.00 96.44 351 GLU A C 1
ATOM 2866 O O . GLU A 1 351 ? -26.603 3.840 21.597 1.00 96.44 351 GLU A O 1
ATOM 2871 N N . ARG A 1 352 ? -24.632 3.067 20.864 1.00 97.44 352 ARG A N 1
ATOM 2872 C CA . ARG A 1 352 ? -24.384 2.213 22.041 1.00 97.44 352 ARG A CA 1
ATOM 2873 C C . ARG A 1 352 ? -24.271 3.028 23.325 1.00 97.44 352 ARG A C 1
ATOM 2875 O O . ARG A 1 352 ? -24.909 2.665 24.311 1.00 97.44 352 ARG A O 1
ATOM 2882 N N . MET A 1 353 ? -23.507 4.122 23.317 1.00 95.69 353 MET A N 1
ATOM 2883 C CA . MET A 1 353 ? -23.379 5.002 24.481 1.00 95.69 353 MET A CA 1
ATOM 2884 C C . MET A 1 353 ? -24.719 5.653 24.848 1.00 95.69 353 MET A C 1
ATOM 2886 O O . MET A 1 353 ? -25.078 5.658 26.021 1.00 95.69 353 MET A O 1
ATOM 2890 N N . ARG A 1 354 ? -25.507 6.121 23.870 1.00 97.75 354 ARG A N 1
ATOM 2891 C CA . ARG A 1 354 ? -26.846 6.701 24.101 1.00 97.75 354 ARG A CA 1
ATOM 2892 C C . ARG A 1 354 ? -27.812 5.704 24.747 1.00 97.75 354 ARG A C 1
ATOM 2894 O O . ARG A 1 354 ? -28.479 6.053 25.723 1.00 97.75 354 ARG A O 1
ATOM 2901 N N . ILE A 1 355 ? -27.850 4.469 24.240 1.00 97.38 355 ILE A N 1
ATOM 2902 C CA . ILE A 1 355 ? -28.675 3.380 24.785 1.00 97.38 355 ILE A CA 1
ATOM 2903 C C . ILE A 1 355 ? -28.229 3.018 26.208 1.00 97.38 355 ILE A C 1
ATOM 2905 O O . ILE A 1 355 ? -29.072 2.835 27.086 1.00 97.38 355 ILE A O 1
ATOM 2909 N N . GLU A 1 356 ? -26.921 2.944 26.468 1.00 96.50 356 GLU A N 1
ATOM 2910 C CA . GLU A 1 356 ? -26.404 2.617 27.801 1.00 96.50 356 GLU A CA 1
ATOM 2911 C C . GLU A 1 356 ? -26.620 3.763 28.807 1.00 96.50 356 GLU A C 1
ATOM 2913 O O . GLU A 1 356 ? -26.994 3.511 29.950 1.00 96.50 356 GLU A O 1
ATOM 2918 N N . GLU A 1 357 ? -26.500 5.028 28.393 1.00 96.81 357 GLU A N 1
ATOM 2919 C CA . GLU A 1 357 ? -26.902 6.164 29.227 1.00 96.81 357 GLU A CA 1
ATOM 2920 C C . GLU A 1 357 ? -28.400 6.130 29.569 1.00 96.81 357 GLU A C 1
ATOM 2922 O O . GLU A 1 357 ? -28.778 6.403 30.708 1.00 96.81 357 GLU A O 1
ATOM 2927 N N . GLU A 1 358 ? -29.276 5.831 28.603 1.00 96.81 358 GLU A N 1
ATOM 2928 C CA . GLU A 1 358 ? -30.718 5.739 28.853 1.00 96.81 358 GLU A CA 1
ATOM 2929 C C . GLU A 1 358 ? -31.049 4.563 29.778 1.00 96.81 358 GLU A C 1
ATOM 2931 O O . GLU A 1 358 ? -31.818 4.722 30.728 1.00 96.81 358 GLU A O 1
ATOM 2936 N N . ARG A 1 359 ? -30.383 3.418 29.588 1.00 97.62 359 ARG A N 1
ATOM 2937 C CA . ARG A 1 359 ? -30.430 2.284 30.515 1.00 97.62 359 ARG A CA 1
ATOM 2938 C C . ARG A 1 359 ? -30.019 2.699 31.932 1.00 97.62 359 ARG A C 1
ATOM 2940 O O . ARG A 1 359 ? -30.732 2.370 32.876 1.00 97.62 359 ARG A O 1
ATOM 2947 N N . MET A 1 360 ? -28.927 3.448 32.087 1.00 96.38 360 MET A N 1
ATOM 2948 C CA . MET A 1 360 ? -28.460 3.945 33.387 1.00 96.38 360 MET A CA 1
ATOM 2949 C C . MET A 1 360 ? -29.421 4.970 34.011 1.00 96.38 360 MET A C 1
ATOM 2951 O O . MET A 1 360 ? -29.664 4.910 35.215 1.00 96.38 360 MET A O 1
ATOM 2955 N N . ARG A 1 361 ? -30.039 5.856 33.215 1.00 97.44 361 ARG A N 1
ATOM 2956 C CA . ARG A 1 361 ? -31.105 6.769 33.678 1.00 97.44 361 ARG A CA 1
ATOM 2957 C C . ARG A 1 361 ? -32.325 5.996 34.201 1.00 97.44 361 ARG A C 1
ATOM 2959 O O . ARG A 1 361 ? -32.830 6.300 35.279 1.00 97.44 361 ARG A O 1
ATOM 2966 N N . MET A 1 362 ? -32.767 4.967 33.478 1.00 96.31 362 MET A N 1
ATOM 2967 C CA . MET A 1 362 ? -33.893 4.111 33.880 1.00 96.31 362 MET A CA 1
ATOM 2968 C C . MET A 1 362 ? -33.577 3.236 35.106 1.00 96.31 362 MET A C 1
ATOM 2970 O O . MET A 1 362 ? -34.468 2.951 35.910 1.00 96.31 362 MET A O 1
ATOM 2974 N N . GLU A 1 363 ? -32.321 2.814 35.265 1.00 96.75 363 GLU A N 1
ATOM 2975 C CA . GLU A 1 363 ? -31.818 2.097 36.442 1.00 96.75 363 GLU A CA 1
ATOM 2976 C C . GLU A 1 363 ? -31.847 2.996 37.693 1.00 96.75 363 GLU A C 1
ATOM 2978 O O . GLU A 1 363 ? -32.408 2.595 38.715 1.00 96.75 363 GLU A O 1
ATOM 2983 N N . ASP A 1 364 ? -31.338 4.230 37.595 1.00 97.06 364 ASP A N 1
ATOM 2984 C CA . ASP A 1 364 ? -31.351 5.217 38.684 1.00 97.06 364 ASP A CA 1
ATOM 2985 C C . ASP A 1 364 ? -32.781 5.593 39.108 1.00 97.06 364 ASP A C 1
ATOM 2987 O O . ASP A 1 364 ? -33.123 5.522 40.291 1.00 97.06 364 ASP A O 1
ATOM 2991 N N . GLU A 1 365 ? -33.685 5.861 38.155 1.00 97.12 365 GLU A N 1
ATOM 2992 C CA . GLU A 1 365 ? -35.091 6.087 38.501 1.00 97.12 365 GLU A CA 1
ATOM 2993 C C . GLU A 1 365 ? -35.741 4.868 39.181 1.00 97.12 365 GLU A C 1
ATOM 2995 O O . GLU A 1 365 ? -36.635 5.032 40.020 1.00 97.12 365 GLU A O 1
ATOM 3000 N N . ARG A 1 366 ? -35.343 3.634 38.828 1.00 97.19 366 ARG A N 1
ATOM 3001 C CA . ARG A 1 366 ? -35.854 2.425 39.494 1.00 97.19 366 ARG A CA 1
ATOM 3002 C C . ARG A 1 366 ? -35.355 2.354 40.934 1.00 97.19 366 ARG A C 1
ATOM 3004 O O . ARG A 1 366 ? -36.162 2.084 41.824 1.00 97.19 366 ARG A O 1
ATOM 3011 N N . MET A 1 367 ? -34.077 2.650 41.166 1.00 94.94 367 MET A N 1
ATOM 3012 C CA . MET A 1 367 ? -33.494 2.735 42.507 1.00 94.94 367 MET A CA 1
ATOM 3013 C C . MET A 1 367 ? -34.183 3.813 43.351 1.00 94.94 367 MET A C 1
ATOM 3015 O O . MET A 1 367 ? -34.582 3.532 44.481 1.00 94.94 367 MET A O 1
ATOM 3019 N N . ARG A 1 368 ? -34.437 5.003 42.791 1.00 97.38 368 ARG A N 1
ATOM 3020 C CA . ARG A 1 368 ? -35.141 6.082 43.501 1.00 97.38 368 ARG A CA 1
ATOM 3021 C C . ARG A 1 368 ? -36.580 5.701 43.864 1.00 97.38 368 ARG A C 1
ATOM 3023 O O . ARG A 1 368 ? -36.994 5.896 45.003 1.00 97.38 368 ARG A O 1
ATOM 3030 N N . ARG A 1 369 ? -37.329 5.078 42.943 1.00 96.75 369 ARG A N 1
ATOM 3031 C CA . ARG A 1 369 ? -38.684 4.550 43.217 1.00 96.75 369 ARG A CA 1
ATOM 3032 C C . ARG A 1 369 ? -38.674 3.439 44.275 1.00 96.75 369 ARG A C 1
ATOM 3034 O O . ARG A 1 369 ? -39.607 3.347 45.072 1.00 96.75 369 ARG A O 1
ATOM 3041 N N . GLU A 1 370 ? -37.641 2.598 44.312 1.00 96.38 370 GLU A N 1
ATOM 3042 C CA . GLU A 1 370 ? -37.455 1.583 45.358 1.00 96.38 370 GLU A CA 1
ATOM 3043 C C . GLU A 1 370 ? -37.135 2.218 46.722 1.00 96.38 370 GLU A C 1
ATOM 3045 O O . GLU A 1 370 ? -37.706 1.800 47.733 1.00 96.38 370 GLU A O 1
ATOM 3050 N N . GLU A 1 371 ? -36.296 3.256 46.768 1.00 96.25 371 GLU A N 1
ATOM 3051 C CA . GLU A 1 371 ? -36.017 4.005 47.995 1.00 96.25 371 GLU A CA 1
ATOM 3052 C C . GLU A 1 371 ? -37.265 4.736 48.512 1.00 96.25 371 GLU A C 1
ATOM 3054 O O . GLU A 1 371 ? -37.620 4.562 49.677 1.00 96.25 371 GLU A O 1
ATOM 3059 N N . GLU A 1 372 ? -38.003 5.445 47.653 1.00 95.62 372 GLU A N 1
ATOM 3060 C CA . GLU A 1 372 ? -39.309 6.046 47.974 1.00 95.62 372 GLU A CA 1
ATOM 3061 C C . GLU A 1 372 ? -40.277 4.983 48.547 1.00 95.62 372 GLU A C 1
ATOM 3063 O O . GLU A 1 372 ? -40.895 5.175 49.601 1.00 95.62 372 GLU A O 1
ATOM 3068 N N . ARG A 1 373 ? -40.347 3.798 47.917 1.00 96.31 373 ARG A N 1
ATOM 3069 C CA . ARG A 1 373 ? -41.146 2.639 48.367 1.00 96.31 373 ARG A CA 1
ATOM 3070 C C . ARG A 1 373 ? -40.673 2.069 49.710 1.00 96.31 373 ARG A C 1
ATOM 3072 O O . ARG A 1 373 ? -41.481 1.495 50.443 1.00 96.31 373 ARG A O 1
ATOM 3079 N N . LEU A 1 374 ? -39.381 2.126 50.025 1.00 95.50 374 LEU A N 1
ATOM 3080 C CA . LEU A 1 374 ? -38.822 1.673 51.304 1.00 95.50 374 LEU A CA 1
ATOM 3081 C C . LEU A 1 374 ? -39.030 2.719 52.402 1.00 95.50 374 LEU A C 1
ATOM 3083 O O . LEU A 1 374 ? -39.425 2.353 53.508 1.00 95.50 374 LEU A O 1
ATOM 3087 N N . GLN A 1 375 ? -38.862 4.005 52.094 1.00 93.19 375 GLN A N 1
ATOM 3088 C CA . GLN A 1 375 ? -39.126 5.095 53.025 1.00 93.19 375 GLN A CA 1
ATOM 3089 C C . GLN A 1 375 ? -40.609 5.163 53.397 1.00 93.19 375 GLN A C 1
ATOM 3091 O O . GLN A 1 375 ? -40.924 5.262 54.578 1.00 93.19 375 GLN A O 1
ATOM 3096 N N . LEU A 1 376 ? -41.529 4.990 52.441 1.00 94.56 376 LEU A N 1
ATOM 3097 C CA . LEU A 1 376 ? -42.963 4.913 52.738 1.00 94.56 376 LEU A CA 1
ATOM 3098 C C . LEU A 1 376 ? -43.318 3.704 53.623 1.00 94.56 376 LEU A C 1
ATOM 3100 O O . LEU A 1 376 ? -44.204 3.806 54.470 1.00 94.56 376 LEU A O 1
ATOM 3104 N N . LYS A 1 377 ? -42.622 2.566 53.470 1.00 95.75 377 LYS A N 1
ATOM 3105 C CA . LYS A 1 377 ? -42.771 1.420 54.385 1.00 95.75 377 LYS A CA 1
ATOM 3106 C C . LYS A 1 377 ? -42.238 1.734 55.786 1.00 95.75 377 LYS A C 1
ATOM 3108 O O . LYS A 1 377 ? -42.908 1.371 56.744 1.00 95.75 377 LYS A O 1
ATOM 3113 N N . ARG A 1 378 ? -41.096 2.429 55.912 1.00 92.56 378 ARG A N 1
ATOM 3114 C CA . ARG A 1 378 ? -40.568 2.901 57.208 1.00 92.56 378 ARG A CA 1
ATOM 3115 C C . ARG A 1 378 ? -41.535 3.872 57.887 1.00 92.56 378 ARG A C 1
ATOM 3117 O O . ARG A 1 378 ? -41.916 3.624 59.023 1.00 92.56 378 ARG A O 1
ATOM 3124 N N . ASN A 1 379 ? -42.025 4.890 57.177 1.00 92.38 379 ASN A N 1
ATOM 3125 C CA . ASN A 1 379 ? -42.999 5.847 57.717 1.00 92.38 379 ASN A CA 1
ATOM 3126 C C . ASN A 1 379 ? -44.256 5.137 58.252 1.00 92.38 379 ASN A C 1
ATOM 3128 O O . ASN A 1 379 ? -44.653 5.387 59.380 1.00 92.38 379 ASN A O 1
ATOM 3132 N N . LYS A 1 380 ? -44.822 4.176 57.506 1.00 95.38 380 LYS A N 1
ATOM 3133 C CA . LYS A 1 380 ? -45.991 3.378 57.939 1.00 95.38 380 LYS A CA 1
ATOM 3134 C C . LYS A 1 380 ? -45.704 2.353 59.047 1.00 95.38 380 LYS A C 1
ATOM 3136 O O . LYS A 1 380 ? -46.635 1.718 59.553 1.00 95.38 380 LYS A O 1
ATOM 3141 N N . GLU A 1 381 ? -44.439 2.133 59.389 1.00 93.56 381 GLU A N 1
ATOM 3142 C CA . GLU A 1 381 ? -44.016 1.377 60.571 1.00 93.56 381 GLU A CA 1
ATOM 3143 C C . GLU A 1 381 ? -43.921 2.317 61.776 1.00 93.56 381 GLU A C 1
ATOM 3145 O O . GLU A 1 381 ? -44.552 2.067 62.800 1.00 93.56 381 GLU A O 1
ATOM 3150 N N . GLU A 1 382 ? -43.228 3.448 61.609 1.00 93.50 382 GLU A N 1
ATOM 3151 C CA . GLU A 1 382 ? -43.090 4.510 62.610 1.00 93.50 382 GLU A CA 1
ATOM 3152 C C . GLU A 1 382 ? -44.462 5.063 63.043 1.00 93.50 382 GLU A C 1
ATOM 3154 O O . GLU A 1 382 ? -44.761 5.074 64.233 1.00 93.50 382 GLU A O 1
ATOM 3159 N N . GLU A 1 383 ? -45.346 5.412 62.101 1.00 92.56 383 GLU A N 1
ATOM 3160 C CA . GLU A 1 383 ? -46.738 5.826 62.353 1.00 92.56 383 GLU A CA 1
ATOM 3161 C C . GLU A 1 383 ? -47.500 4.801 63.203 1.00 92.56 383 GLU A C 1
ATOM 3163 O O . GLU A 1 383 ? -48.221 5.167 64.129 1.00 92.56 383 GLU A O 1
ATOM 3168 N N . ARG A 1 384 ? -47.327 3.502 62.924 1.00 95.25 384 ARG A N 1
ATOM 3169 C CA . ARG A 1 384 ? -48.023 2.441 63.659 1.00 95.25 384 ARG A CA 1
ATOM 3170 C C . ARG A 1 384 ? -47.474 2.284 65.071 1.00 95.25 384 ARG A C 1
ATOM 3172 O O . ARG A 1 384 ? -48.263 2.122 65.992 1.00 95.25 384 ARG A O 1
ATOM 3179 N N . ILE A 1 385 ? -46.155 2.373 65.249 1.00 92.19 385 ILE A N 1
ATOM 3180 C CA . ILE A 1 385 ? -45.503 2.359 66.567 1.00 92.19 385 ILE A CA 1
ATOM 3181 C C . ILE A 1 385 ? -45.948 3.568 67.405 1.00 92.19 385 ILE A C 1
ATOM 3183 O O . ILE A 1 385 ? -46.228 3.414 68.592 1.00 92.19 385 ILE A O 1
ATOM 3187 N N . MET A 1 386 ? -46.081 4.747 66.790 1.00 88.81 386 MET A N 1
ATOM 3188 C CA . MET A 1 386 ? -46.583 5.969 67.435 1.00 88.81 386 MET A CA 1
ATOM 3189 C C . MET A 1 386 ? -48.084 5.914 67.785 1.00 88.81 386 MET A C 1
ATOM 3191 O O . MET A 1 386 ? -48.519 6.655 68.660 1.00 88.81 386 MET A O 1
ATOM 3195 N N . MET A 1 387 ? -48.874 5.053 67.130 1.00 90.44 387 MET A N 1
ATOM 3196 C CA . MET A 1 387 ? -50.324 4.906 67.354 1.00 90.44 387 MET A CA 1
ATOM 3197 C C . MET A 1 387 ? -50.724 3.663 68.177 1.00 90.44 387 MET A C 1
ATOM 3199 O O . MET A 1 387 ? -51.915 3.376 68.307 1.00 90.44 387 MET A O 1
ATOM 3203 N N . ILE A 1 388 ? -49.769 2.913 68.738 1.00 91.69 388 ILE A N 1
ATOM 3204 C CA . ILE A 1 388 ? -50.067 1.824 69.684 1.00 91.69 388 ILE A CA 1
ATOM 3205 C C . ILE A 1 388 ? -50.486 2.412 71.037 1.00 91.69 388 ILE A C 1
ATOM 3207 O O . ILE A 1 388 ? -49.744 3.185 71.642 1.00 91.69 388 ILE A O 1
ATOM 3211 N N . ASP A 1 389 ? -51.646 1.986 71.545 1.00 89.31 389 ASP A N 1
ATOM 3212 C CA . ASP A 1 389 ? -52.033 2.232 72.935 1.00 89.31 389 ASP A CA 1
ATOM 3213 C C . ASP A 1 389 ? -51.177 1.372 73.877 1.00 89.31 389 ASP A C 1
ATOM 3215 O O . ASP A 1 389 ? -51.296 0.145 73.942 1.00 89.31 389 ASP A O 1
ATOM 3219 N N . ILE A 1 390 ? -50.291 2.047 74.602 1.00 86.19 390 ILE A N 1
ATOM 3220 C CA . ILE A 1 390 ? -49.368 1.458 75.572 1.00 86.19 390 ILE A CA 1
ATOM 3221 C C . ILE A 1 390 ? -50.012 1.176 76.939 1.00 86.19 390 ILE A C 1
ATOM 3223 O O . ILE A 1 390 ? -49.427 0.445 77.737 1.00 86.19 390 ILE A O 1
ATOM 3227 N N . SER A 1 391 ? -51.199 1.725 77.228 1.00 86.62 391 SER A N 1
ATOM 3228 C CA . SER A 1 391 ? -51.810 1.681 78.567 1.00 86.62 391 SER A CA 1
ATOM 3229 C C . SER A 1 391 ? -52.281 0.283 78.990 1.00 86.62 391 SER A C 1
ATOM 3231 O O . SER A 1 391 ? -52.338 -0.015 80.182 1.00 86.62 391 SER A O 1
ATOM 3233 N N . GLY A 1 392 ? -52.566 -0.593 78.020 1.00 85.19 392 GLY A N 1
ATOM 3234 C CA . GLY A 1 392 ? -52.934 -1.996 78.238 1.00 85.19 392 GLY A CA 1
ATOM 3235 C C . GLY A 1 392 ? -51.765 -2.992 78.235 1.00 85.19 392 GLY A C 1
ATOM 3236 O O . GLY A 1 392 ? -52.006 -4.199 78.292 1.00 85.19 392 GLY A O 1
ATOM 3237 N N . LEU A 1 393 ? -50.511 -2.536 78.120 1.00 87.69 393 LEU A N 1
ATOM 3238 C CA . LEU A 1 393 ? -49.333 -3.406 78.003 1.00 87.69 393 LEU A CA 1
ATOM 3239 C C . LEU A 1 393 ? -48.661 -3.682 79.358 1.00 87.69 393 LEU A C 1
ATOM 3241 O O . LEU A 1 393 ? -48.794 -2.924 80.316 1.00 87.69 393 LEU A O 1
ATOM 3245 N N . SER A 1 394 ? -47.884 -4.769 79.451 1.00 89.56 394 SER A N 1
ATOM 3246 C CA . SER A 1 394 ? -47.082 -5.024 80.657 1.00 89.56 394 SER A CA 1
ATOM 3247 C C . SER A 1 394 ? -45.935 -4.011 80.784 1.00 89.56 394 SER A C 1
ATOM 3249 O O . SER A 1 394 ? -45.375 -3.577 79.778 1.00 89.56 394 SER A O 1
ATOM 3251 N N . GLY A 1 395 ? -45.517 -3.673 82.009 1.00 88.69 395 GLY A N 1
ATOM 3252 C CA . GLY A 1 395 ? -44.574 -2.565 82.250 1.00 88.69 395 GLY A CA 1
ATOM 3253 C C . GLY A 1 395 ? -43.230 -2.640 81.501 1.00 88.69 395 GLY A C 1
ATOM 3254 O O . GLY A 1 395 ? -42.669 -1.603 81.162 1.00 88.69 395 GLY A O 1
ATOM 3255 N N . ARG A 1 396 ? -42.726 -3.841 81.163 1.00 89.50 396 ARG A N 1
ATOM 3256 C CA . ARG A 1 396 ? -41.536 -3.990 80.293 1.00 89.50 396 ARG A CA 1
ATOM 3257 C C . ARG A 1 396 ? -41.825 -3.700 78.816 1.00 89.50 396 ARG A C 1
ATOM 3259 O O . ARG A 1 396 ? -40.946 -3.216 78.113 1.00 89.50 396 ARG A O 1
ATOM 3266 N N . GLN A 1 397 ? -43.024 -4.029 78.337 1.00 88.75 397 GLN A N 1
ATOM 3267 C CA . GLN A 1 397 ? -43.457 -3.741 76.966 1.00 88.75 397 GLN A CA 1
ATOM 3268 C C . GLN A 1 397 ? -43.789 -2.256 76.801 1.00 88.75 397 GLN A C 1
ATOM 3270 O O . GLN A 1 397 ? -43.413 -1.676 75.789 1.00 88.75 397 GLN A O 1
ATOM 3275 N N . GLN A 1 398 ? -44.415 -1.638 77.808 1.00 90.75 398 GLN A N 1
ATOM 3276 C CA . GLN A 1 398 ? -44.646 -0.193 77.858 1.00 90.75 398 GLN A CA 1
ATOM 3277 C C . GLN A 1 398 ? -43.322 0.573 77.703 1.00 90.75 398 GLN A C 1
ATOM 3279 O O . GLN A 1 398 ? -43.139 1.255 76.701 1.00 90.75 398 GLN A O 1
ATOM 3284 N N . GLN A 1 399 ? -42.340 0.319 78.581 1.00 90.81 399 GLN A N 1
ATOM 3285 C CA . GLN A 1 399 ? -41.001 0.932 78.511 1.00 90.81 399 GLN A CA 1
ATOM 3286 C C . GLN A 1 399 ? -40.289 0.727 77.159 1.00 90.81 399 GLN A C 1
ATOM 3288 O O . GLN A 1 399 ? -39.545 1.598 76.711 1.00 90.81 399 GLN A O 1
ATOM 3293 N N . TYR A 1 400 ? -40.501 -0.419 76.504 1.00 92.44 400 TYR A N 1
ATOM 3294 C CA . TYR A 1 400 ? -39.935 -0.709 75.185 1.00 92.44 400 TYR A CA 1
ATOM 3295 C C . TYR A 1 400 ? -40.564 0.152 74.076 1.00 92.44 400 TYR A C 1
ATOM 3297 O O . TYR A 1 400 ? -39.836 0.716 73.257 1.00 92.44 400 TYR A O 1
ATOM 3305 N N . TYR A 1 401 ? -41.893 0.299 74.066 1.00 92.56 401 TYR A N 1
ATOM 3306 C CA . TYR A 1 401 ? -42.577 1.154 73.093 1.00 92.56 401 TYR A CA 1
ATOM 3307 C C . TYR A 1 401 ? -42.387 2.649 73.386 1.00 92.56 401 TYR A C 1
ATOM 3309 O O . TYR A 1 401 ? -42.144 3.396 72.441 1.00 92.56 401 TYR A O 1
ATOM 3317 N N . ASP A 1 402 ? -42.374 3.073 74.655 1.00 91.62 402 ASP A N 1
ATOM 3318 C CA . ASP A 1 402 ? -42.027 4.446 75.062 1.00 91.62 402 ASP A CA 1
ATOM 3319 C C . ASP A 1 402 ? -40.659 4.859 74.491 1.00 91.62 402 ASP A C 1
ATOM 3321 O O . ASP A 1 402 ? -40.515 5.909 73.860 1.00 91.62 402 ASP A O 1
ATOM 3325 N N . GLN A 1 403 ? -39.644 4.003 74.663 1.00 92.75 403 GLN A N 1
ATOM 3326 C CA . GLN A 1 403 ? -38.295 4.255 74.157 1.00 92.75 403 GLN A CA 1
ATOM 3327 C C . GLN A 1 403 ? -38.262 4.322 72.621 1.00 92.75 403 GLN A C 1
ATOM 3329 O O . GLN A 1 403 ? -37.638 5.231 72.071 1.00 92.75 403 GLN A O 1
ATOM 3334 N N . LEU A 1 404 ? -38.963 3.414 71.927 1.00 92.94 404 LEU A N 1
ATOM 3335 C CA . LEU A 1 404 ? -39.079 3.440 70.464 1.00 92.94 404 LEU A CA 1
ATOM 3336 C C . LEU A 1 404 ? -39.739 4.729 69.959 1.00 92.94 404 LEU A C 1
ATOM 3338 O O . LEU A 1 404 ? -39.206 5.360 69.049 1.00 92.94 404 LEU A O 1
ATOM 3342 N N . GLN A 1 405 ? -40.856 5.153 70.556 1.00 93.00 405 GLN A N 1
ATOM 3343 C CA . GLN A 1 405 ? -41.542 6.397 70.191 1.00 93.00 405 GLN A CA 1
ATOM 3344 C C . GLN A 1 405 ? -40.635 7.619 70.415 1.00 93.00 405 GLN A C 1
ATOM 3346 O O . GLN A 1 405 ? -40.513 8.481 69.541 1.00 93.00 405 GLN A O 1
ATOM 3351 N N . MET A 1 406 ? -39.917 7.666 71.543 1.00 91.56 406 MET A N 1
ATOM 3352 C CA . MET A 1 406 ? -38.940 8.723 71.819 1.00 91.56 406 MET A CA 1
ATOM 3353 C C . MET A 1 406 ? -37.779 8.745 70.815 1.00 91.56 406 MET A C 1
ATOM 3355 O O . MET A 1 406 ? -37.329 9.826 70.434 1.00 91.56 406 MET A O 1
ATOM 3359 N N . ASP A 1 407 ? -37.273 7.592 70.378 1.00 92.06 407 ASP A N 1
ATOM 3360 C CA . ASP A 1 407 ? -36.164 7.527 69.418 1.00 92.06 407 ASP A CA 1
ATOM 3361 C C . ASP A 1 407 ? -36.608 7.805 67.972 1.00 92.06 407 ASP A C 1
ATOM 3363 O O . ASP A 1 407 ? -35.872 8.467 67.233 1.00 92.06 407 ASP A O 1
ATOM 3367 N N . ILE A 1 408 ? -37.838 7.434 67.594 1.00 91.94 408 ILE A N 1
ATOM 3368 C CA . ILE A 1 408 ? -38.481 7.871 66.343 1.00 91.94 408 ILE A CA 1
ATOM 3369 C C . ILE A 1 408 ? -38.540 9.403 66.302 1.00 91.94 408 ILE A C 1
ATOM 3371 O O . ILE A 1 408 ? -37.999 10.002 65.368 1.00 91.94 408 ILE A O 1
ATOM 3375 N N . LEU A 1 409 ? -39.094 10.047 67.338 1.00 90.12 409 LEU A N 1
ATOM 3376 C CA . LEU A 1 409 ? -39.186 11.511 67.428 1.00 90.12 409 LEU A CA 1
ATOM 3377 C C . LEU A 1 409 ? -37.807 12.188 67.329 1.00 90.12 409 LEU A C 1
ATOM 3379 O O . LEU A 1 409 ? -37.627 13.098 66.518 1.00 90.12 409 LEU A O 1
ATOM 3383 N N . LYS A 1 410 ? -36.799 11.702 68.071 1.00 89.81 410 LYS A N 1
ATOM 3384 C CA . LYS A 1 410 ? -35.407 12.197 67.976 1.00 89.81 410 LYS A CA 1
ATOM 3385 C C . LYS A 1 410 ? -34.812 12.027 66.575 1.00 89.81 410 LYS A C 1
ATOM 3387 O O . LYS A 1 410 ? -33.981 12.839 66.172 1.00 89.81 410 LYS A O 1
ATOM 3392 N N . SER A 1 411 ? -35.188 10.975 65.843 1.00 84.25 411 SER A N 1
ATOM 3393 C CA . SER A 1 411 ? -34.703 10.735 64.479 1.00 84.25 411 SER A CA 1
ATOM 3394 C C . SER A 1 411 ? -35.340 11.680 63.457 1.00 84.25 411 SER A C 1
ATOM 3396 O O . SER A 1 411 ? -34.662 12.096 62.522 1.00 84.25 411 SER A O 1
ATOM 3398 N N . GLN A 1 412 ? -36.611 12.051 63.644 1.00 78.88 412 GLN A N 1
ATOM 3399 C CA . GLN A 1 412 ? -37.327 12.975 62.761 1.00 78.88 412 GLN A CA 1
ATOM 3400 C C . GLN A 1 412 ? -36.859 14.424 62.974 1.00 78.88 412 GLN A C 1
ATOM 3402 O O . GLN A 1 412 ? -36.568 15.113 62.002 1.00 78.88 412 GLN A O 1
ATOM 3407 N N . VAL A 1 413 ? -36.625 14.836 64.228 1.00 80.81 413 VAL A N 1
ATOM 3408 C CA . VAL A 1 413 ? -36.019 16.141 64.590 1.00 80.81 413 VAL A CA 1
ATOM 3409 C C . VAL A 1 413 ? -34.590 16.326 64.037 1.00 80.81 413 VAL A C 1
ATOM 3411 O O . VAL A 1 413 ? -34.085 17.440 63.999 1.00 80.81 413 VAL A O 1
ATOM 3414 N N . LYS A 1 414 ? -33.927 15.252 63.583 1.00 72.75 414 LYS A N 1
ATOM 3415 C CA . LYS A 1 414 ? -32.616 15.300 62.901 1.00 72.75 414 LYS A CA 1
ATOM 3416 C C . LYS A 1 414 ? -32.692 15.320 61.366 1.00 72.75 414 LYS A C 1
ATOM 3418 O O . LYS A 1 414 ? -31.642 15.337 60.727 1.00 72.75 414 LYS A O 1
ATOM 3423 N N . LYS A 1 415 ? -33.890 15.243 60.776 1.00 69.25 415 LYS A N 1
ATOM 3424 C CA . LYS A 1 415 ? -34.116 15.280 59.314 1.00 69.25 415 LYS A CA 1
ATOM 3425 C C . LYS A 1 415 ? -34.649 16.637 58.832 1.00 69.25 415 LYS A C 1
ATOM 3427 O O . LYS A 1 415 ? -34.581 16.906 57.637 1.00 69.25 415 LYS A O 1
ATOM 3432 N N . THR A 1 416 ? -35.188 17.439 59.752 1.00 49.84 416 THR A N 1
ATOM 3433 C CA . THR A 1 416 ? -35.525 18.865 59.599 1.00 49.84 416 THR A CA 1
ATOM 3434 C C . THR A 1 416 ? -34.332 19.747 59.931 1.00 49.84 416 THR A C 1
ATOM 3436 O O . THR A 1 416 ? -34.068 20.678 59.147 1.00 49.84 416 THR A O 1
#

Secondary structure (DSSP, 8-state):
-HHHHHHHHHHHHHHHHHHHHTT-HHHHHHHHHHHHH-B-TTSSBSS--SHHHHHHHHHHHHHHHTS-GGGS-HHHHHHHHHHHHHHHHHHHHHHHHHHHSTT--GGGGGSSTTSSTTSS----------------------------PPPPPHHHHHHHHHHHHHHHS-TTS-S---HHHHHHHHHHHHHHH--S-----HHHHHHHHH--GGGG----------PPPPP------------------------PPPPHHHHHHHHHHHHHHHHHHHHHHHHHHHHHHHHHHHHHHHHHHHHHHHHHHHHHHHHHHHHHHHHHHHHHHHHHHHHHHHHHHHHHHHHHHHHHHHHHHHHHHHHHHHHHHHHHHHHHHHHHHHHHHHT---TTS-HHHHHHHHHHHHHHHHHHTTT-

pLDDT: mean 70.82, std 24.26, range [20.5, 97.75]

Sequence (416 aa):
MLYVADSLYYNAALTLSILQKLNVATEIFNLWFQMLQQVKKSGVRANFKREHDKKVCCLGLTSLLALPADQLPGEALGRVFKAALDLLVAYKDQVAGMDSQGNMSFTNLLQEDSNLDKELLGESQHTPMSIQESPFQVDMILFKSKRQAGNFTVEEDKLLVLAWLNTSLNPIQGNEQKLESFYTRIWAYFHKVKEFDSDRTMCPLMNRWNEPKWLQFKPKEKHKRSNSLPQTTQTPDSDQAFGDKVSHDSFVDLERPIGRKAEKAKRKRKDNEKEDVAVFMDRKTKFLEDACEVEKELIRMKGEKIRLEELRMMEKTRLEELRMTEKINIEKERLCFEQAKEDGRMHIEEERMRIEEERMRMEDERMRREEERLQLKRNKEEERIMMIDISGLSGRQQQYYDQLQMDILKSQVKKT

Mean predicted aligned error: 23.96 Å

Organism: Fagus sylvatica (NCBI:txid28930)

Foldseek 3Di:
DLVLLQVLLVPVVVSLVVCVVVVNNVVVLVVVLVQLPAADPVRHRPDQPDLVSLVSNLSSLVSNLVDDCVSAPPVRNVSSVVSSVSSVVVSVVVVVVVVVPPDDDPVVVVPPVPPPPPPPDDDDDDDDDDDDDDDDDDDDDDDDDDDPFDDQDPVNVVLLVVLLCCLVPPPPDDDDDDPVNSLVSSVVSSVVPDPDDDPDDSVVSVVVPVDPVVVVPDPPDDDDDDDDDDDDDDDDDDDDDDDDDDDDDDDDPPDDPDDPVVVVVVVVVVVVVVVVVVVVVVVVVVVVVVVVVVVVVVVVVVVVVVVVVVVVVVVVVVVVVVVVVVVVVVVVVVVVVVVVVVVVVVVVVVVVVVVVVVVVVVVVVVVVVVVVVVVVVVVVVLVVLLPDDLPPDDPVVSVVSVVSNVVSVVVVVVVD

InterPro domains:
  IPR011989 Armadillo-like helical [G3DSA:1.25.10.10] (1-140)

Solvent-accessible surface area (backbone atoms only — not comparable to full-atom values): 25658 Å² total; per-residue (Å²): 104,70,72,56,21,45,46,16,47,78,38,30,69,64,44,49,51,51,32,51,76,69,66,45,40,68,59,53,50,53,53,48,52,49,48,72,67,36,54,39,99,81,70,50,59,72,47,68,80,50,72,64,54,40,50,44,46,38,45,14,39,53,37,55,72,72,53,62,66,94,81,48,55,69,74,56,46,54,52,43,53,50,53,32,50,60,46,50,50,63,45,51,53,53,54,56,53,56,72,70,55,74,90,70,71,78,67,68,81,69,64,67,82,78,71,73,94,77,85,86,82,84,89,86,88,92,86,91,83,91,81,91,83,84,89,85,86,88,87,88,82,73,96,72,74,90,73,76,79,69,82,83,49,73,66,55,53,51,46,49,51,53,23,44,51,62,59,73,72,43,87,90,64,70,100,78,70,54,70,66,63,50,50,48,50,28,47,53,42,39,71,70,68,55,94,66,100,71,90,78,57,63,65,67,62,54,54,62,63,77,52,62,68,80,76,71,72,68,80,84,78,77,79,79,82,85,79,80,84,81,88,88,89,84,87,89,82,89,85,90,78,89,88,83,86,90,81,87,80,95,76,86,85,76,77,72,78,80,54,74,70,58,54,55,50,52,50,49,52,61,50,51,55,47,51,56,51,50,53,52,49,52,55,49,52,50,53,51,49,57,50,50,51,53,50,53,50,52,51,51,54,50,53,53,52,50,54,52,49,52,52,51,52,51,52,52,50,53,53,49,53,49,52,50,53,50,54,53,49,54,53,48,56,51,50,54,52,53,46,56,54,47,54,55,48,51,53,52,50,50,52,50,50,53,53,51,51,50,50,51,52,56,50,51,55,50,51,51,53,50,48,53,56,48,50,54,51,49,49,61,45,52,55,49,62,67,66,56,80,51,88,86,46,57,73,72,55,30,54,51,51,54,51,50,44,53,50,51,52,58,54,53,70,70,73,112

Radius of gyration: 54.35 Å; Cα contacts (8 Å, |Δi|>4): 124; chains: 1; bounding box: 141×84×177 Å